Protein AF-0000000085087954 (afdb_homodimer)

Solvent-accessible surface area (backbone atoms only — not comparable to full-atom values): 20654 Å² total; per-residue (Å²): 125,77,80,76,79,76,58,48,45,51,73,60,78,56,55,49,69,71,60,49,67,68,45,58,90,61,43,45,67,46,46,37,39,72,67,34,70,80,23,37,44,65,63,15,44,47,59,62,44,53,35,68,94,74,50,69,68,58,48,47,52,54,48,49,46,40,44,73,61,14,75,85,31,54,50,48,35,31,31,30,36,59,90,76,57,31,37,40,27,36,34,30,32,39,42,42,81,42,75,48,58,60,54,30,28,38,22,37,51,41,76,68,19,48,18,72,95,52,53,94,67,59,50,68,58,54,50,51,51,48,45,50,50,36,36,46,71,75,54,27,45,30,36,33,34,72,42,50,77,87,50,43,63,61,43,40,75,69,60,31,39,83,72,37,30,24,32,35,29,71,35,79,94,37,37,65,65,50,52,50,52,49,50,52,41,56,52,55,52,59,71,75,101,126,75,80,76,80,77,56,48,46,51,72,60,77,59,56,50,69,70,59,48,67,68,45,60,91,62,43,46,67,45,45,37,39,72,68,35,69,80,24,35,45,65,64,15,44,48,59,62,43,51,36,67,92,74,48,68,68,58,50,46,53,53,49,50,46,40,43,72,59,15,75,85,30,56,50,49,35,29,31,31,34,58,89,77,58,31,37,40,27,36,33,30,32,39,42,42,82,42,75,46,58,60,54,30,28,38,22,38,50,41,78,69,19,48,19,72,95,53,52,95,67,58,52,66,57,54,49,51,51,49,44,50,50,36,36,47,72,75,55,27,44,31,36,34,36,73,41,50,76,87,50,44,64,63,42,39,76,70,61,29,40,84,72,38,30,24,31,35,30,69,35,81,94,36,37,66,64,50,52,50,52,49,50,53,41,54,54,55,52,59,70,74,103

Structure (mmCIF, N/CA/C/O backbone):
data_AF-0000000085087954-model_v1
#
loop_
_entity.id
_entity.type
_entity.pdbx_description
1 polymer 'Glucosamine 6-phosphate N-acetyltransferase'
#
loop_
_atom_site.group_PDB
_atom_site.id
_atom_site.type_symbol
_atom_site.label_atom_id
_atom_site.label_alt_id
_atom_site.label_comp_id
_atom_site.label_asym_id
_atom_site.label_entity_id
_atom_site.label_seq_id
_atom_site.pdbx_PDB_ins_code
_atom_site.Cartn_x
_atom_site.Cartn_y
_atom_site.Cartn_z
_atom_site.occupancy
_atom_site.B_iso_or_equiv
_atom_site.auth_seq_id
_atom_site.auth_comp_id
_atom_site.auth_asym_id
_atom_site.auth_atom_id
_atom_site.pdbx_PDB_model_num
ATOM 1 N N . MET A 1 1 ? 0.11 20.328 35.938 1 28.2 1 MET A N 1
ATOM 2 C CA . MET A 1 1 ? -0.445 19.094 35.375 1 28.2 1 MET A CA 1
ATOM 3 C C . MET A 1 1 ? 0.456 18.531 34.281 1 28.2 1 MET A C 1
ATOM 5 O O . MET A 1 1 ? 1.001 19.281 33.469 1 28.2 1 MET A O 1
ATOM 9 N N . ALA A 1 2 ? 1.001 17.406 34.5 1 42.28 2 ALA A N 1
ATOM 10 C CA . ALA A 1 2 ? 1.959 16.797 33.562 1 42.28 2 ALA A CA 1
ATOM 11 C C . ALA A 1 2 ? 1.446 16.844 32.125 1 42.28 2 ALA A C 1
ATOM 13 O O . ALA A 1 2 ? 0.274 16.547 31.875 1 42.28 2 ALA A O 1
ATOM 14 N N . ALA A 1 3 ? 1.967 17.781 31.312 1 44.94 3 ALA A N 1
ATOM 15 C CA . ALA A 1 3 ? 1.55 17.781 29.906 1 44.94 3 ALA A CA 1
ATOM 16 C C . ALA A 1 3 ? 0.988 16.422 29.5 1 44.94 3 ALA A C 1
ATOM 18 O O . ALA A 1 3 ? 1.627 15.398 29.719 1 44.94 3 ALA A O 1
ATOM 19 N N . ALA A 1 4 ? -0.316 16.172 29.484 1 56.75 4 ALA A N 1
ATOM 20 C CA . ALA A 1 4 ? -1.026 14.922 29.203 1 56.75 4 ALA A CA 1
ATOM 21 C C . ALA A 1 4 ? -0.438 14.211 28 1 56.75 4 ALA A C 1
ATOM 23 O O . ALA A 1 4 ? -0.175 14.836 26.969 1 56.75 4 ALA A O 1
ATOM 24 N N . GLU A 1 5 ? 0.309 13.078 28.188 1 83.31 5 GLU A N 1
ATOM 25 C CA . GLU A 1 5 ? 0.925 12.266 27.141 1 83.31 5 GLU A CA 1
ATOM 26 C C . GLU A 1 5 ? -0.084 11.906 26.062 1 83.31 5 GLU A C 1
ATOM 28 O O . GLU A 1 5 ? -1.167 11.391 26.359 1 83.31 5 GLU A O 1
ATOM 33 N N . LEU A 1 6 ? 0.031 12.523 24.859 1 94.38 6 LEU A N 1
ATOM 34 C CA . LEU A 1 6 ? -0.844 12.266 23.719 1 94.38 6 LEU A CA 1
ATOM 35 C C . LEU A 1 6 ? -0.918 10.773 23.422 1 94.38 6 LEU A C 1
ATOM 37 O O . LEU A 1 6 ? 0.056 10.039 23.625 1 94.38 6 LEU A O 1
ATOM 41 N N . ASP A 1 7 ? -2.145 10.289 23.125 1 98.06 7 ASP A N 1
ATOM 42 C CA . ASP A 1 7 ? -2.365 8.93 22.641 1 98.06 7 ASP A CA 1
ATOM 43 C C . ASP A 1 7 ? -2.057 8.828 21.156 1 98.06 7 ASP A C 1
ATOM 45 O O . ASP A 1 7 ? -2.898 9.156 20.312 1 98.06 7 ASP A O 1
ATOM 49 N N . PHE A 1 8 ? -0.855 8.359 20.859 1 98.44 8 PHE A N 1
ATOM 50 C CA . PHE A 1 8 ? -0.356 8.344 19.484 1 98.44 8 PHE A CA 1
ATOM 51 C C . PHE A 1 8 ? -0.785 7.066 18.766 1 98.44 8 PHE A C 1
ATOM 53 O O . PHE A 1 8 ? -1.021 6.039 19.406 1 98.44 8 PHE A O 1
ATOM 60 N N . ILE A 1 9 ? -0.888 7.164 17.5 1 98.62 9 ILE A N 1
ATOM 61 C CA . ILE A 1 9 ? -1.349 6.07 16.656 1 98.62 9 ILE A CA 1
ATOM 62 C C . ILE A 1 9 ? -0.28 4.98 16.594 1 98.62 9 ILE A C 1
ATOM 64 O O . ILE A 1 9 ? -0.587 3.816 16.328 1 98.62 9 ILE A O 1
ATOM 68 N N . PHE A 1 10 ? 0.957 5.277 16.812 1 98.5 10 PHE A N 1
ATOM 69 C CA . PHE A 1 10 ? 2.07 4.344 16.953 1 98.5 10 PHE A CA 1
ATOM 70 C C . PHE A 1 10 ? 3.123 4.891 17.906 1 98.5 10 PHE A C 1
ATOM 72 O O . PHE A 1 10 ? 2.994 6.008 18.406 1 98.5 10 PHE A O 1
ATOM 79 N N . ASP A 1 11 ? 4.141 4.113 18.25 1 97.75 11 ASP A N 1
ATOM 80 C CA . ASP A 1 11 ? 5.195 4.477 19.188 1 97.75 11 ASP A CA 1
ATOM 81 C C . ASP A 1 11 ? 6.043 5.625 18.641 1 97.75 11 ASP A C 1
ATOM 83 O O . ASP A 1 11 ? 6.684 5.492 17.594 1 97.75 11 ASP A O 1
ATOM 87 N N . ALA A 1 12 ? 6.125 6.703 19.344 1 97.31 12 ALA A N 1
ATOM 88 C CA . ALA A 1 12 ? 6.789 7.93 18.906 1 97.31 12 ALA A CA 1
ATOM 89 C C . ALA A 1 12 ? 8.297 7.715 18.766 1 97.31 12 ALA A C 1
ATOM 91 O O . ALA A 1 12 ? 8.984 8.5 18.109 1 97.31 12 ALA A O 1
ATOM 92 N N . SER A 1 13 ? 8.852 6.73 19.375 1 97.25 13 SER A N 1
ATOM 93 C CA . SER A 1 13 ? 10.281 6.469 19.344 1 97.25 13 SER A CA 1
ATOM 94 C C . SER A 1 13 ? 10.734 6.066 17.938 1 97.25 13 SER A C 1
ATOM 96 O O . SER A 1 13 ? 11.93 6.047 17.641 1 97.25 13 SER A O 1
ATOM 98 N N . LEU A 1 14 ? 9.797 5.766 17.078 1 97.81 14 LEU A N 1
ATOM 99 C CA . LEU A 1 14 ? 10.133 5.414 15.703 1 97.81 14 LEU A CA 1
ATOM 100 C C . LEU A 1 14 ? 10.547 6.648 14.914 1 97.81 14 LEU A C 1
ATOM 102 O O . LEU A 1 14 ? 11.117 6.531 13.828 1 97.81 14 LEU A O 1
ATOM 106 N N . ILE A 1 15 ? 10.227 7.797 15.367 1 98 15 ILE A N 1
ATOM 107 C CA . ILE A 1 15 ? 10.773 9.023 14.805 1 98 15 ILE A CA 1
ATOM 108 C C . ILE A 1 15 ? 12.055 9.414 15.547 1 98 15 ILE A C 1
ATOM 110 O O . ILE A 1 15 ? 12.016 9.711 16.734 1 98 15 ILE A O 1
ATOM 114 N N . SER A 1 16 ? 13.102 9.43 14.852 1 95.5 16 SER A N 1
ATOM 115 C CA . SER A 1 16 ? 14.391 9.641 15.516 1 95.5 16 SER A CA 1
ATOM 116 C C . SER A 1 16 ? 14.492 11.047 16.094 1 95.5 16 SER A C 1
ATOM 118 O O . SER A 1 16 ? 13.977 12 15.5 1 95.5 16 SER A O 1
ATOM 120 N N . PRO A 1 17 ? 15.234 11.211 17.156 1 96.25 17 PRO A N 1
ATOM 121 C CA . PRO A 1 17 ? 15.461 12.539 17.719 1 96.25 17 PRO A CA 1
ATOM 122 C C . PRO A 1 17 ? 16.141 13.5 16.75 1 96.25 17 PRO A C 1
ATOM 124 O O . PRO A 1 17 ? 15.852 14.695 16.766 1 96.25 17 PRO A O 1
ATOM 127 N N . GLU A 1 18 ? 17.031 12.992 15.891 1 96.25 18 GLU A N 1
ATOM 128 C CA . GLU A 1 18 ? 17.719 13.82 14.914 1 96.25 18 GLU A CA 1
ATOM 129 C C . GLU A 1 18 ? 16.734 14.453 13.93 1 96.25 18 GLU A C 1
ATOM 131 O O . GLU A 1 18 ? 16.906 15.609 13.539 1 96.25 18 GLU A O 1
ATOM 136 N N . ILE A 1 19 ? 15.742 13.672 13.531 1 96.06 19 ILE A N 1
ATOM 137 C CA . ILE A 1 19 ? 14.711 14.18 12.641 1 96.06 19 ILE A CA 1
ATOM 138 C C . ILE A 1 19 ? 13.906 15.266 13.352 1 96.06 19 ILE A C 1
ATOM 140 O O . ILE A 1 19 ? 13.625 16.328 12.781 1 96.06 19 ILE A O 1
ATOM 144 N N . LYS A 1 20 ? 13.516 15.07 14.586 1 96.31 20 LYS A N 1
ATOM 145 C CA . LYS A 1 20 ? 12.695 16 15.352 1 96.31 20 LYS A CA 1
ATOM 146 C C . LYS A 1 20 ? 13.398 17.344 15.516 1 96.31 20 LYS A C 1
ATOM 148 O O . LYS A 1 20 ? 12.789 18.406 15.32 1 96.31 20 LYS A O 1
ATOM 153 N N . VAL A 1 21 ? 14.695 17.312 15.758 1 95.94 21 VAL A N 1
ATOM 154 C CA . VAL A 1 21 ? 15.422 18.547 16.047 1 95.94 21 VAL A CA 1
ATOM 155 C C . VAL A 1 21 ? 15.695 19.297 14.75 1 95.94 21 VAL A C 1
ATOM 157 O O . VAL A 1 21 ? 15.984 20.5 14.773 1 95.94 21 VAL A O 1
ATOM 160 N N . ASP A 1 22 ? 15.633 18.578 13.609 1 96.19 22 ASP A N 1
ATOM 161 C CA . ASP A 1 22 ? 15.898 19.188 12.312 1 96.19 22 ASP A CA 1
ATOM 162 C C . ASP A 1 22 ? 14.742 20.094 11.883 1 96.19 22 ASP A C 1
ATOM 164 O O . ASP A 1 22 ? 14.891 20.891 10.961 1 96.19 22 ASP A O 1
ATOM 168 N N . TYR A 1 23 ? 13.523 19.922 12.523 1 97.81 23 TYR A N 1
ATOM 169 C CA . TYR A 1 23 ? 12.406 20.797 12.195 1 97.81 23 TYR A CA 1
ATOM 170 C C . TYR A 1 23 ? 12.641 22.203 12.742 1 97.81 23 TYR A C 1
ATOM 172 O O . TYR A 1 23 ? 13.281 22.375 13.781 1 97.81 23 TYR A O 1
ATOM 180 N N . PRO A 1 24 ? 12.156 23.25 12.023 1 97.25 24 PRO A N 1
ATOM 181 C CA . PRO A 1 24 ? 12.352 24.625 12.508 1 97.25 24 PRO A CA 1
ATOM 182 C C . PRO A 1 24 ? 11.703 24.859 13.867 1 97.25 24 PRO A C 1
ATOM 184 O O . PRO A 1 24 ? 10.719 24.203 14.211 1 97.25 24 PRO A O 1
ATOM 187 N N . ALA A 1 25 ? 12.25 25.859 14.57 1 96.94 25 ALA A N 1
ATOM 188 C CA . ALA A 1 25 ? 11.656 26.25 15.844 1 96.94 25 ALA A CA 1
ATOM 189 C C . ALA A 1 25 ? 10.18 26.609 15.68 1 96.94 25 ALA A C 1
ATOM 191 O O . ALA A 1 25 ? 9.797 27.25 14.695 1 96.94 25 ALA A O 1
ATOM 192 N N . GLY A 1 26 ? 9.336 26.125 16.609 1 97.88 26 GLY A N 1
ATOM 193 C CA . GLY A 1 26 ? 7.914 26.438 16.562 1 97.88 26 GLY A CA 1
ATOM 194 C C . GLY A 1 26 ? 7.082 25.359 15.898 1 97.88 26 GLY A C 1
ATOM 195 O O . GLY A 1 26 ? 5.855 25.453 15.852 1 97.88 26 GLY A O 1
ATOM 196 N N . TYR A 1 27 ? 7.781 24.344 15.406 1 98.5 27 TYR A N 1
ATOM 197 C CA . TYR A 1 27 ? 7.059 23.25 14.773 1 98.5 27 TYR A CA 1
ATOM 198 C C . TYR A 1 27 ? 7.512 21.906 15.328 1 98.5 27 TYR A C 1
ATOM 200 O O . TYR A 1 27 ? 8.703 21.703 15.578 1 98.5 27 TYR A O 1
ATOM 208 N N . THR A 1 28 ? 6.582 21 15.547 1 98.19 28 THR A N 1
ATOM 209 C CA . THR A 1 28 ? 6.855 19.688 16.094 1 98.19 28 THR A CA 1
ATOM 210 C C . THR A 1 28 ? 6.336 18.594 15.172 1 98.19 28 THR A C 1
ATOM 212 O O . THR A 1 28 ? 5.219 18.688 14.656 1 98.19 28 THR A O 1
ATOM 215 N N . ILE A 1 29 ? 7.188 17.578 14.875 1 98.81 29 ILE A N 1
ATOM 216 C CA . ILE A 1 29 ? 6.781 16.375 14.156 1 98.81 29 ILE A CA 1
ATOM 217 C C . ILE A 1 29 ? 6.504 15.242 15.148 1 98.81 29 ILE A C 1
ATOM 219 O O . ILE A 1 29 ? 7.293 15.008 16.062 1 98.81 29 ILE A O 1
ATOM 223 N N . ARG A 1 30 ? 5.441 14.539 15 1 98.69 30 ARG A N 1
ATOM 224 C CA . ARG A 1 30 ? 5.066 13.43 15.875 1 98.69 30 ARG A CA 1
ATOM 225 C C . ARG A 1 30 ? 4.055 12.516 15.195 1 98.69 30 ARG A C 1
ATOM 227 O O . ARG A 1 30 ? 3.529 12.844 14.125 1 98.69 30 ARG A O 1
ATOM 234 N N . PRO A 1 31 ? 3.795 11.312 15.781 1 98.88 31 PRO A N 1
ATOM 235 C CA . PRO A 1 31 ? 2.701 10.5 15.242 1 98.88 31 PRO A CA 1
ATOM 236 C C . PRO A 1 31 ? 1.339 11.172 15.383 1 98.88 31 PRO A C 1
ATOM 238 O O . PRO A 1 31 ? 1.161 12.039 16.25 1 98.88 31 PRO A O 1
ATOM 241 N N . LEU A 1 32 ? 0.458 10.836 14.5 1 98.94 32 LEU A N 1
ATOM 242 C CA . LEU A 1 32 ? -0.934 11.25 14.656 1 98.94 32 LEU A CA 1
ATOM 243 C C . LEU A 1 32 ? -1.467 10.859 16.031 1 98.94 32 LEU A C 1
ATOM 245 O O . LEU A 1 32 ? -1.215 9.75 16.5 1 98.94 32 LEU A O 1
ATOM 249 N N . ALA A 1 33 ? -2.191 11.789 16.641 1 98.88 33 ALA A N 1
ATOM 250 C CA . ALA A 1 33 ? -2.76 11.531 17.969 1 98.88 33 ALA A CA 1
ATOM 251 C C . ALA A 1 33 ? -4.281 11.422 17.906 1 98.88 33 ALA A C 1
ATOM 253 O O . ALA A 1 33 ? -4.91 11.969 16.984 1 98.88 33 ALA A O 1
ATOM 254 N N . ARG A 1 34 ? -4.797 10.766 18.891 1 98.38 34 ARG A N 1
ATOM 255 C CA . ARG A 1 34 ? -6.223 10.477 18.984 1 98.38 34 ARG A CA 1
ATOM 256 C C . ARG A 1 34 ? -7.039 11.766 18.984 1 98.38 34 ARG A C 1
ATOM 258 O O . ARG A 1 34 ? -8.141 11.812 18.438 1 98.38 34 ARG A O 1
ATOM 265 N N . ASP A 1 35 ? -6.562 12.82 19.469 1 97.75 35 ASP A N 1
ATOM 266 C CA . ASP A 1 35 ? -7.336 14.055 19.609 1 97.75 35 ASP A CA 1
ATOM 267 C C . ASP A 1 35 ? -7.008 15.039 18.5 1 97.75 35 ASP A C 1
ATOM 269 O O . ASP A 1 35 ? -7.461 16.188 18.516 1 97.75 35 ASP A O 1
ATOM 273 N N . ASP A 1 36 ? -6.289 14.633 17.516 1 98.69 36 ASP A N 1
ATOM 274 C CA . ASP A 1 36 ? -5.852 15.531 16.453 1 98.69 36 ASP A CA 1
ATOM 275 C C . ASP A 1 36 ? -7.023 15.914 15.547 1 98.69 36 ASP A C 1
ATOM 277 O O . ASP A 1 36 ? -6.91 16.844 14.742 1 98.69 36 ASP A O 1
ATOM 281 N N . TYR A 1 37 ? -8.164 15.203 15.742 1 98.62 37 TYR A N 1
ATOM 282 C CA . TYR A 1 37 ? -9.383 15.664 15.086 1 98.62 37 TYR A CA 1
ATOM 283 C C . TYR A 1 37 ? -9.633 17.141 15.359 1 98.62 37 TYR A C 1
ATOM 285 O O . TYR A 1 37 ? -10.016 17.891 14.461 1 98.62 37 TYR A O 1
ATOM 293 N N . LYS A 1 38 ? -9.359 17.594 16.5 1 98.19 38 LYS A N 1
ATOM 294 C CA . LYS A 1 38 ? -9.664 18.938 16.953 1 98.19 38 LYS A CA 1
ATOM 295 C C . LYS A 1 38 ? -8.547 19.906 16.594 1 98.19 38 LYS A C 1
ATOM 297 O O . LYS A 1 38 ? -8.656 21.125 16.812 1 98.19 38 LYS A O 1
ATOM 302 N N . ARG A 1 39 ? -7.484 19.406 16.047 1 98.5 39 ARG A N 1
ATOM 303 C CA . ARG A 1 39 ? -6.328 20.25 15.75 1 98.5 39 ARG A CA 1
ATOM 304 C C . ARG A 1 39 ? -6.223 20.516 14.258 1 98.5 39 ARG A C 1
ATOM 306 O O . ARG A 1 39 ? -5.152 20.875 13.758 1 98.5 39 ARG A O 1
ATOM 313 N N . GLY A 1 40 ? -7.316 20.25 13.484 1 98.25 40 GLY A N 1
ATOM 314 C CA . GLY A 1 40 ? -7.344 20.609 12.07 1 98.25 40 GLY A CA 1
ATOM 315 C C . GLY A 1 40 ? -6.746 19.547 11.172 1 98.25 40 GLY A C 1
ATOM 316 O O . GLY A 1 40 ? -6.25 19.844 10.086 1 98.25 40 GLY A O 1
ATOM 317 N N . PHE A 1 41 ? -6.766 18.297 11.711 1 98.88 41 PHE A N 1
ATOM 318 C CA . PHE A 1 41 ? -6.215 17.203 10.93 1 98.88 41 PHE A CA 1
ATOM 319 C C . PHE A 1 41 ? -6.863 17.125 9.555 1 98.88 41 PHE A C 1
ATOM 321 O O . PHE A 1 41 ? -6.172 17.109 8.539 1 98.88 41 PHE A O 1
ATOM 328 N N . PHE A 1 42 ? -8.172 17.156 9.453 1 98.81 42 PHE A N 1
ATOM 329 C CA . PHE A 1 42 ? -8.875 17.031 8.18 1 98.81 42 PHE A CA 1
ATOM 330 C C . PHE A 1 42 ? -8.75 18.312 7.367 1 98.81 42 PHE A C 1
ATOM 332 O O . PHE A 1 42 ? -8.703 18.266 6.133 1 98.81 42 PHE A O 1
ATOM 339 N N . GLN A 1 43 ? -8.648 19.469 8.016 1 98 43 GLN A N 1
ATOM 340 C CA . GLN A 1 43 ? -8.375 20.703 7.289 1 98 43 GLN A CA 1
ATOM 341 C C . GLN A 1 43 ? -7.039 20.625 6.559 1 98 43 GLN A C 1
ATOM 343 O O . GLN A 1 43 ? -6.93 21.062 5.414 1 98 43 GLN A O 1
ATOM 348 N N . CYS A 1 44 ? -6.062 20.109 7.211 1 98.75 44 CYS A N 1
ATOM 349 C CA . CYS A 1 44 ? -4.758 19.922 6.586 1 98.75 44 CYS A CA 1
ATOM 350 C C . CYS A 1 44 ? -4.855 18.969 5.391 1 98.75 44 CYS A C 1
ATOM 352 O O . CYS A 1 44 ? -4.324 19.266 4.316 1 98.75 44 CYS A O 1
ATOM 354 N N . LEU A 1 45 ? -5.605 17.859 5.516 1 98.81 45 LEU A N 1
ATOM 355 C CA . LEU A 1 45 ? -5.746 16.859 4.465 1 98.81 45 LEU A CA 1
ATOM 356 C C . LEU A 1 45 ? -6.484 17.438 3.26 1 98.81 45 LEU A C 1
ATOM 358 O O . LEU A 1 45 ? -6.246 17.016 2.123 1 98.81 45 LEU A O 1
ATOM 362 N N . GLN A 1 46 ? -7.293 18.438 3.506 1 98 46 GLN A N 1
ATOM 363 C CA . GLN A 1 46 ? -8.109 19.016 2.443 1 98 46 GLN A CA 1
ATOM 364 C C . GLN A 1 46 ? -7.262 19.844 1.487 1 98 46 GLN A C 1
ATOM 366 O O . GLN A 1 46 ? -7.719 20.203 0.402 1 98 46 GLN A O 1
ATOM 371 N N . ALA A 1 47 ? -6.035 20.172 1.866 1 97.88 47 ALA A N 1
ATOM 372 C CA . ALA A 1 47 ? -5.113 20.797 0.918 1 97.88 47 ALA A CA 1
ATOM 373 C C . ALA A 1 47 ? -4.699 19.812 -0.171 1 97.88 47 ALA A C 1
ATOM 375 O O . ALA A 1 47 ? -4.184 20.219 -1.217 1 97.88 47 ALA A O 1
ATOM 376 N N . LEU A 1 48 ? -4.898 18.516 0.06 1 97.56 48 LEU A N 1
ATOM 377 C CA . LEU A 1 48 ? -4.539 17.469 -0.88 1 97.56 48 LEU A CA 1
ATOM 378 C C . LEU A 1 48 ? -5.75 17.047 -1.708 1 97.56 48 LEU A C 1
ATOM 380 O O . LEU A 1 48 ? -5.656 16.922 -2.932 1 97.56 48 LEU A O 1
ATOM 384 N N . THR A 1 49 ? -6.852 16.719 -1.121 1 97.62 49 THR A N 1
ATOM 385 C CA . THR A 1 49 ? -8.047 16.172 -1.752 1 97.62 49 THR A CA 1
ATOM 386 C C . THR A 1 49 ? -9.25 16.266 -0.815 1 97.62 49 THR A C 1
ATOM 388 O O . THR A 1 49 ? -9.133 16.812 0.291 1 97.62 49 THR A O 1
ATOM 391 N N . PHE A 1 50 ? -10.422 15.766 -1.284 1 97.62 50 PHE A N 1
ATOM 392 C CA . PHE A 1 50 ? -11.609 15.852 -0.438 1 97.62 50 PHE A CA 1
ATOM 393 C C . PHE A 1 50 ? -11.539 14.828 0.69 1 97.62 50 PHE A C 1
ATOM 395 O O . PHE A 1 50 ? -11.023 13.727 0.507 1 97.62 50 PHE A O 1
ATOM 402 N N . THR A 1 51 ? -12.016 15.125 1.834 1 97.88 51 THR A N 1
ATOM 403 C CA . THR A 1 51 ? -12.086 14.211 2.967 1 97.88 51 THR A CA 1
ATOM 404 C C . THR A 1 51 ? -13.516 13.742 3.201 1 97.88 51 THR A C 1
ATOM 406 O O . THR A 1 51 ? -13.734 12.633 3.699 1 97.88 51 THR A O 1
ATOM 409 N N . GLY A 1 52 ? -14.5 14.531 2.803 1 95.81 52 GLY A N 1
ATOM 410 C CA . GLY A 1 52 ? -15.891 14.312 3.191 1 95.81 52 GLY A CA 1
ATOM 411 C C . GLY A 1 52 ? -16.234 14.922 4.535 1 95.81 52 GLY A C 1
ATOM 412 O O . GLY A 1 52 ? -15.445 15.695 5.094 1 95.81 52 GLY A O 1
ATOM 413 N N . ASP A 1 53 ? -17.453 14.766 4.973 1 95.56 53 ASP A N 1
ATOM 414 C CA . ASP A 1 53 ? -17.922 15.227 6.277 1 95.56 53 ASP A CA 1
ATOM 415 C C . ASP A 1 53 ? -17.734 14.148 7.34 1 95.56 53 ASP A C 1
ATOM 417 O O . ASP A 1 53 ? -18.672 13.406 7.648 1 95.56 53 ASP A O 1
ATOM 421 N N . ILE A 1 54 ? -16.578 14.156 7.879 1 98.31 54 ILE A N 1
ATOM 422 C CA . ILE A 1 54 ? -16.219 13.109 8.828 1 98.31 54 ILE A CA 1
ATOM 423 C C . ILE A 1 54 ? -16.469 13.594 10.25 1 98.31 54 ILE A C 1
ATOM 425 O O . ILE A 1 54 ? -15.969 14.641 10.664 1 98.31 54 ILE A O 1
ATOM 429 N N . SER A 1 55 ? -17.219 12.867 11.047 1 98.62 55 SER A N 1
ATOM 430 C CA . SER A 1 55 ? -17.438 13.195 12.453 1 98.62 55 SER A CA 1
ATOM 431 C C . SER A 1 55 ? -16.266 12.781 13.32 1 98.62 55 SER A C 1
ATOM 433 O O . SER A 1 55 ? -15.43 11.977 12.898 1 98.62 55 SER A O 1
ATOM 435 N N . GLU A 1 56 ? -16.219 13.359 14.461 1 98.69 56 GLU A N 1
ATOM 436 C CA . GLU A 1 56 ? -15.172 12.969 15.398 1 98.69 56 GLU A CA 1
ATOM 437 C C . GLU A 1 56 ? -15.266 11.484 15.742 1 98.69 56 GLU A C 1
ATOM 439 O O . GLU A 1 56 ? -14.242 10.805 15.852 1 98.69 56 GLU A O 1
ATOM 444 N N . ALA A 1 57 ? -16.469 10.984 15.891 1 98.75 57 ALA A N 1
ATOM 445 C CA . ALA A 1 57 ? -16.672 9.57 16.203 1 98.75 57 ALA A CA 1
ATOM 446 C C . ALA A 1 57 ? -16.109 8.68 15.094 1 98.75 57 ALA A C 1
ATOM 448 O O . ALA A 1 57 ? -15.477 7.656 15.359 1 98.75 57 ALA A O 1
ATOM 449 N N . GLN A 1 58 ? -16.375 9.031 13.836 1 98.81 58 GLN A N 1
ATOM 450 C CA . GLN A 1 58 ? -15.859 8.281 12.695 1 98.81 58 GLN A CA 1
ATOM 451 C C . GLN A 1 58 ? -14.336 8.32 12.656 1 98.81 58 GLN A C 1
ATOM 453 O O . GLN A 1 58 ? -13.688 7.309 12.375 1 98.81 58 GLN A O 1
ATOM 458 N N . TYR A 1 59 ? -13.805 9.523 12.922 1 98.88 59 TYR A N 1
ATOM 459 C CA . TYR A 1 59 ? -12.359 9.672 13.016 1 98.88 59 TYR A CA 1
ATOM 460 C C . TYR A 1 59 ? -11.781 8.742 14.078 1 98.88 59 TYR A C 1
ATOM 462 O O . TYR A 1 59 ? -10.797 8.039 13.836 1 98.88 59 TYR A O 1
ATOM 470 N N . LEU A 1 60 ? -12.344 8.695 15.227 1 98.88 60 LEU A N 1
ATOM 471 C CA . LEU A 1 60 ? -11.852 7.891 16.344 1 98.88 60 LEU A CA 1
ATOM 472 C C . LEU A 1 60 ? -11.906 6.406 16 1 98.88 60 LEU A C 1
ATOM 474 O O . LEU A 1 60 ? -10.992 5.652 16.344 1 98.88 60 LEU A O 1
ATOM 478 N N . ASP A 1 61 ? -12.953 6.004 15.32 1 98.81 61 ASP A N 1
ATOM 479 C CA . ASP A 1 61 ? -13.055 4.609 14.898 1 98.81 61 ASP A CA 1
ATOM 480 C C . ASP A 1 61 ? -11.891 4.234 13.977 1 98.81 61 ASP A C 1
ATOM 482 O O . ASP A 1 61 ? -11.273 3.184 14.148 1 98.81 61 ASP A O 1
ATOM 486 N N . ARG A 1 62 ? -11.68 5.059 13 1 98.88 62 ARG A N 1
ATOM 487 C CA . ARG A 1 62 ? -10.586 4.805 12.062 1 98.88 62 ARG A CA 1
ATOM 488 C C . ARG A 1 62 ? -9.234 4.855 12.766 1 98.88 62 ARG A C 1
ATOM 490 O O . ARG A 1 62 ? -8.375 4.008 12.531 1 98.88 62 ARG A O 1
ATOM 497 N N . PHE A 1 63 ? -9.016 5.859 13.633 1 98.94 63 PHE A N 1
ATOM 498 C CA . PHE A 1 63 ? -7.797 5.977 14.43 1 98.94 63 PHE A CA 1
ATOM 499 C C . PHE A 1 63 ? -7.559 4.707 15.242 1 98.94 63 PHE A C 1
ATOM 501 O O . PHE A 1 63 ? -6.465 4.137 15.195 1 98.94 63 PHE A O 1
ATOM 508 N N . ASP A 1 64 ? -8.578 4.281 15.922 1 98.81 64 ASP A N 1
ATOM 509 C CA . ASP A 1 64 ? -8.453 3.111 16.781 1 98.81 64 ASP A CA 1
ATOM 510 C C . ASP A 1 64 ? -8.164 1.854 15.969 1 98.81 64 ASP A C 1
ATOM 512 O O . ASP A 1 64 ? -7.406 0.986 16.406 1 98.81 64 ASP A O 1
ATOM 516 N N . TRP A 1 65 ? -8.805 1.757 14.844 1 98.62 65 TRP A N 1
ATOM 517 C CA . TRP A 1 65 ? -8.516 0.618 13.977 1 98.62 65 TRP A CA 1
ATOM 518 C C . TRP A 1 65 ? -7.031 0.552 13.633 1 98.62 65 TRP A C 1
ATOM 520 O O . TRP A 1 65 ? -6.395 -0.492 13.805 1 98.62 65 TRP A O 1
ATOM 530 N N . HIS A 1 66 ? -6.492 1.659 13.188 1 98.69 66 HIS A N 1
ATOM 531 C CA . HIS A 1 66 ? -5.078 1.687 12.82 1 98.69 66 HIS A CA 1
ATOM 532 C C . HIS A 1 66 ? -4.191 1.439 14.039 1 98.69 66 HIS A C 1
ATOM 534 O O . HIS A 1 66 ? -3.168 0.759 13.938 1 98.69 66 HIS A O 1
ATOM 540 N N . LYS A 1 67 ? -4.562 2.027 15.133 1 98.31 67 LYS A N 1
ATOM 541 C CA . LYS A 1 67 ? -3.758 1.839 16.328 1 98.31 67 LYS A CA 1
ATOM 542 C C . LYS A 1 67 ? -3.668 0.363 16.719 1 98.31 67 LYS A C 1
ATOM 544 O O . LYS A 1 67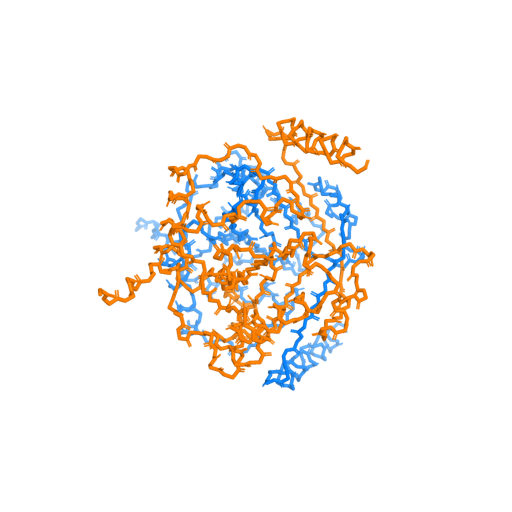 ? -2.609 -0.114 17.125 1 98.31 67 LYS A O 1
ATOM 549 N N . HIS A 1 68 ? -4.699 -0.358 16.516 1 97.38 68 HIS A N 1
ATOM 550 C CA . HIS A 1 68 ? -4.762 -1.736 17 1 97.38 68 HIS A CA 1
ATOM 551 C C . HIS A 1 68 ? -4.383 -2.717 15.891 1 97.38 68 HIS A C 1
ATOM 553 O O . HIS A 1 68 ? -3.857 -3.797 16.172 1 97.38 68 HIS A O 1
ATOM 559 N N . HIS A 1 69 ? -4.656 -2.363 14.672 1 97.31 69 HIS A N 1
ATOM 560 C CA . HIS A 1 69 ? -4.445 -3.314 13.586 1 97.31 69 HIS A CA 1
ATOM 561 C C . HIS A 1 69 ? -3.346 -2.84 12.641 1 97.31 69 HIS A C 1
ATOM 563 O O . HIS A 1 69 ? -2.955 -3.564 11.719 1 97.31 69 HIS A O 1
ATOM 569 N N . GLY A 1 70 ? -2.844 -1.641 12.891 1 97.62 70 GLY A N 1
ATOM 570 C CA . GLY A 1 70 ? -1.898 -1.045 11.961 1 97.62 70 GLY A CA 1
ATOM 571 C C . GLY A 1 70 ? -0.453 -1.216 12.383 1 97.62 70 GLY A C 1
ATOM 572 O O . GLY A 1 70 ? 0.459 -0.724 11.719 1 97.62 70 GLY A O 1
ATOM 573 N N . GLN A 1 71 ? -0.216 -1.892 13.539 1 95.69 71 GLN A N 1
ATOM 574 C CA . GLN A 1 71 ? 1.156 -2.111 13.984 1 95.69 71 GLN A CA 1
ATOM 575 C C . GLN A 1 71 ? 1.948 -2.91 12.953 1 95.69 71 GLN A C 1
ATOM 577 O O . GLN A 1 71 ? 1.57 -4.031 12.602 1 95.69 71 GLN A O 1
ATOM 582 N N . GLY A 1 72 ? 3.006 -2.264 12.5 1 97.31 72 GLY A N 1
ATOM 583 C CA . GLY A 1 72 ? 3.812 -2.885 11.461 1 97.31 72 GLY A CA 1
ATOM 584 C C . GLY A 1 72 ? 3.357 -2.529 10.062 1 97.31 72 GLY A C 1
ATOM 585 O O . GLY A 1 72 ? 4.008 -2.893 9.078 1 97.31 72 GLY A O 1
ATOM 586 N N . TRP A 1 73 ? 2.279 -1.834 9.938 1 98.62 73 TRP A N 1
ATOM 587 C CA . TRP A 1 73 ? 1.706 -1.555 8.625 1 98.62 73 TRP A CA 1
ATOM 588 C C . TRP A 1 73 ? 1.595 -0.052 8.391 1 98.62 73 TRP A C 1
ATOM 590 O O . TRP A 1 73 ? 1.914 0.437 7.301 1 98.62 73 TRP A O 1
ATOM 600 N N . TYR A 1 74 ? 1.244 0.671 9.391 1 98.88 74 TYR A N 1
ATOM 601 C CA . TYR A 1 74 ? 0.688 1.998 9.148 1 98.88 74 TYR A CA 1
ATOM 602 C C . TYR A 1 74 ? 1.327 3.033 10.07 1 98.88 74 TYR A C 1
ATOM 604 O O . TYR A 1 74 ? 1.17 2.969 11.289 1 98.88 74 TYR A O 1
ATOM 612 N N . TYR A 1 75 ? 1.968 4.07 9.523 1 98.88 75 TYR A N 1
ATOM 613 C CA . TYR A 1 75 ? 2.656 5.109 10.281 1 98.88 75 TYR A CA 1
ATOM 614 C C . TYR A 1 75 ? 2.301 6.492 9.758 1 98.88 75 TYR A C 1
ATOM 616 O O . TYR A 1 75 ? 2.92 6.98 8.805 1 98.88 75 TYR A O 1
ATOM 624 N N . CYS A 1 76 ? 1.363 7.07 10.375 1 98.94 76 CYS A N 1
ATOM 625 C CA . CYS A 1 76 ? 0.917 8.414 10.031 1 98.94 76 CYS A CA 1
ATOM 626 C C . CYS A 1 76 ? 1.507 9.445 10.984 1 98.94 76 CYS A C 1
ATOM 628 O O . CYS A 1 76 ? 1.409 9.297 12.203 1 98.94 76 CYS A O 1
ATOM 630 N N . VAL A 1 77 ? 2.104 10.477 10.438 1 98.94 77 VAL A N 1
ATOM 631 C CA . VAL A 1 77 ? 2.709 11.539 11.234 1 98.94 77 VAL A CA 1
ATOM 632 C C . VAL A 1 77 ? 2.025 12.867 10.93 1 98.94 77 VAL A C 1
ATOM 634 O O . VAL A 1 77 ? 1.353 13.008 9.906 1 98.94 77 VAL A O 1
ATOM 637 N N . VAL A 1 78 ? 2.201 13.789 11.875 1 98.94 78 VAL A N 1
ATOM 638 C CA . VAL A 1 78 ? 1.689 15.141 11.688 1 98.94 78 VAL A CA 1
ATOM 639 C C . VAL A 1 78 ? 2.75 16.156 12.102 1 98.94 78 VAL A C 1
ATOM 641 O O . VAL A 1 78 ? 3.586 15.875 12.961 1 98.94 78 VAL A O 1
ATOM 644 N N . ILE A 1 79 ? 2.771 17.281 11.398 1 98.94 79 ILE A N 1
ATOM 645 C CA . ILE A 1 79 ? 3.508 18.469 11.789 1 98.94 79 ILE A CA 1
ATOM 646 C C . ILE A 1 79 ? 2.572 19.438 12.516 1 98.94 79 ILE A C 1
ATOM 648 O O . ILE A 1 79 ? 1.529 19.812 11.977 1 98.94 79 ILE A O 1
ATOM 652 N N . VAL A 1 80 ? 2.971 19.844 13.727 1 98.81 80 VAL A N 1
ATOM 653 C CA . VAL A 1 80 ? 2.148 20.734 14.539 1 98.81 80 VAL A CA 1
ATOM 654 C C . VAL A 1 80 ? 2.834 22.094 14.672 1 98.81 80 VAL A C 1
ATOM 656 O O . VAL A 1 80 ? 4.031 22.172 14.961 1 98.81 80 VAL A O 1
ATOM 659 N N . GLU A 1 81 ? 2.117 23.125 14.336 1 98.75 81 GLU A N 1
ATOM 660 C CA . GLU A 1 81 ? 2.562 24.469 14.711 1 98.75 81 GLU A CA 1
ATOM 661 C C . GLU A 1 81 ? 2.322 24.734 16.188 1 98.75 81 GLU A C 1
ATOM 663 O O . GLU A 1 81 ? 1.174 24.828 16.625 1 98.75 81 GLU A O 1
ATOM 668 N N . ASP A 1 82 ? 3.375 24.984 16.938 1 97.81 82 ASP A N 1
ATOM 669 C CA . ASP A 1 82 ? 3.309 25.031 18.391 1 97.81 82 ASP A CA 1
ATOM 670 C C . ASP A 1 82 ? 2.461 26.203 18.875 1 97.81 82 ASP A C 1
ATOM 672 O O . ASP A 1 82 ? 1.638 26.062 19.781 1 97.81 82 ASP A O 1
ATOM 676 N N . ALA A 1 83 ? 2.641 27.297 18.234 1 97.81 83 ALA A N 1
ATOM 677 C CA . ALA A 1 83 ? 1.995 28.531 18.688 1 97.81 83 ALA A CA 1
ATOM 678 C C . ALA A 1 83 ? 0.476 28.422 18.578 1 97.81 83 ALA A C 1
ATOM 680 O O . ALA A 1 83 ? -0.249 28.969 19.422 1 97.81 83 ALA A O 1
ATOM 681 N N . THR A 1 84 ? -0.051 27.719 17.625 1 97.81 84 THR A N 1
ATOM 682 C CA . THR A 1 84 ? -1.488 27.672 17.375 1 97.81 84 THR A CA 1
ATOM 683 C C . THR A 1 84 ? -2.051 26.297 17.703 1 97.81 84 THR A C 1
ATOM 685 O O . THR A 1 84 ? -3.268 26.109 17.734 1 97.81 84 THR A O 1
ATOM 688 N N . ASP A 1 85 ? -1.172 25.297 17.969 1 98.19 85 ASP A N 1
ATOM 689 C CA . ASP A 1 85 ? -1.556 23.906 18.219 1 98.19 85 ASP A CA 1
ATOM 690 C C . ASP A 1 85 ? -2.369 23.359 17.047 1 98.19 85 ASP A C 1
ATOM 692 O O . ASP A 1 85 ? -3.344 22.625 17.25 1 98.19 85 ASP A O 1
ATOM 696 N N . ARG A 1 86 ? -1.999 23.75 15.859 1 98.5 86 ARG A N 1
ATOM 697 C CA . ARG A 1 86 ? -2.67 23.328 14.633 1 98.5 86 ARG A CA 1
ATOM 698 C C . ARG A 1 86 ? -1.793 22.375 13.82 1 98.5 86 ARG A C 1
ATOM 700 O O . ARG A 1 86 ? -0.578 22.562 13.734 1 98.5 86 ARG A O 1
ATOM 707 N N . ILE A 1 87 ? -2.445 21.391 13.219 1 98.88 87 ILE A N 1
ATOM 708 C CA . ILE A 1 87 ? -1.748 20.516 12.289 1 98.88 87 ILE A CA 1
ATOM 709 C C . ILE A 1 87 ? -1.546 21.219 10.953 1 98.88 87 ILE A C 1
ATOM 711 O O . ILE A 1 87 ? -2.508 21.703 10.344 1 98.88 87 ILE A O 1
ATOM 715 N N . VAL A 1 88 ? -0.31 21.266 10.492 1 98.88 88 VAL A N 1
ATOM 716 C CA . VAL A 1 88 ? -0.028 22.031 9.281 1 98.88 88 VAL A CA 1
ATOM 717 C C . VAL A 1 88 ? 0.584 21.125 8.219 1 98.88 88 VAL A C 1
ATOM 719 O O . VAL A 1 88 ? 0.834 21.547 7.09 1 98.88 88 VAL A O 1
ATOM 722 N N . GLY A 1 89 ? 0.83 19.875 8.5 1 98.94 89 GLY A N 1
ATOM 723 C CA . GLY A 1 89 ? 1.319 18.859 7.582 1 98.94 89 GLY A CA 1
ATOM 724 C C . GLY A 1 89 ? 1.028 17.453 8.039 1 98.94 89 GLY A C 1
ATOM 725 O O . GLY A 1 89 ? 0.917 17.188 9.242 1 98.94 89 GLY A O 1
ATOM 726 N N . THR A 1 90 ? 0.87 16.594 7.156 1 98.94 90 THR A N 1
ATOM 727 C CA . THR A 1 90 ? 0.672 15.188 7.484 1 98.94 90 THR A CA 1
ATOM 728 C C . THR A 1 90 ? 1.114 14.289 6.328 1 98.94 90 THR A C 1
ATOM 730 O O . THR A 1 90 ? 1.169 14.734 5.18 1 98.94 90 THR A O 1
ATOM 733 N N . GLY A 1 91 ? 1.439 13.07 6.617 1 98.94 91 GLY A N 1
ATOM 734 C CA . GLY A 1 91 ? 1.811 12.016 5.684 1 98.94 91 GLY A CA 1
ATOM 735 C C . GLY A 1 91 ? 1.861 10.641 6.324 1 98.94 91 GLY A C 1
ATOM 736 O O . GLY A 1 91 ? 1.842 10.523 7.551 1 98.94 91 GLY A O 1
ATOM 737 N N . THR A 1 92 ? 1.879 9.703 5.492 1 98.94 92 THR A N 1
ATOM 738 C CA . THR A 1 92 ? 1.808 8.328 5.977 1 98.94 92 THR A CA 1
ATOM 739 C C . THR A 1 92 ? 2.764 7.426 5.195 1 98.94 92 THR A C 1
ATOM 741 O O . THR A 1 92 ? 2.955 7.613 3.992 1 98.94 92 THR A O 1
ATOM 744 N N . VAL A 1 93 ? 3.402 6.523 5.855 1 98.88 93 VAL A N 1
ATOM 745 C CA . VAL A 1 93 ? 4.043 5.406 5.168 1 98.88 93 VAL A CA 1
ATOM 746 C C . VAL A 1 93 ? 3.32 4.105 5.516 1 98.88 93 VAL A C 1
ATOM 748 O O . VAL A 1 93 ? 3.137 3.787 6.691 1 98.88 93 VAL A O 1
ATOM 751 N N . VAL A 1 94 ? 2.746 3.438 4.543 1 98.94 94 VAL A N 1
ATOM 752 C CA . VAL A 1 94 ? 2.172 2.102 4.652 1 98.94 94 VAL A CA 1
ATOM 753 C C . VAL A 1 94 ? 3.23 1.056 4.305 1 98.94 94 VAL A C 1
ATOM 755 O O . VAL A 1 94 ? 3.781 1.064 3.201 1 98.94 94 VAL A O 1
ATOM 758 N N . VAL A 1 95 ? 3.465 0.139 5.195 1 98.81 95 VAL A N 1
ATOM 759 C CA . VAL A 1 95 ? 4.566 -0.811 5.082 1 98.81 95 VAL A CA 1
ATOM 760 C C . VAL A 1 95 ? 4.035 -2.176 4.656 1 98.81 95 VAL A C 1
ATOM 762 O O . VAL A 1 95 ? 3.088 -2.693 5.254 1 98.81 95 VAL A O 1
ATOM 765 N N . GLU A 1 96 ? 4.574 -2.662 3.605 1 98.81 96 GLU A N 1
ATOM 766 C CA . GLU A 1 96 ? 4.191 -3.969 3.082 1 98.81 96 GLU A CA 1
ATOM 767 C C . GLU A 1 96 ? 5.348 -4.961 3.174 1 98.81 96 GLU A C 1
ATOM 769 O O . GLU A 1 96 ? 6.445 -4.688 2.689 1 98.81 96 GLU A O 1
ATOM 774 N N . ARG A 1 97 ? 5.098 -6.105 3.816 1 98.81 97 ARG A N 1
ATOM 775 C CA . ARG A 1 97 ? 6.055 -7.211 3.822 1 98.81 9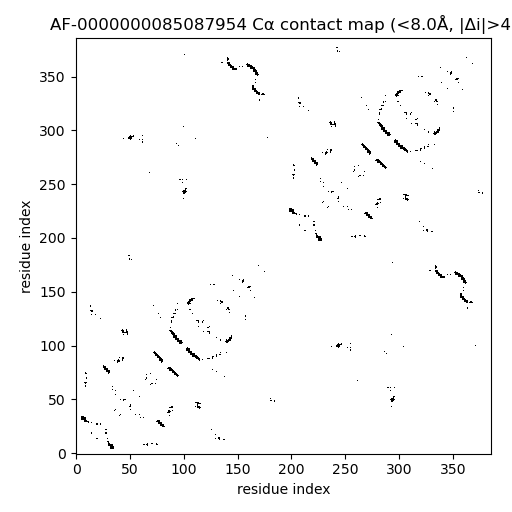7 ARG A CA 1
ATOM 776 C C . ARG A 1 97 ? 5.809 -8.148 2.646 1 98.81 97 ARG A C 1
ATOM 778 O O . ARG A 1 97 ? 4.73 -8.734 2.525 1 98.81 97 ARG A O 1
ATOM 785 N N . LYS A 1 98 ? 6.797 -8.25 1.781 1 98.81 98 LYS A N 1
ATOM 786 C CA . LYS A 1 98 ? 6.652 -8.969 0.52 1 98.81 98 LYS A CA 1
ATOM 787 C C . LYS A 1 98 ? 7.23 -10.383 0.62 1 98.81 98 LYS A C 1
ATOM 789 O O . LYS A 1 98 ? 7.969 -10.688 1.557 1 98.81 98 LYS A O 1
ATOM 794 N N . PHE A 1 99 ? 6.812 -11.227 -0.36 1 98.88 99 PHE A N 1
ATOM 795 C CA . PHE A 1 99 ? 7.465 -12.516 -0.552 1 98.88 99 PHE A CA 1
ATOM 796 C C . PHE A 1 99 ? 8.586 -12.414 -1.576 1 98.88 99 PHE A C 1
ATOM 798 O O . PHE A 1 99 ? 9.508 -13.234 -1.586 1 98.88 99 PHE A O 1
ATOM 805 N N . ILE A 1 100 ? 8.562 -11.453 -2.482 1 98.75 100 ILE A N 1
ATOM 806 C CA . ILE A 1 100 ? 9.609 -11.227 -3.477 1 98.75 100 ILE A CA 1
ATOM 807 C C . ILE A 1 100 ? 10.719 -10.359 -2.875 1 98.75 100 ILE A C 1
ATOM 809 O O . ILE A 1 100 ? 10.57 -9.836 -1.77 1 98.75 100 ILE A O 1
ATOM 813 N N . HIS A 1 101 ? 11.875 -10.273 -3.602 1 98.44 101 HIS A N 1
ATOM 814 C CA . HIS A 1 101 ? 13 -9.422 -3.232 1 98.44 101 HIS A CA 1
ATOM 815 C C . HIS A 1 101 ? 13.57 -9.82 -1.872 1 98.44 101 HIS A C 1
ATOM 817 O O . HIS A 1 101 ? 13.766 -8.969 -1.005 1 98.44 101 HIS A O 1
ATOM 823 N N . ASN A 1 102 ? 13.797 -11.109 -1.677 1 97.94 102 ASN A N 1
ATOM 824 C CA . ASN A 1 102 ? 14.367 -11.664 -0.455 1 97.94 102 ASN A CA 1
ATOM 825 C C . ASN A 1 102 ? 13.516 -11.336 0.765 1 97.94 102 ASN A C 1
ATOM 827 O O . ASN A 1 102 ? 14.031 -10.867 1.78 1 97.94 102 ASN A O 1
ATOM 831 N N . LEU A 1 103 ? 12.188 -11.555 0.638 1 98.62 103 LEU A N 1
ATOM 832 C CA . LEU A 1 103 ? 11.227 -11.227 1.687 1 98.62 103 LEU A CA 1
ATOM 833 C C . LEU A 1 103 ? 11.344 -9.758 2.084 1 98.62 103 LEU A C 1
ATOM 835 O O . LEU A 1 103 ? 11.328 -9.43 3.271 1 98.62 103 LEU A O 1
ATOM 839 N N . GLY A 1 104 ? 11.492 -8.906 1.114 1 98.44 104 GLY A N 1
ATOM 840 C CA . GLY A 1 104 ? 11.703 -7.488 1.337 1 98.44 104 GLY A CA 1
ATOM 841 C C . GLY A 1 104 ? 10.508 -6.801 1.971 1 98.44 104 GLY A C 1
ATOM 842 O O . GLY A 1 104 ? 9.391 -7.312 1.917 1 98.44 104 GLY A O 1
ATOM 843 N N . ILE A 1 105 ? 10.781 -5.656 2.633 1 98.75 105 ILE A N 1
ATOM 844 C CA . ILE A 1 105 ? 9.758 -4.781 3.191 1 98.75 105 ILE A CA 1
ATOM 845 C C . ILE A 1 105 ? 9.75 -3.449 2.443 1 98.75 105 ILE A C 1
ATOM 847 O O . ILE A 1 105 ? 10.797 -2.801 2.309 1 98.75 105 ILE A O 1
ATOM 851 N N . SER A 1 106 ? 8.633 -3.125 1.86 1 98.69 106 SER A N 1
ATOM 852 C CA . SER A 1 106 ? 8.523 -1.916 1.053 1 98.69 106 SER A CA 1
ATOM 853 C C . SER A 1 106 ? 7.559 -0.917 1.687 1 98.69 106 SER A C 1
ATOM 855 O O . SER A 1 106 ? 6.52 -1.304 2.225 1 98.69 106 SER A O 1
ATOM 857 N N . GLY A 1 107 ? 7.918 0.379 1.645 1 98.88 107 GLY A N 1
ATOM 858 C CA . GLY A 1 107 ? 7.039 1.435 2.117 1 98.88 107 GLY A CA 1
ATOM 859 C C . GLY A 1 107 ? 6.281 2.127 0.999 1 98.88 107 GLY A C 1
ATOM 860 O O . GLY A 1 107 ? 6.863 2.467 -0.034 1 98.88 107 GLY A O 1
ATOM 861 N N . HIS A 1 108 ? 4.996 2.293 1.155 1 98.94 108 HIS A N 1
ATOM 862 C CA . HIS A 1 108 ? 4.172 3.158 0.321 1 98.94 108 HIS A CA 1
ATOM 863 C C . HIS A 1 108 ? 3.951 4.516 0.981 1 98.94 108 HIS A C 1
ATOM 865 O O . HIS A 1 108 ? 3.283 4.605 2.014 1 98.94 108 HIS A O 1
ATOM 871 N N . ILE A 1 109 ? 4.551 5.539 0.396 1 98.94 109 ILE A N 1
ATOM 872 C CA . ILE A 1 109 ? 4.312 6.887 0.892 1 98.94 109 ILE A CA 1
ATOM 873 C C . ILE A 1 109 ? 2.965 7.395 0.38 1 98.94 109 ILE A C 1
ATOM 875 O O . ILE A 1 109 ? 2.719 7.406 -0.828 1 98.94 109 ILE A O 1
ATOM 879 N N . GLU A 1 110 ? 2.127 7.789 1.309 1 98.81 110 GLU A N 1
ATOM 880 C CA . GLU A 1 110 ? 0.737 8.109 0.997 1 98.81 110 GLU A CA 1
ATOM 881 C C . GLU A 1 110 ? 0.297 9.391 1.688 1 98.81 110 GLU A C 1
ATOM 883 O O . GLU A 1 110 ? 0.798 9.727 2.764 1 98.81 110 GLU A O 1
ATOM 888 N N . ASP A 1 111 ? -0.637 10.141 1.046 1 98.75 111 ASP A N 1
ATOM 889 C CA . ASP A 1 111 ? -1.455 11.188 1.645 1 98.75 111 ASP A CA 1
ATOM 890 C C . ASP A 1 111 ? -0.584 12.312 2.197 1 98.75 111 ASP A C 1
ATOM 892 O O . ASP A 1 111 ? -0.768 12.75 3.338 1 98.75 111 ASP A O 1
ATOM 896 N N . ILE A 1 112 ? 0.38 12.75 1.387 1 98.94 112 ILE A N 1
ATOM 897 C CA . ILE A 1 112 ? 1.248 13.867 1.735 1 98.94 112 ILE A CA 1
ATOM 898 C C . ILE A 1 112 ? 0.484 15.18 1.583 1 98.94 112 ILE A C 1
ATOM 900 O O . ILE A 1 112 ? 0.047 15.531 0.483 1 98.94 112 ILE A O 1
ATOM 904 N N . SER A 1 113 ? 0.325 15.898 2.648 1 98.88 113 SER A N 1
ATOM 905 C CA . SER A 1 113 ? -0.426 17.156 2.635 1 98.88 113 SER A CA 1
ATOM 906 C C . SER A 1 113 ? 0.236 18.203 3.518 1 98.88 113 SER A C 1
ATOM 908 O O . SER A 1 113 ? 0.64 17.906 4.645 1 98.88 113 SER A O 1
ATOM 910 N N . ILE A 1 114 ? 0.483 19.344 3.012 1 98.88 114 ILE A N 1
ATOM 911 C CA . ILE A 1 114 ? 0.89 20.531 3.742 1 98.88 114 ILE A CA 1
ATOM 912 C C . ILE A 1 114 ? -0.197 21.594 3.633 1 98.88 114 ILE A C 1
ATOM 914 O O . ILE A 1 114 ? -0.694 21.875 2.539 1 98.88 114 ILE A O 1
ATOM 918 N N . ALA A 1 115 ? -0.601 22.141 4.816 1 98.56 115 ALA A N 1
ATOM 919 C CA . ALA A 1 115 ? -1.59 23.203 4.801 1 98.56 115 ALA A CA 1
ATOM 920 C C . ALA A 1 115 ? -1.19 24.312 3.826 1 98.56 115 ALA A C 1
ATOM 922 O O . ALA A 1 115 ? -0.015 24.672 3.736 1 98.56 115 ALA A O 1
ATOM 923 N N . LYS A 1 116 ? -2.176 24.922 3.184 1 96.75 116 LYS A N 1
ATOM 924 C CA . LYS A 1 116 ? -1.933 25.875 2.109 1 96.75 116 LYS A CA 1
ATOM 925 C C . LYS A 1 116 ? -1.064 27.031 2.594 1 96.75 116 LYS A C 1
ATOM 927 O O . LYS A 1 116 ? -0.126 27.438 1.905 1 96.75 116 LYS A O 1
ATOM 932 N N . ASP A 1 117 ? -1.342 27.531 3.723 1 97 117 ASP A N 1
ATOM 933 C CA . ASP A 1 117 ? -0.641 28.703 4.25 1 97 117 ASP A CA 1
ATOM 934 C C . ASP A 1 117 ? 0.745 28.312 4.77 1 97 117 ASP A C 1
ATOM 936 O O . ASP A 1 117 ? 1.502 29.172 5.219 1 97 117 ASP A O 1
ATOM 940 N N . HIS A 1 118 ? 1.146 27.078 4.68 1 97.94 118 HIS A N 1
ATOM 941 C CA . HIS A 1 118 ? 2.459 26.625 5.121 1 97.94 118 HIS A CA 1
ATOM 942 C C . HIS A 1 118 ? 3.229 25.969 3.979 1 97.94 118 HIS A C 1
ATOM 944 O O . HIS A 1 118 ? 4.262 25.344 4.203 1 97.94 118 HIS A O 1
ATOM 950 N N . GLN A 1 119 ? 2.693 26 2.775 1 96.88 119 GLN A N 1
ATOM 951 C CA . GLN A 1 119 ? 3.348 25.422 1.606 1 96.88 119 GLN A CA 1
ATOM 952 C C . GLN A 1 119 ? 4.5 26.297 1.131 1 96.88 119 GLN A C 1
ATOM 954 O O . GLN A 1 119 ? 4.605 27.469 1.524 1 96.88 119 GLN A O 1
ATOM 959 N N . ARG A 1 120 ? 5.41 25.672 0.451 1 94.69 120 ARG A N 1
ATOM 960 C CA . ARG A 1 120 ? 6.582 26.312 -0.133 1 94.69 120 ARG A CA 1
ATOM 961 C C . ARG A 1 120 ? 7.535 26.797 0.952 1 94.69 120 ARG A C 1
ATOM 963 O O . ARG A 1 120 ? 8.203 27.828 0.782 1 94.69 120 ARG A O 1
ATOM 970 N N . LYS A 1 121 ? 7.516 26.219 2.084 1 95.06 121 LYS A N 1
ATOM 971 C CA . LYS A 1 121 ? 8.406 26.531 3.197 1 95.06 121 LYS A CA 1
ATOM 972 C C . LYS A 1 121 ? 9.25 25.312 3.572 1 95.06 121 LYS A C 1
ATOM 974 O O . LYS A 1 121 ? 9.68 25.172 4.723 1 95.06 121 LYS A O 1
ATOM 979 N N . HIS A 1 122 ? 9.32 24.297 2.654 1 96.38 122 HIS A N 1
ATOM 980 C CA . HIS A 1 122 ? 10.195 23.141 2.729 1 96.38 122 HIS A CA 1
ATOM 981 C C . HIS A 1 122 ? 9.664 22.094 3.707 1 96.38 122 HIS A C 1
ATOM 983 O O . HIS A 1 122 ? 10.352 21.125 4.031 1 96.38 122 HIS A O 1
ATOM 989 N N . PHE A 1 123 ? 8.461 22.281 4.207 1 98.38 123 PHE A N 1
ATOM 990 C CA . PHE A 1 123 ? 7.855 21.297 5.094 1 98.38 123 PHE A CA 1
ATOM 991 C C . PHE A 1 123 ? 7.645 19.969 4.375 1 98.38 123 PHE A C 1
ATOM 993 O O . PHE A 1 123 ? 7.75 18.906 4.98 1 98.38 123 PHE A O 1
ATOM 1000 N N . GLY A 1 124 ? 7.289 20.078 3.078 1 98.56 124 GLY A N 1
ATOM 1001 C CA . GLY A 1 124 ? 7.125 18.844 2.305 1 98.56 124 GLY A CA 1
ATOM 1002 C C . GLY A 1 124 ? 8.367 17.984 2.297 1 98.56 124 GLY A C 1
ATOM 1003 O O . GLY A 1 124 ? 8.281 16.766 2.535 1 98.56 124 GLY A O 1
ATOM 1004 N N . GLN A 1 125 ? 9.477 18.625 2.031 1 98.31 125 GLN A N 1
ATOM 1005 C CA . GLN A 1 125 ? 10.742 17.891 1.996 1 98.31 125 GLN A CA 1
ATOM 1006 C C . GLN A 1 125 ? 11.055 17.281 3.355 1 98.31 125 GLN A C 1
ATOM 1008 O O . GLN A 1 125 ? 11.484 16.125 3.438 1 98.31 125 GLN A O 1
ATOM 1013 N N . LYS A 1 126 ? 10.867 18 4.422 1 98.5 126 LYS A N 1
ATOM 1014 C CA . LYS A 1 126 ? 11.125 17.516 5.77 1 98.5 126 LYS A CA 1
ATOM 1015 C C . LYS A 1 126 ? 10.195 16.344 6.113 1 98.5 126 LYS A C 1
ATOM 1017 O O . LYS A 1 126 ? 10.594 15.414 6.816 1 98.5 126 LYS A O 1
ATOM 1022 N N . LEU A 1 127 ? 8.984 16.484 5.699 1 98.88 127 LEU A N 1
ATOM 1023 C CA . LEU A 1 127 ? 8 15.43 5.934 1 98.88 127 LEU A CA 1
ATOM 1024 C C . LEU A 1 127 ? 8.414 14.141 5.227 1 98.88 127 LEU A C 1
ATOM 1026 O O . LEU A 1 127 ? 8.383 13.062 5.824 1 98.88 127 LEU A O 1
ATOM 1030 N N . ILE A 1 128 ? 8.812 14.211 3.965 1 98.88 128 ILE A N 1
ATOM 1031 C CA . ILE A 1 128 ? 9.25 13.047 3.201 1 98.88 128 ILE A CA 1
ATOM 1032 C C . ILE A 1 128 ? 10.469 12.422 3.869 1 98.88 128 ILE A C 1
ATOM 1034 O O . ILE A 1 128 ? 10.547 11.203 4.008 1 98.88 128 ILE A O 1
ATOM 1038 N N . GLU A 1 129 ? 11.391 13.242 4.262 1 98.44 129 GLU A N 1
ATOM 1039 C CA . GLU A 1 129 ? 12.555 12.742 4.98 1 98.44 129 GLU A CA 1
ATOM 1040 C C . GLU A 1 129 ? 12.156 11.977 6.234 1 98.44 129 GLU A C 1
ATOM 1042 O O . GLU A 1 129 ? 12.742 10.945 6.555 1 98.44 129 GLU A O 1
ATOM 1047 N N . THR A 1 130 ? 11.227 12.508 6.969 1 98.88 130 THR A N 1
ATOM 1048 C CA . THR A 1 130 ? 10.727 11.859 8.18 1 98.88 130 THR A CA 1
ATOM 1049 C C . THR A 1 130 ? 10.156 10.477 7.855 1 98.88 130 THR A C 1
ATOM 1051 O O . THR A 1 130 ? 10.508 9.492 8.5 1 98.88 130 THR A O 1
ATOM 1054 N N . LEU A 1 131 ? 9.281 10.406 6.863 1 98.88 131 LEU A N 1
ATOM 1055 C CA . LEU A 1 131 ? 8.641 9.156 6.484 1 98.88 131 LEU A CA 1
ATOM 1056 C C . LEU A 1 131 ? 9.672 8.141 5.996 1 98.88 131 LEU A C 1
ATOM 1058 O O . LEU A 1 131 ? 9.594 6.961 6.34 1 98.88 131 LEU A O 1
ATOM 1062 N N . ASP A 1 132 ? 10.641 8.625 5.219 1 98.5 132 ASP A N 1
ATOM 1063 C CA . ASP A 1 132 ? 11.719 7.746 4.777 1 98.5 132 ASP A CA 1
ATOM 1064 C C . ASP A 1 132 ? 12.492 7.191 5.973 1 98.5 132 ASP A C 1
ATOM 1066 O O . ASP A 1 132 ? 12.852 6.012 5.992 1 98.5 132 ASP A O 1
ATOM 1070 N N . SER A 1 133 ? 12.766 8.055 6.871 1 98.38 133 SER A N 1
ATOM 1071 C CA . SER A 1 133 ? 13.508 7.625 8.047 1 98.38 133 SER A CA 1
ATOM 1072 C C . SER A 1 133 ? 12.734 6.566 8.836 1 98.38 133 SER A C 1
ATOM 1074 O O . SER A 1 133 ? 13.32 5.594 9.32 1 98.38 133 SER A O 1
ATOM 1076 N N . ILE A 1 134 ? 11.461 6.734 9.023 1 98.69 134 ILE A N 1
ATOM 1077 C CA . ILE A 1 134 ? 10.625 5.742 9.688 1 98.69 134 ILE A CA 1
ATOM 1078 C C . ILE A 1 134 ? 10.656 4.434 8.906 1 98.69 134 ILE A C 1
ATOM 1080 O O . ILE A 1 134 ? 10.812 3.357 9.484 1 98.69 134 ILE A O 1
ATOM 1084 N N . ALA A 1 135 ? 10.492 4.52 7.555 1 98.69 135 ALA A N 1
ATOM 1085 C CA . ALA A 1 135 ? 10.523 3.338 6.695 1 98.69 135 ALA A CA 1
ATOM 1086 C C . ALA A 1 135 ? 11.812 2.549 6.887 1 98.69 135 ALA A C 1
ATOM 1088 O O . ALA A 1 135 ? 11.781 1.335 7.098 1 98.69 135 ALA A O 1
ATOM 1089 N N . VAL A 1 136 ? 12.93 3.242 6.863 1 98.19 136 VAL A N 1
ATOM 1090 C CA . VAL A 1 136 ? 14.227 2.596 7.051 1 98.19 136 VAL A CA 1
ATOM 1091 C C . VAL A 1 136 ? 14.281 1.935 8.422 1 98.19 136 VAL A C 1
ATOM 1093 O O . VAL A 1 136 ? 14.711 0.788 8.555 1 98.19 136 VAL A O 1
ATOM 1096 N N . LYS A 1 137 ? 13.828 2.645 9.391 1 97.75 137 LYS A N 1
ATOM 1097 C CA . LYS A 1 137 ? 13.891 2.162 10.766 1 97.75 137 LYS A CA 1
ATOM 1098 C C . LYS A 1 137 ? 13.086 0.88 10.938 1 97.75 137 LYS A C 1
ATOM 1100 O O . LYS A 1 137 ? 13.477 -0.011 11.695 1 97.75 137 LYS A O 1
ATOM 1105 N N . VAL A 1 138 ? 12.016 0.814 10.227 1 97.94 138 VAL A N 1
ATOM 1106 C CA . VAL A 1 138 ? 11.164 -0.358 10.422 1 97.94 138 VAL A CA 1
ATOM 1107 C C . VAL A 1 138 ? 11.555 -1.448 9.422 1 97.94 138 VAL A C 1
ATOM 1109 O O . VAL A 1 138 ? 10.883 -2.477 9.32 1 97.94 138 VAL A O 1
ATOM 1112 N N . GLY A 1 139 ? 12.555 -1.216 8.578 1 97.56 139 GLY A N 1
ATOM 1113 C CA . GLY A 1 139 ? 13.172 -2.309 7.84 1 97.56 139 GLY A CA 1
ATOM 1114 C C . GLY A 1 139 ? 12.914 -2.236 6.348 1 97.56 139 GLY A C 1
ATOM 1115 O O . GLY A 1 139 ? 13.234 -3.174 5.613 1 97.56 139 GLY A O 1
ATOM 1116 N N . CYS A 1 140 ? 12.367 -1.188 5.875 1 98.62 140 CYS A N 1
ATOM 1117 C CA . CYS A 1 140 ? 12.109 -1.076 4.441 1 98.62 140 CYS A CA 1
ATOM 1118 C C . CYS A 1 140 ? 13.414 -0.937 3.662 1 98.62 140 CYS A C 1
ATOM 1120 O O . CYS A 1 140 ? 14.32 -0.218 4.086 1 98.62 140 CYS A O 1
ATOM 1122 N N . TYR A 1 141 ? 13.477 -1.659 2.535 1 98.44 141 TYR A N 1
ATOM 1123 C CA . TYR A 1 141 ? 14.625 -1.501 1.648 1 98.44 141 TYR A CA 1
ATOM 1124 C C . TYR A 1 141 ? 14.391 -0.374 0.65 1 98.44 141 TYR A C 1
ATOM 1126 O O . TYR A 1 141 ? 15.336 0.134 0.046 1 98.44 141 TYR A O 1
ATOM 1134 N N . GLN A 1 142 ? 13.102 0.001 0.427 1 98.62 142 GLN A N 1
ATOM 1135 C CA . GLN A 1 142 ? 12.711 1.073 -0.482 1 98.62 142 GLN A CA 1
ATOM 1136 C C . GLN A 1 142 ? 11.359 1.662 -0.09 1 98.62 142 GLN A C 1
ATOM 1138 O O . GLN A 1 142 ? 10.617 1.059 0.686 1 98.62 142 GLN A O 1
ATOM 1143 N N . SER A 1 143 ? 11.117 2.869 -0.596 1 98.69 143 SER A N 1
ATOM 1144 C CA . SER A 1 143 ? 9.773 3.438 -0.614 1 98.69 143 SER A CA 1
ATOM 1145 C C . SER A 1 143 ? 9.328 3.754 -2.037 1 98.69 143 SER A C 1
ATOM 1147 O O . SER A 1 143 ? 10.148 4.055 -2.9 1 98.69 143 SER A O 1
ATOM 1149 N N . ILE A 1 144 ? 8.07 3.613 -2.199 1 98.88 144 ILE A N 1
ATOM 1150 C CA . ILE A 1 144 ? 7.461 4.004 -3.465 1 98.88 144 ILE A CA 1
ATOM 1151 C C . ILE A 1 144 ? 6.312 4.98 -3.207 1 98.88 144 ILE A C 1
ATOM 1153 O O . ILE A 1 144 ? 5.773 5.031 -2.1 1 98.88 144 ILE A O 1
ATOM 1157 N N . LEU A 1 145 ? 5.996 5.777 -4.191 1 98.88 145 LEU A N 1
ATOM 1158 C CA . LEU A 1 145 ? 4.824 6.648 -4.156 1 98.88 145 LEU A CA 1
ATOM 1159 C C . LEU A 1 145 ? 4.32 6.941 -5.562 1 98.88 145 LEU A C 1
ATOM 1161 O O . LEU A 1 145 ? 4.996 6.637 -6.547 1 98.88 145 LEU A O 1
ATOM 1165 N N . ASN A 1 146 ? 3.084 7.434 -5.609 1 98.88 146 ASN A N 1
ATOM 1166 C CA . ASN A 1 146 ? 2.479 7.902 -6.852 1 98.88 146 ASN A CA 1
ATOM 1167 C C . ASN A 1 146 ? 2.197 9.398 -6.805 1 98.88 146 ASN A C 1
ATOM 1169 O O . ASN A 1 146 ? 1.751 9.922 -5.781 1 98.88 146 ASN A O 1
ATOM 1173 N N . CYS A 1 147 ? 2.531 10.047 -7.84 1 98.56 147 CYS A N 1
ATOM 1174 C CA . CYS A 1 147 ? 2.291 11.484 -7.91 1 98.56 147 CYS A CA 1
ATOM 1175 C C . CYS A 1 147 ? 1.993 11.922 -9.336 1 98.56 147 CYS A C 1
ATOM 1177 O O . CYS A 1 147 ? 2.213 11.156 -10.281 1 98.56 147 CYS A O 1
ATOM 1179 N N . SER A 1 148 ? 1.418 13.102 -9.453 1 97.62 148 SER A N 1
ATOM 1180 C CA . SER A 1 148 ? 1.282 13.711 -10.773 1 97.62 148 SER A CA 1
ATOM 1181 C C . SER A 1 148 ? 2.645 14.023 -11.383 1 97.62 148 SER A C 1
ATOM 1183 O O . SER A 1 148 ? 3.633 14.172 -10.664 1 97.62 148 SER A O 1
ATOM 1185 N N . LEU A 1 149 ? 2.592 14.133 -12.719 1 96.94 149 LEU A N 1
ATOM 1186 C CA . LEU A 1 149 ? 3.824 14.516 -13.398 1 96.94 149 LEU A CA 1
ATOM 1187 C C . LEU A 1 149 ? 4.324 15.867 -12.898 1 96.94 149 LEU A C 1
ATOM 1189 O O . LEU A 1 149 ? 5.531 16.078 -12.781 1 96.94 149 LEU A O 1
ATOM 1193 N N . ALA A 1 150 ? 3.439 16.781 -12.602 1 97 150 ALA A N 1
ATOM 1194 C CA . ALA A 1 150 ? 3.773 18.125 -12.148 1 97 150 ALA A CA 1
ATOM 1195 C C . ALA A 1 150 ? 4.527 18.078 -10.82 1 97 150 ALA A C 1
ATOM 1197 O O . ALA A 1 150 ? 5.332 18.969 -10.531 1 97 150 ALA A O 1
ATOM 1198 N N . ASN A 1 151 ? 4.32 17.047 -9.992 1 97.5 151 ASN A N 1
ATOM 1199 C CA . ASN A 1 151 ? 4.93 16.969 -8.664 1 97.5 151 ASN A CA 1
ATOM 1200 C C . ASN A 1 151 ? 6.203 16.125 -8.68 1 97.5 151 ASN A C 1
ATOM 1202 O O . ASN A 1 151 ? 6.887 16.016 -7.664 1 97.5 151 ASN A O 1
ATOM 1206 N N . ALA A 1 152 ? 6.512 15.547 -9.828 1 98.5 152 ALA A N 1
ATOM 1207 C CA . ALA A 1 152 ? 7.645 14.633 -9.93 1 98.5 152 ALA A CA 1
ATOM 1208 C C . ALA A 1 152 ? 8.945 15.328 -9.539 1 98.5 152 ALA A C 1
ATOM 1210 O O . ALA A 1 152 ? 9.82 14.719 -8.922 1 98.5 152 ALA A O 1
ATOM 1211 N N . GLY A 1 153 ? 9.086 16.562 -9.93 1 98.44 153 GLY A N 1
ATOM 1212 C CA . GLY A 1 153 ? 10.289 17.312 -9.609 1 98.44 153 GLY A CA 1
ATOM 1213 C C . GLY A 1 153 ? 10.523 17.453 -8.117 1 98.44 153 GLY A C 1
ATOM 1214 O O . GLY A 1 153 ? 11.664 17.359 -7.652 1 98.44 153 GLY A O 1
ATOM 1215 N N . PHE A 1 154 ? 9.5 17.703 -7.406 1 98.56 154 PHE A N 1
ATOM 1216 C CA . PHE A 1 154 ? 9.586 17.797 -5.957 1 98.56 154 PHE A CA 1
ATOM 1217 C C . PHE A 1 154 ? 10.141 16.5 -5.363 1 98.56 154 PHE A C 1
ATOM 1219 O O . PHE A 1 154 ? 11.062 16.531 -4.547 1 98.56 154 PHE A O 1
ATOM 1226 N N . TYR A 1 155 ? 9.602 15.367 -5.77 1 98.75 155 TYR A N 1
ATOM 1227 C CA . TYR A 1 155 ? 10.008 14.094 -5.184 1 98.75 155 TYR A CA 1
ATOM 1228 C C . TYR A 1 155 ? 11.398 13.688 -5.656 1 98.75 155 TYR A C 1
ATOM 1230 O O . TYR A 1 155 ? 12.156 13.047 -4.922 1 98.75 155 TYR A O 1
ATOM 1238 N N . ALA A 1 156 ? 11.719 14.094 -6.879 1 98.75 156 ALA A N 1
ATOM 1239 C CA . ALA A 1 156 ? 13.086 13.875 -7.344 1 98.75 156 ALA A CA 1
ATOM 1240 C C . ALA A 1 156 ? 14.094 14.547 -6.418 1 98.75 156 ALA A C 1
ATOM 1242 O O . ALA A 1 156 ? 15.141 13.969 -6.102 1 98.75 156 ALA A O 1
ATOM 1243 N N . LYS A 1 157 ? 13.789 15.742 -5.98 1 98.19 157 LYS A N 1
ATOM 1244 C CA . LYS A 1 157 ? 14.648 16.469 -5.055 1 98.19 157 LYS A CA 1
ATOM 1245 C C . LYS A 1 157 ? 14.742 15.75 -3.709 1 98.19 157 LYS A C 1
ATOM 1247 O O . LYS A 1 157 ? 15.688 15.961 -2.949 1 98.19 157 LYS A O 1
ATOM 1252 N N . CYS A 1 158 ? 13.734 14.961 -3.404 1 98.19 158 CYS A N 1
ATOM 1253 C CA . CYS A 1 158 ? 13.711 14.195 -2.16 1 98.19 158 CYS A CA 1
ATOM 1254 C C . CYS A 1 158 ? 14.445 12.867 -2.322 1 98.19 158 CYS A C 1
ATOM 1256 O O . CYS A 1 158 ? 14.461 12.047 -1.402 1 98.19 158 CYS A O 1
ATOM 1258 N N . GLY A 1 159 ? 14.953 12.531 -3.488 1 98.06 159 GLY A N 1
ATOM 1259 C CA . GLY A 1 159 ? 15.727 11.312 -3.689 1 98.06 159 GLY A CA 1
ATOM 1260 C C . GLY A 1 159 ? 14.961 10.234 -4.43 1 98.06 159 GLY A C 1
ATOM 1261 O O . GLY A 1 159 ? 15.453 9.117 -4.598 1 98.06 159 GLY A O 1
ATOM 1262 N N . TYR A 1 160 ? 13.773 10.586 -4.891 1 98.75 160 TYR A N 1
ATOM 1263 C CA . TYR A 1 160 ? 12.977 9.617 -5.637 1 98.75 160 TYR A CA 1
ATOM 1264 C C . TYR A 1 160 ? 13.273 9.703 -7.129 1 98.75 160 TYR A C 1
ATOM 1266 O O . TYR A 1 160 ? 13.672 10.758 -7.633 1 98.75 160 TYR A O 1
ATOM 1274 N N . GLU A 1 161 ? 13.016 8.555 -7.738 1 98.38 161 GLU A N 1
ATOM 1275 C CA . GLU A 1 161 ? 13.172 8.484 -9.188 1 98.38 161 GLU A CA 1
ATOM 1276 C C . GLU A 1 161 ? 11.93 7.895 -9.852 1 98.38 161 GLU A C 1
ATOM 1278 O O . GLU A 1 161 ? 11.305 6.98 -9.305 1 98.38 161 GLU A O 1
ATOM 1283 N N . LYS A 1 162 ? 11.68 8.438 -11.031 1 97.94 162 LYS A N 1
ATOM 1284 C CA . LYS A 1 162 ? 10.562 7.871 -11.789 1 97.94 162 LYS A CA 1
ATOM 1285 C C . LYS A 1 162 ? 10.805 6.398 -12.102 1 97.94 162 LYS A C 1
ATOM 1287 O O . LYS A 1 162 ? 11.914 6.016 -12.492 1 97.94 162 LYS A O 1
ATOM 1292 N N . GLN A 1 163 ? 9.781 5.613 -11.945 1 97.38 163 GLN A N 1
ATOM 1293 C CA . GLN A 1 163 ? 9.961 4.176 -12.125 1 97.38 163 GLN A CA 1
ATOM 1294 C C . GLN A 1 163 ? 8.922 3.605 -13.086 1 97.38 163 GLN A C 1
ATOM 1296 O O . GLN A 1 163 ? 9.258 2.811 -13.969 1 97.38 163 GLN A O 1
ATOM 1301 N N . SER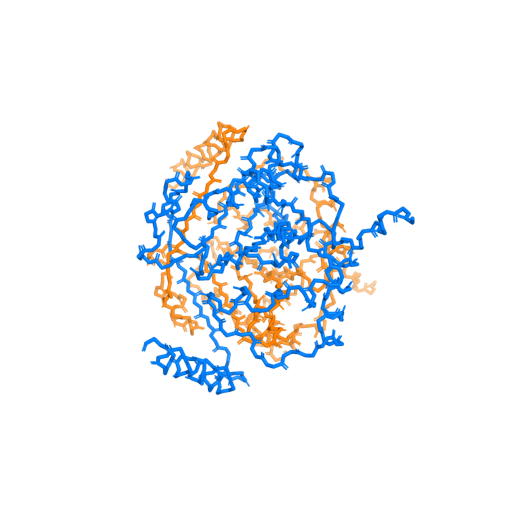 A 1 164 ? 7.723 3.898 -12.961 1 98.38 164 SER A N 1
ATOM 1302 C CA . SER A 1 164 ? 6.621 3.316 -13.727 1 98.38 164 SER A CA 1
ATOM 1303 C C . SER A 1 164 ? 5.395 4.219 -13.703 1 98.38 164 SER A C 1
ATOM 1305 O O . SER A 1 164 ? 5.5 5.414 -13.414 1 98.38 164 SER A O 1
ATOM 1307 N N . ILE A 1 165 ? 4.242 3.641 -14.18 1 98.62 165 ILE A N 1
ATOM 1308 C CA . ILE A 1 165 ? 3.008 4.418 -14.156 1 98.62 165 ILE A CA 1
ATOM 1309 C C . ILE A 1 165 ? 2.02 3.785 -13.18 1 98.62 165 ILE A C 1
ATOM 1311 O O . ILE A 1 165 ? 2.104 2.59 -12.883 1 98.62 165 ILE A O 1
ATOM 1315 N N . GLU A 1 166 ? 1.215 4.629 -12.664 1 98.81 166 GLU A N 1
ATOM 1316 C CA . GLU A 1 166 ? 0.116 4.176 -11.812 1 98.81 166 GLU A CA 1
ATOM 1317 C C . GLU A 1 166 ? -1.172 4.016 -12.617 1 98.81 166 GLU A C 1
ATOM 1319 O O . GLU A 1 166 ? -1.507 4.871 -13.438 1 98.81 166 GLU A O 1
ATOM 1324 N N . MET A 1 167 ? -1.863 2.9 -12.422 1 98.81 167 MET A N 1
ATOM 1325 C CA . MET A 1 167 ? -3.207 2.678 -12.953 1 98.81 167 MET A CA 1
ATOM 1326 C C . MET A 1 167 ? -4.215 2.514 -11.82 1 98.81 167 MET A C 1
ATOM 1328 O O . MET A 1 167 ? -3.867 2.049 -10.734 1 98.81 167 MET A O 1
ATOM 1332 N N . SER A 1 168 ? -5.418 2.945 -12.062 1 98.62 168 SER A N 1
ATOM 1333 C CA . SER A 1 168 ? -6.465 2.844 -11.055 1 98.62 168 SER A CA 1
ATOM 1334 C C . SER A 1 168 ? -7.754 2.281 -11.648 1 98.62 168 SER A C 1
ATOM 1336 O O . SER A 1 168 ? -7.996 2.408 -12.852 1 98.62 168 SER A O 1
ATOM 1338 N N . HIS A 1 169 ? -8.461 1.589 -10.898 1 98.69 169 HIS A N 1
ATOM 1339 C CA . HIS A 1 169 ? -9.773 1.033 -11.203 1 98.69 169 HIS A CA 1
ATOM 1340 C C . HIS A 1 169 ? -10.805 1.436 -10.148 1 98.69 169 HIS A C 1
ATOM 1342 O O . HIS A 1 169 ? -10.844 0.853 -9.062 1 98.69 169 HIS A O 1
ATOM 1348 N N . LEU A 1 170 ? -11.516 2.514 -10.445 1 98.19 170 LEU A N 1
ATOM 1349 C CA . LEU A 1 170 ? -12.648 2.883 -9.609 1 98.19 170 LEU A CA 1
ATOM 1350 C C . LEU A 1 170 ? -13.82 1.931 -9.82 1 98.19 170 LEU A C 1
ATOM 1352 O O . LEU A 1 170 ? -14.305 1.781 -10.945 1 98.19 170 LEU A O 1
ATOM 1356 N N . TYR A 1 171 ? -14.289 1.34 -8.742 1 98.06 171 TYR A N 1
ATOM 1357 C CA . TYR A 1 171 ? -15.281 0.284 -8.898 1 98.06 171 TYR A CA 1
ATOM 1358 C C . TYR A 1 171 ? -16.656 0.871 -9.18 1 98.06 171 TYR A C 1
ATOM 1360 O O . TYR A 1 171 ? -17.016 1.925 -8.648 1 98.06 171 TYR A O 1
ATOM 1368 N N . LYS A 1 172 ? -17.422 0.14 -10.016 1 95.06 172 LYS A N 1
ATOM 1369 C CA . LYS A 1 172 ? -18.734 0.606 -10.445 1 95.06 172 LYS A CA 1
ATOM 1370 C C . LYS A 1 172 ? -19.656 0.838 -9.242 1 95.06 172 LYS A C 1
ATOM 1372 O O . LYS A 1 172 ? -20.484 1.76 -9.258 1 95.06 172 LYS A O 1
ATOM 1377 N N . GLU A 1 173 ? -19.516 0.052 -8.211 1 91.12 173 GLU A N 1
ATOM 1378 C CA . GLU A 1 173 ? -20.359 0.099 -7.031 1 91.12 173 GLU A CA 1
ATOM 1379 C C . GLU A 1 173 ? -20.203 1.422 -6.285 1 91.12 173 GLU A C 1
ATOM 1381 O O . GLU A 1 173 ? -21.125 1.87 -5.602 1 91.12 173 GLU A O 1
ATOM 1386 N N . THR A 1 174 ? -19.047 2.074 -6.461 1 91.94 174 THR A N 1
ATOM 1387 C CA . THR A 1 174 ? -18.75 3.246 -5.645 1 91.94 174 THR A CA 1
ATOM 1388 C C . THR A 1 174 ? -18.5 4.469 -6.527 1 91.94 174 THR A C 1
ATOM 1390 O O . THR A 1 174 ? -18.359 5.586 -6.023 1 91.94 174 THR A O 1
ATOM 1393 N N . ARG A 1 175 ? -18.469 4.289 -7.746 1 94.06 175 ARG A N 1
ATOM 1394 C CA . ARG A 1 175 ? -18.016 5.285 -8.711 1 94.06 175 ARG A CA 1
ATOM 1395 C C . ARG A 1 175 ? -18.844 6.562 -8.609 1 94.06 175 ARG A C 1
ATOM 1397 O O . ARG A 1 175 ? -18.297 7.66 -8.5 1 94.06 175 ARG A O 1
ATOM 1404 N N . ASP A 1 176 ? -20.156 6.484 -8.648 1 94 176 ASP A N 1
ATOM 1405 C CA . ASP A 1 176 ? -21.031 7.66 -8.672 1 94 176 ASP A CA 1
ATOM 1406 C C . ASP A 1 176 ? -20.844 8.508 -7.414 1 94 176 ASP A C 1
ATOM 1408 O O . ASP A 1 176 ? -20.656 9.727 -7.504 1 94 176 ASP A O 1
ATOM 1412 N N . ALA A 1 177 ? -20.891 7.828 -6.312 1 93.38 177 ALA A N 1
ATOM 1413 C CA . ALA A 1 177 ? -20.734 8.547 -5.051 1 93.38 177 ALA A CA 1
ATOM 1414 C C . ALA A 1 177 ? -19.375 9.219 -4.973 1 93.38 177 ALA A C 1
ATOM 1416 O O . ALA A 1 177 ? -19.25 10.367 -4.523 1 93.38 177 ALA A O 1
ATOM 1417 N N . PHE A 1 178 ? -18.391 8.539 -5.379 1 95.75 178 PHE A N 1
ATOM 1418 C CA . PHE A 1 178 ? -17.031 9.07 -5.34 1 95.75 178 PHE A CA 1
ATOM 1419 C C . PHE A 1 178 ? -16.906 10.281 -6.258 1 95.75 178 PHE A C 1
ATOM 1421 O O . PHE A 1 178 ? -16.375 11.32 -5.855 1 95.75 178 PHE A O 1
ATOM 1428 N N . GLU A 1 179 ? -17.391 10.148 -7.449 1 95.25 179 GLU A N 1
ATOM 1429 C CA . GLU A 1 179 ? -17.281 11.227 -8.43 1 95.25 179 GLU A CA 1
ATOM 1430 C C . GLU A 1 179 ? -18.078 12.445 -7.992 1 95.25 179 GLU A C 1
ATOM 1432 O O . GLU A 1 179 ? -17.656 13.586 -8.219 1 95.25 179 GLU A O 1
ATOM 1437 N N . GLU A 1 180 ? -19.188 12.242 -7.402 1 95.31 180 GLU A N 1
ATOM 1438 C CA . GLU A 1 180 ? -19.984 13.344 -6.883 1 95.31 180 GLU A CA 1
ATOM 1439 C C . GLU A 1 180 ? -19.25 14.094 -5.781 1 95.31 180 GLU A C 1
ATOM 1441 O O . GLU A 1 180 ? -19.203 15.328 -5.777 1 95.31 180 GLU A O 1
ATOM 1446 N N . ALA A 1 181 ? -18.703 13.336 -4.871 1 94.75 181 ALA A N 1
ATOM 1447 C CA . ALA A 1 181 ? -17.969 13.938 -3.766 1 94.75 181 ALA A CA 1
ATOM 1448 C C . ALA A 1 181 ? -16.75 14.695 -4.27 1 94.75 181 ALA A C 1
ATOM 1450 O O . ALA A 1 181 ? -16.469 15.812 -3.82 1 94.75 181 ALA A O 1
ATOM 1451 N N . LYS A 1 182 ? -16.078 14.102 -5.129 1 94.19 182 LYS A N 1
ATOM 1452 C CA . LYS A 1 182 ? -14.891 14.727 -5.719 1 94.19 182 LYS A CA 1
ATOM 1453 C C . LYS A 1 182 ? -15.258 16.016 -6.438 1 94.19 182 LYS A C 1
ATOM 1455 O O . LYS A 1 182 ? -14.578 17.031 -6.281 1 94.19 182 LYS A O 1
ATOM 1460 N N . SER A 1 183 ? -16.344 15.984 -7.207 1 95.12 183 SER A N 1
ATOM 1461 C CA . SER A 1 183 ? -16.797 17.156 -7.949 1 95.12 183 SER A CA 1
ATOM 1462 C C . SER A 1 183 ? -17.188 18.297 -7.008 1 95.12 183 SER A C 1
ATOM 1464 O O . SER A 1 183 ? -16.859 19.453 -7.25 1 95.12 183 SER A O 1
ATOM 1466 N N . ALA A 1 184 ? -17.875 17.922 -5.984 1 93.94 184 ALA A N 1
ATOM 1467 C CA . ALA A 1 184 ? -18.281 18.922 -4.996 1 93.94 184 ALA A CA 1
ATOM 1468 C C . ALA A 1 184 ? -17.062 19.578 -4.359 1 93.94 184 ALA A C 1
ATOM 1470 O O . ALA A 1 184 ? -17.031 20.797 -4.164 1 93.94 184 ALA A O 1
ATOM 1471 N N . TYR A 1 185 ? -16.141 18.844 -4.074 1 94.5 185 TYR A N 1
ATOM 1472 C CA . TYR A 1 185 ? -14.898 19.344 -3.49 1 94.5 185 TYR A CA 1
ATOM 1473 C C . TYR A 1 185 ? -14.188 20.281 -4.449 1 94.5 185 TYR A C 1
ATOM 1475 O O . TYR A 1 185 ? -13.781 21.391 -4.059 1 94.5 185 TYR A O 1
ATOM 1483 N N . GLU A 1 186 ? -14.047 19.859 -5.684 1 93.38 186 GLU A N 1
ATOM 1484 C CA . GLU A 1 186 ? -13.352 20.672 -6.68 1 93.38 186 GLU A CA 1
ATOM 1485 C C . GLU A 1 186 ? -14.078 22 -6.91 1 93.38 186 GLU A C 1
ATOM 1487 O O . GLU A 1 186 ? -13.438 23.031 -7.109 1 93.38 186 GLU A O 1
ATOM 1492 N N . SER A 1 187 ? -15.352 21.953 -6.836 1 92.31 187 SER A N 1
ATOM 1493 C CA . SER A 1 187 ? -16.156 23.156 -6.992 1 92.31 187 SER A CA 1
ATOM 1494 C C . SER A 1 187 ? -15.953 24.109 -5.812 1 92.31 187 SER A C 1
ATOM 1496 O O . SER A 1 187 ? -15.906 25.328 -5.988 1 92.31 187 SER A O 1
ATOM 1498 N N . SER A 1 188 ? -15.844 23.531 -4.676 1 89.81 188 SER A N 1
ATOM 1499 C CA . SER A 1 188 ? -15.68 24.359 -3.477 1 89.81 188 SER A CA 1
ATOM 1500 C C . SER A 1 188 ? -14.297 25.016 -3.443 1 89.81 188 SER A C 1
ATOM 1502 O O . SER A 1 188 ? -14.133 26.078 -2.855 1 89.81 188 SER A O 1
ATOM 1504 N N . LYS A 1 189 ? -13.32 24.531 -4 1 87.56 189 LYS A N 1
ATOM 1505 C CA . LYS A 1 189 ? -11.969 25.062 -4.055 1 87.56 189 LYS A CA 1
ATOM 1506 C C . LYS A 1 189 ? -11.883 26.234 -5.027 1 87.56 189 LYS A C 1
ATOM 1508 O O . LYS A 1 189 ? -11.164 27.203 -4.781 1 87.56 189 LYS A O 1
ATOM 1513 N N . ASN A 1 190 ? -12.594 26.078 -6.055 1 83.06 190 ASN A N 1
ATOM 1514 C CA . ASN A 1 190 ? -12.594 27.125 -7.07 1 83.06 190 ASN A CA 1
ATOM 1515 C C . ASN A 1 190 ? -13.359 28.359 -6.602 1 83.06 190 ASN A C 1
ATOM 1517 O O . ASN A 1 190 ? -13.078 29.484 -7.047 1 83.06 190 ASN A O 1
ATOM 1521 N N . ALA A 1 191 ? -14.25 28.188 -5.664 1 75.31 191 ALA A N 1
ATOM 1522 C CA . ALA A 1 191 ? -15.047 29.312 -5.168 1 75.31 191 ALA A CA 1
ATOM 1523 C C . ALA A 1 191 ? -14.258 30.125 -4.145 1 75.31 191 ALA A C 1
ATOM 1525 O O . ALA A 1 191 ? -14.508 31.312 -3.975 1 75.31 191 ALA A O 1
ATOM 1526 N N . THR A 1 192 ? -13.32 29.578 -3.521 1 68.81 192 THR A N 1
ATOM 1527 C CA . THR A 1 192 ? -12.562 30.25 -2.475 1 68.81 192 THR A CA 1
ATOM 1528 C C . THR A 1 192 ? -11.289 30.859 -3.043 1 68.81 192 THR A C 1
ATOM 1530 O O . THR A 1 192 ? -10.734 31.812 -2.467 1 68.81 192 THR A O 1
ATOM 1533 N N . ASP A 1 193 ? -10.711 30.391 -4.23 1 58.25 193 ASP A N 1
ATOM 1534 C CA . ASP A 1 193 ? -9.531 31 -4.836 1 58.25 193 ASP A CA 1
ATOM 1535 C C . ASP A 1 193 ? -9.922 32.219 -5.668 1 58.25 193 ASP A C 1
ATOM 1537 O O . ASP A 1 193 ? -10.938 32.219 -6.355 1 58.25 193 ASP A O 1
ATOM 1541 N N . MET B 1 1 ? -9.266 -40.438 3.783 1 29.08 1 MET B N 1
ATOM 1542 C CA . MET B 1 1 ? -8.742 -39.375 4.625 1 29.08 1 MET B CA 1
ATOM 1543 C C . MET B 1 1 ? -9.25 -38 4.152 1 29.08 1 MET B C 1
ATOM 1545 O O . MET B 1 1 ? -9.32 -37.75 2.949 1 29.08 1 MET B O 1
ATOM 1549 N N . ALA B 1 2 ? -10.047 -37.344 4.93 1 44.72 2 ALA B N 1
ATOM 1550 C CA . ALA B 1 2 ? -10.695 -36.094 4.559 1 44.72 2 ALA B CA 1
ATOM 1551 C C . ALA B 1 2 ? -9.703 -35.125 3.947 1 44.72 2 ALA B C 1
ATOM 1553 O O . ALA B 1 2 ? -8.594 -34.969 4.461 1 44.72 2 ALA B O 1
ATOM 1554 N N . ALA B 1 3 ? -9.758 -35 2.619 1 45.62 3 ALA B N 1
ATOM 1555 C CA . ALA B 1 3 ? -8.875 -34 1.997 1 45.62 3 ALA B CA 1
ATOM 1556 C C . ALA B 1 3 ? -8.406 -32.969 3.012 1 45.62 3 ALA B C 1
ATOM 1558 O O . ALA B 1 3 ? -9.227 -32.312 3.666 1 45.62 3 ALA B O 1
ATOM 1559 N N . ALA B 1 4 ? -7.219 -33.062 3.658 1 57.34 4 ALA B N 1
ATOM 1560 C CA . ALA B 1 4 ? -6.676 -32.188 4.711 1 57.34 4 ALA B CA 1
ATOM 1561 C C . ALA B 1 4 ? -6.898 -30.719 4.391 1 57.34 4 ALA B C 1
ATOM 1563 O O . ALA B 1 4 ? -6.652 -30.281 3.264 1 57.34 4 ALA B O 1
ATOM 1564 N N . GLU B 1 5 ? -7.848 -30.016 5.105 1 83.38 5 GLU B N 1
ATOM 1565 C CA . GLU B 1 5 ? -8.18 -28.609 4.938 1 83.38 5 GLU B CA 1
ATOM 1566 C C . GLU B 1 5 ? -6.922 -27.734 4.98 1 83.38 5 GLU B C 1
ATOM 1568 O O . GLU B 1 5 ? -6.129 -27.828 5.918 1 83.38 5 GLU B O 1
ATOM 1573 N N . LEU B 1 6 ? -6.488 -27.188 3.809 1 94.38 6 LEU B N 1
ATOM 1574 C CA . LEU B 1 6 ? -5.324 -26.312 3.703 1 94.38 6 LEU B CA 1
ATOM 1575 C C . LEU B 1 6 ? -5.414 -25.156 4.695 1 94.38 6 LEU B C 1
ATOM 1577 O O . LEU B 1 6 ? -6.508 -24.688 5.004 1 94.38 6 LEU B O 1
ATOM 1581 N N . ASP B 1 7 ? -4.289 -24.859 5.359 1 98.06 7 ASP B N 1
ATOM 1582 C CA . ASP B 1 7 ? -4.152 -23.672 6.207 1 98.06 7 ASP B CA 1
ATOM 1583 C C . ASP B 1 7 ? -3.912 -22.422 5.367 1 98.06 7 ASP B C 1
ATOM 1585 O O . ASP B 1 7 ? -2.777 -22.141 4.973 1 98.06 7 ASP B O 1
ATOM 1589 N N . PHE B 1 8 ? -4.984 -21.688 5.129 1 98.44 8 PHE B N 1
ATOM 1590 C CA . PHE B 1 8 ? -4.945 -20.547 4.215 1 98.44 8 PHE B CA 1
ATOM 1591 C C . PHE B 1 8 ? -4.52 -19.281 4.949 1 98.44 8 PHE B C 1
ATOM 1593 O O . PHE B 1 8 ? -4.715 -19.156 6.16 1 98.44 8 PHE B O 1
ATOM 1600 N N . ILE B 1 9 ? -3.951 -18.406 4.234 1 98.62 9 ILE B N 1
ATOM 1601 C CA . ILE B 1 9 ? -3.416 -17.156 4.77 1 98.62 9 ILE B CA 1
ATOM 1602 C C . ILE B 1 9 ? -4.566 -16.234 5.172 1 98.62 9 ILE B C 1
ATOM 1604 O O . ILE B 1 9 ? -4.398 -15.359 6.027 1 98.62 9 ILE B O 1
ATOM 1608 N N . PHE B 1 10 ? -5.723 -16.359 4.617 1 98.44 10 PHE B N 1
ATOM 1609 C CA . PHE B 1 10 ? -6.957 -15.68 4.992 1 98.44 10 PHE B CA 1
ATOM 1610 C C . PHE B 1 10 ? -8.172 -16.562 4.715 1 98.44 10 PHE B C 1
ATOM 1612 O O . PHE B 1 10 ? -8.031 -17.656 4.188 1 98.44 10 PHE B O 1
ATOM 1619 N N . ASP B 1 11 ? -9.352 -16.141 5.113 1 97.75 11 ASP B N 1
ATOM 1620 C CA . ASP B 1 11 ? -10.594 -16.906 4.973 1 97.75 11 ASP B CA 1
ATOM 1621 C C . ASP B 1 11 ? -10.969 -17.062 3.502 1 97.75 11 ASP B C 1
ATOM 1623 O O . ASP B 1 11 ? -11.203 -16.078 2.803 1 97.75 11 ASP B O 1
ATOM 1627 N N . ALA B 1 12 ? -11.102 -18.25 3.027 1 97.31 12 ALA B N 1
ATOM 1628 C CA . ALA B 1 12 ? -11.344 -18.578 1.621 1 97.31 12 ALA B CA 1
ATOM 1629 C C . ALA B 1 12 ? -12.711 -18.078 1.166 1 97.31 12 ALA B C 1
ATOM 1631 O O . ALA B 1 12 ? -12.961 -17.953 -0.034 1 97.31 12 ALA B O 1
ATOM 1632 N N . SER B 1 13 ? -13.609 -17.828 2.051 1 97.25 13 SER B N 1
ATOM 1633 C CA . SER B 1 13 ? -14.953 -17.375 1.71 1 97.25 13 SER B CA 1
ATOM 1634 C C . SER B 1 13 ? -14.93 -15.977 1.096 1 97.25 13 SER B C 1
ATOM 1636 O O . SER B 1 13 ? -15.93 -15.531 0.522 1 97.25 13 SER B O 1
ATOM 1638 N N . LEU B 1 14 ? -13.82 -15.297 1.194 1 97.81 14 LEU B N 1
ATOM 1639 C CA . LEU B 1 14 ? -13.703 -13.977 0.594 1 97.81 14 LEU B CA 1
ATOM 1640 C C . LEU B 1 14 ? -13.578 -14.078 -0.923 1 97.81 14 LEU B C 1
ATOM 1642 O O . LEU B 1 14 ? -13.727 -13.078 -1.63 1 97.81 14 LEU B O 1
ATOM 1646 N N . ILE B 1 15 ? -13.234 -15.195 -1.434 1 98 15 ILE B N 1
ATOM 1647 C CA . ILE B 1 15 ? -13.312 -15.438 -2.869 1 98 15 ILE B CA 1
ATOM 1648 C C . ILE B 1 15 ? -14.68 -16.016 -3.217 1 98 15 ILE B C 1
ATOM 1650 O O . ILE B 1 15 ? -15.031 -17.125 -2.777 1 98 15 ILE B O 1
ATOM 1654 N N . SER B 1 16 ? -15.398 -15.32 -3.994 1 95.5 16 SER B N 1
ATOM 1655 C CA . SER B 1 16 ? -16.766 -15.734 -4.258 1 95.5 16 SER B CA 1
ATOM 1656 C C . SER B 1 16 ? -16.812 -17.031 -5.047 1 95.5 16 SER B C 1
ATOM 1658 O O . SER B 1 16 ? -15.961 -17.281 -5.902 1 95.5 16 SER B O 1
ATOM 1660 N N . PRO B 1 17 ? -17.844 -17.812 -4.859 1 96.25 17 PRO B N 1
ATOM 1661 C CA . PRO B 1 17 ? -18.016 -19.047 -5.633 1 96.25 17 PRO B CA 1
ATOM 1662 C C . PRO B 1 17 ? -18.109 -18.781 -7.137 1 96.25 17 PRO B C 1
ATOM 1664 O O . PRO B 1 17 ? -17.641 -19.594 -7.938 1 96.25 17 PRO B O 1
ATOM 1667 N N . GLU B 1 18 ? -18.719 -17.656 -7.535 1 96.19 18 GLU B N 1
ATOM 1668 C CA . GLU B 1 18 ? -18.859 -17.312 -8.945 1 96.19 18 GLU B CA 1
ATOM 1669 C C . GLU B 1 18 ? -17.484 -17.141 -9.602 1 96.19 18 GLU B C 1
ATOM 1671 O O . GLU B 1 18 ? -17.297 -17.547 -10.75 1 96.19 18 GLU B O 1
ATOM 1676 N N . ILE B 1 19 ? -16.578 -16.516 -8.867 1 95.94 19 ILE B N 1
ATOM 1677 C CA . ILE B 1 19 ? -15.211 -16.344 -9.375 1 95.94 19 ILE B CA 1
ATOM 1678 C C . ILE B 1 19 ? -14.539 -17.703 -9.508 1 95.94 19 ILE B C 1
ATOM 1680 O O . ILE B 1 19 ? -13.891 -17.984 -10.523 1 95.94 19 ILE B O 1
ATOM 1684 N N . LYS B 1 20 ? -14.664 -18.578 -8.555 1 96.19 20 LYS B N 1
ATOM 1685 C CA . LYS B 1 20 ? -14.023 -19.891 -8.547 1 96.19 20 LYS B CA 1
ATOM 1686 C C . LYS B 1 20 ? -14.484 -20.734 -9.734 1 96.19 20 LYS B C 1
ATOM 1688 O O . LYS B 1 20 ? -13.672 -21.359 -10.414 1 96.19 20 LYS B O 1
ATOM 1693 N N . VAL B 1 21 ? -15.773 -20.672 -10.031 1 95.81 21 VAL B N 1
ATOM 1694 C CA . VAL B 1 21 ? -16.328 -21.531 -11.07 1 95.81 21 VAL B CA 1
ATOM 1695 C C . VAL B 1 21 ? -15.969 -20.984 -12.445 1 95.81 21 VAL B C 1
ATOM 1697 O O . VAL B 1 21 ? -16.031 -21.688 -13.453 1 95.81 21 VAL B O 1
ATOM 1700 N N . ASP B 1 22 ? -15.641 -19.672 -12.508 1 96.12 22 ASP B N 1
ATOM 1701 C CA . ASP B 1 22 ? -15.312 -19.031 -13.773 1 96.12 22 ASP B CA 1
ATOM 1702 C C . ASP B 1 22 ? -13.938 -19.469 -14.273 1 96.12 22 ASP B C 1
ATOM 1704 O O . ASP B 1 22 ? -13.594 -19.25 -15.438 1 96.12 22 ASP B O 1
ATOM 1708 N N . TYR B 1 23 ? -13.07 -20.047 -13.352 1 97.81 23 TYR B N 1
ATOM 1709 C CA . TYR B 1 23 ? -11.773 -20.562 -13.789 1 97.81 23 TYR B CA 1
ATOM 1710 C C . TYR B 1 23 ? -11.938 -21.812 -14.641 1 97.81 23 TYR B C 1
ATOM 1712 O O . TYR B 1 23 ? -12.875 -22.594 -14.438 1 97.81 23 TYR B O 1
ATOM 1720 N N . PRO B 1 24 ? -11.055 -22 -15.664 1 97.19 24 PRO B N 1
ATOM 1721 C CA . PRO B 1 24 ? -11.164 -23.203 -16.5 1 97.19 24 PRO B CA 1
ATOM 1722 C C . PRO B 1 24 ? -11.023 -24.5 -15.711 1 97.19 24 PRO B C 1
ATOM 1724 O O . PRO B 1 24 ? -10.359 -24.516 -14.672 1 97.19 24 PRO B O 1
ATOM 1727 N N . ALA B 1 25 ? -11.602 -25.562 -16.281 1 96.88 25 ALA B N 1
ATOM 1728 C CA . ALA B 1 25 ? -11.453 -26.875 -15.672 1 96.88 25 ALA B CA 1
ATOM 1729 C C . ALA B 1 25 ? -9.977 -27.234 -15.5 1 96.88 25 ALA B C 1
ATOM 1731 O O . ALA B 1 25 ? -9.164 -26.969 -16.391 1 96.88 25 ALA B O 1
ATOM 1732 N N . GLY B 1 26 ? -9.625 -27.797 -14.328 1 97.88 26 GLY B N 1
ATOM 1733 C CA . GLY B 1 26 ? -8.25 -28.203 -14.078 1 97.88 26 GLY B CA 1
ATOM 1734 C C . GLY B 1 26 ? -7.441 -27.172 -13.32 1 97.88 26 GLY B C 1
ATOM 1735 O O . GLY B 1 26 ? -6.285 -27.422 -12.969 1 97.88 26 GLY B O 1
ATOM 1736 N N . TYR B 1 27 ? -8.078 -26.047 -13.07 1 98.5 27 TYR B N 1
ATOM 1737 C CA . TYR B 1 27 ? -7.383 -25 -12.32 1 98.5 27 TYR B CA 1
ATOM 1738 C C . TYR B 1 27 ? -8.234 -24.5 -11.164 1 98.5 27 TYR B C 1
ATOM 1740 O O . TYR B 1 27 ? -9.453 -24.359 -11.297 1 98.5 27 TYR B O 1
ATOM 1748 N N . THR B 1 28 ? -7.625 -24.266 -10.023 1 98.25 28 THR B N 1
ATOM 1749 C CA . THR B 1 28 ? -8.305 -23.812 -8.82 1 98.25 28 THR B CA 1
ATOM 1750 C C . THR B 1 28 ? -7.688 -22.516 -8.312 1 98.25 28 THR B C 1
ATOM 1752 O O . THR B 1 28 ? -6.465 -22.375 -8.258 1 98.25 28 THR B O 1
ATOM 1755 N N . ILE B 1 29 ? -8.539 -21.5 -8.008 1 98.81 29 ILE B N 1
ATOM 1756 C CA . ILE B 1 29 ? -8.125 -20.266 -7.344 1 98.81 29 ILE B CA 1
ATOM 1757 C C . ILE B 1 29 ? -8.43 -20.359 -5.852 1 98.81 29 ILE B C 1
ATOM 1759 O O . ILE B 1 29 ? -9.531 -20.766 -5.461 1 98.81 29 ILE B O 1
ATOM 1763 N N . ARG B 1 30 ? -7.523 -20 -5.012 1 98.69 30 ARG B N 1
ATOM 1764 C CA . ARG B 1 30 ? -7.699 -20.031 -3.562 1 98.69 30 ARG B CA 1
ATOM 1765 C C . ARG B 1 30 ? -6.688 -19.109 -2.873 1 98.69 30 ARG B C 1
ATOM 1767 O O . ARG B 1 30 ? -5.758 -18.609 -3.51 1 98.69 30 ARG B O 1
ATOM 1774 N N . PRO B 1 31 ? -6.875 -18.859 -1.54 1 98.88 31 PRO B N 1
ATOM 1775 C CA . PRO B 1 31 ? -5.82 -18.141 -0.82 1 98.88 31 PRO B CA 1
ATOM 1776 C C . PRO B 1 31 ? -4.508 -18.906 -0.763 1 98.88 31 PRO B C 1
ATOM 1778 O O . PRO B 1 31 ? -4.504 -20.141 -0.886 1 98.88 31 PRO B O 1
ATOM 1781 N N . LEU B 1 32 ? -3.434 -18.188 -0.669 1 98.94 32 LEU B N 1
ATOM 1782 C CA . LEU B 1 32 ? -2.145 -18.812 -0.391 1 98.94 32 LEU B CA 1
ATOM 1783 C C . LEU B 1 32 ? -2.225 -19.703 0.845 1 98.94 32 LEU B C 1
ATOM 1785 O O . LEU B 1 32 ? -2.826 -19.312 1.852 1 98.94 32 LEU B O 1
ATOM 1789 N N . ALA B 1 33 ? -1.625 -20.875 0.744 1 98.88 33 ALA B N 1
ATOM 1790 C CA . ALA B 1 33 ? -1.633 -21.812 1.866 1 98.88 33 ALA B CA 1
ATOM 1791 C C . ALA B 1 33 ? -0.237 -21.969 2.465 1 98.88 33 ALA B C 1
ATOM 1793 O O . ALA B 1 33 ? 0.766 -21.734 1.785 1 98.88 33 ALA B O 1
ATOM 1794 N N . ARG B 1 34 ? -0.248 -22.406 3.678 1 98.38 34 ARG B N 1
ATOM 1795 C CA . ARG B 1 34 ? 0.972 -22.547 4.465 1 98.38 34 ARG B CA 1
ATOM 1796 C C . ARG B 1 34 ? 1.949 -23.5 3.783 1 98.38 34 ARG B C 1
ATOM 1798 O O . ARG B 1 34 ? 3.164 -23.312 3.842 1 98.38 34 ARG B O 1
ATOM 1805 N N . ASP B 1 35 ? 1.53 -24.438 3.076 1 97.75 35 ASP B N 1
ATOM 1806 C CA . ASP B 1 35 ? 2.41 -25.453 2.502 1 97.75 35 ASP B CA 1
ATOM 1807 C C . ASP B 1 35 ? 2.688 -25.172 1.028 1 97.75 35 ASP B C 1
ATOM 1809 O O . ASP B 1 35 ? 3.293 -26 0.337 1 97.75 35 ASP B O 1
ATOM 1813 N N . ASP B 1 36 ? 2.311 -24.062 0.541 1 98.69 36 ASP B N 1
ATOM 1814 C CA . ASP B 1 36 ? 2.459 -23.734 -0.875 1 98.69 36 ASP B CA 1
ATOM 1815 C C . ASP B 1 36 ? 3.924 -23.5 -1.236 1 98.69 36 ASP B C 1
ATOM 1817 O O . ASP B 1 36 ? 4.277 -23.453 -2.416 1 98.69 36 ASP B O 1
ATOM 1821 N N . TYR B 1 37 ? 4.766 -23.406 -0.179 1 98.69 37 TYR B N 1
ATOM 1822 C CA . TYR B 1 37 ? 6.199 -23.406 -0.445 1 98.69 37 TYR B CA 1
ATOM 1823 C C . TYR B 1 37 ? 6.59 -24.594 -1.322 1 98.69 37 TYR B C 1
ATOM 1825 O O . TYR B 1 37 ? 7.402 -24.453 -2.238 1 98.69 37 TYR B O 1
ATOM 1833 N N . LYS B 1 38 ? 6.004 -25.688 -1.153 1 98.19 38 LYS B N 1
ATOM 1834 C CA . LYS B 1 38 ? 6.363 -26.938 -1.825 1 98.19 38 LYS B CA 1
ATOM 1835 C C . LYS B 1 38 ? 5.637 -27.062 -3.158 1 98.19 38 LYS B C 1
ATOM 1837 O O . LYS B 1 38 ? 5.867 -28.016 -3.904 1 98.19 38 LYS B O 1
ATOM 1842 N N . ARG B 1 39 ? 4.773 -26.156 -3.449 1 98.5 39 ARG B N 1
ATOM 1843 C CA . ARG B 1 39 ? 3.971 -26.25 -4.664 1 98.5 39 ARG B CA 1
ATOM 1844 C C . ARG B 1 39 ? 4.465 -25.281 -5.723 1 98.5 39 ARG B C 1
ATOM 1846 O O . ARG B 1 39 ? 3.73 -24.938 -6.652 1 98.5 39 ARG B O 1
ATOM 1853 N N . GLY B 1 40 ? 5.695 -24.719 -5.551 1 98.25 40 GLY B N 1
ATOM 1854 C CA . GLY B 1 40 ? 6.293 -23.875 -6.578 1 98.25 40 GLY B CA 1
ATOM 1855 C C . GLY B 1 40 ? 5.891 -22.422 -6.465 1 98.25 40 GLY B C 1
ATOM 1856 O O . GLY B 1 40 ? 5.883 -21.703 -7.465 1 98.25 40 GLY B O 1
ATOM 1857 N N . PHE B 1 41 ? 5.496 -22.047 -5.223 1 98.88 41 PHE B N 1
ATOM 1858 C CA . PHE B 1 41 ? 5.078 -20.656 -5.012 1 98.88 41 PHE B CA 1
ATOM 1859 C C . PHE B 1 41 ? 6.16 -19.688 -5.469 1 98.88 41 PHE B C 1
ATOM 1861 O O . PHE B 1 41 ? 5.895 -18.781 -6.262 1 98.88 41 PHE B O 1
ATOM 1868 N N . PHE B 1 42 ? 7.402 -19.859 -5.066 1 98.81 42 PHE B N 1
ATOM 1869 C CA . PHE B 1 42 ? 8.484 -18.953 -5.406 1 98.81 42 PHE B CA 1
ATOM 1870 C C . PHE B 1 42 ? 8.891 -19.109 -6.867 1 98.81 42 PHE B C 1
ATOM 1872 O O . PHE B 1 42 ? 9.289 -18.141 -7.52 1 98.81 42 PHE B O 1
ATOM 1879 N N . GLN B 1 43 ? 8.773 -20.312 -7.426 1 98 43 GLN B N 1
ATOM 1880 C CA . GLN B 1 43 ? 9.008 -20.5 -8.852 1 98 43 GLN B CA 1
ATOM 1881 C C . GLN B 1 43 ? 8.039 -19.656 -9.68 1 98 43 GLN B C 1
ATOM 1883 O O . GLN B 1 43 ? 8.43 -19.047 -10.68 1 98 43 GLN B O 1
ATOM 1888 N N . CYS B 1 44 ? 6.816 -19.641 -9.281 1 98.75 44 CYS B N 1
ATOM 1889 C CA . CYS B 1 44 ? 5.82 -18.812 -9.953 1 98.75 44 CYS B CA 1
ATOM 1890 C C . CYS B 1 44 ? 6.172 -17.344 -9.852 1 98.75 44 CYS B C 1
ATOM 1892 O O . CYS B 1 44 ? 6.133 -16.609 -10.844 1 98.75 44 CYS B O 1
ATOM 1894 N N . LEU B 1 45 ? 6.605 -16.859 -8.656 1 98.81 45 LEU B N 1
ATOM 1895 C CA . LEU B 1 45 ? 6.941 -15.461 -8.422 1 98.81 45 LEU B CA 1
ATOM 1896 C C . LEU B 1 45 ? 8.156 -15.047 -9.242 1 98.81 45 LEU B C 1
ATOM 1898 O O . LEU B 1 45 ? 8.281 -13.883 -9.625 1 98.81 45 LEU B O 1
ATOM 1902 N N . GLN B 1 46 ? 8.984 -16 -9.586 1 98 46 GLN B N 1
ATOM 1903 C CA . GLN B 1 46 ? 10.219 -15.711 -10.305 1 98 46 GLN B CA 1
ATOM 1904 C C . GLN B 1 46 ? 9.938 -15.359 -11.758 1 98 46 GLN B C 1
ATOM 1906 O O . GLN B 1 46 ? 10.82 -14.844 -12.461 1 98 46 GLN B O 1
ATOM 1911 N N . ALA B 1 47 ? 8.742 -15.633 -12.25 1 97.94 47 ALA B N 1
ATOM 1912 C CA . ALA B 1 47 ? 8.359 -15.141 -13.57 1 97.94 47 ALA B CA 1
ATOM 1913 C C . ALA B 1 47 ? 8.195 -13.617 -13.562 1 97.94 47 ALA B C 1
ATOM 1915 O O . ALA B 1 47 ? 8.164 -12.984 -14.617 1 97.94 47 ALA B O 1
ATOM 1916 N N . LEU B 1 48 ? 8.07 -13.023 -12.391 1 97.56 48 LEU B N 1
ATOM 1917 C CA . LEU B 1 48 ? 7.891 -11.586 -12.227 1 97.56 48 LEU B CA 1
ATOM 1918 C C . LEU B 1 48 ? 9.219 -10.906 -11.914 1 97.56 48 LEU B C 1
ATOM 1920 O O . LEU B 1 48 ? 9.555 -9.883 -12.523 1 97.56 48 LEU B O 1
ATOM 1924 N N . THR B 1 49 ? 9.961 -11.344 -10.953 1 97.62 49 THR B N 1
ATOM 1925 C CA . THR B 1 49 ? 11.188 -10.734 -10.445 1 97.62 49 THR B CA 1
ATOM 1926 C C . THR B 1 49 ? 11.961 -11.719 -9.578 1 97.62 49 THR B C 1
ATOM 1928 O O . THR B 1 49 ? 11.555 -12.867 -9.422 1 97.62 49 THR B O 1
ATOM 1931 N N . PHE B 1 50 ? 13.117 -11.25 -9.023 1 97.69 50 PHE B N 1
ATOM 1932 C CA . PHE B 1 50 ? 13.906 -12.156 -8.195 1 97.69 50 PHE B CA 1
ATOM 1933 C C . PHE B 1 50 ? 13.258 -12.359 -6.836 1 97.69 50 PHE B C 1
ATOM 1935 O O . PHE B 1 50 ? 12.648 -11.438 -6.289 1 97.69 50 PHE B O 1
ATOM 1942 N N . THR B 1 51 ? 13.328 -13.508 -6.277 1 97.88 51 THR B N 1
ATOM 1943 C CA . THR B 1 51 ? 12.812 -13.805 -4.945 1 97.88 51 THR B CA 1
ATOM 1944 C C . THR B 1 51 ? 13.953 -13.945 -3.943 1 97.88 51 THR B C 1
ATOM 1946 O O . THR B 1 51 ? 13.781 -13.68 -2.752 1 97.88 51 THR B O 1
ATOM 1949 N N . GLY B 1 52 ? 15.141 -14.281 -4.406 1 95.81 52 GLY B N 1
ATOM 1950 C CA . GLY B 1 52 ? 16.234 -14.695 -3.531 1 95.81 52 GLY B CA 1
ATOM 1951 C C . GLY B 1 52 ? 16.156 -16.156 -3.143 1 95.81 52 GLY B C 1
ATOM 1952 O O . GLY B 1 52 ? 15.375 -16.922 -3.715 1 95.81 52 GLY B O 1
ATOM 1953 N N . ASP B 1 53 ? 17.078 -16.609 -2.336 1 95.62 53 ASP B N 1
ATOM 1954 C CA . ASP B 1 53 ? 17.109 -17.969 -1.815 1 95.62 53 ASP B CA 1
ATOM 1955 C C . ASP B 1 53 ? 16.375 -18.062 -0.482 1 95.62 53 ASP B C 1
ATOM 1957 O O . ASP B 1 53 ? 17 -18 0.582 1 95.62 53 ASP B O 1
ATOM 1961 N N . ILE B 1 54 ? 15.125 -18.281 -0.611 1 98.31 54 ILE B N 1
ATOM 1962 C CA . ILE B 1 54 ? 14.258 -18.281 0.564 1 98.31 54 ILE B CA 1
ATOM 1963 C C . ILE B 1 54 ? 14.07 -19.703 1.069 1 98.31 54 ILE B C 1
ATOM 1965 O O . ILE B 1 54 ? 13.641 -20.578 0.316 1 98.31 54 ILE B O 1
ATOM 1969 N N . SER B 1 55 ? 14.336 -19.984 2.326 1 98.62 55 SER B N 1
ATOM 1970 C CA . SER B 1 55 ? 14.094 -21.297 2.916 1 98.62 55 SER B CA 1
ATOM 1971 C C . SER B 1 55 ? 12.625 -21.484 3.275 1 98.62 55 SER B C 1
ATOM 1973 O O . SER B 1 55 ? 11.875 -20.516 3.355 1 98.62 55 SER B O 1
ATOM 1975 N N . GLU B 1 56 ? 12.289 -22.703 3.439 1 98.69 56 GLU B N 1
ATOM 1976 C CA . GLU B 1 56 ? 10.914 -22.984 3.863 1 98.69 56 GLU B CA 1
ATOM 1977 C C . GLU B 1 56 ? 10.609 -22.328 5.207 1 98.69 56 GLU B C 1
ATOM 1979 O O . GLU B 1 56 ? 9.516 -21.812 5.414 1 98.69 56 GLU B O 1
ATOM 1984 N N . ALA B 1 57 ? 11.57 -22.344 6.105 1 98.75 57 ALA B N 1
ATOM 1985 C CA . ALA B 1 57 ? 11.383 -21.734 7.414 1 98.75 57 ALA B CA 1
ATOM 1986 C C . ALA B 1 57 ? 11.117 -20.234 7.281 1 98.75 57 ALA B C 1
ATOM 1988 O O . ALA B 1 57 ? 10.258 -19.688 7.977 1 98.75 57 ALA B O 1
ATOM 1989 N N . GLN B 1 58 ? 11.883 -19.547 6.438 1 98.81 58 GLN B N 1
ATOM 1990 C CA . GLN B 1 58 ? 11.695 -18.109 6.195 1 98.81 58 GLN B CA 1
ATOM 1991 C C . GLN B 1 58 ? 10.32 -17.844 5.594 1 98.81 58 GLN B C 1
ATOM 1993 O O . GLN B 1 58 ? 9.648 -16.875 5.98 1 98.81 58 GLN B O 1
ATOM 1998 N N . TYR B 1 59 ? 9.945 -18.703 4.633 1 98.88 59 TYR B N 1
ATOM 1999 C CA . TYR B 1 59 ? 8.609 -18.609 4.047 1 98.88 59 TYR B CA 1
ATOM 2000 C C . TYR B 1 59 ? 7.535 -18.734 5.121 1 98.88 59 TYR B C 1
ATOM 2002 O O . TYR B 1 59 ? 6.602 -17.922 5.164 1 98.88 59 TYR B O 1
ATOM 2010 N N . LEU B 1 60 ? 7.625 -19.672 5.988 1 98.88 60 LEU B N 1
ATOM 2011 C CA . LEU B 1 60 ? 6.625 -19.922 7.023 1 98.88 60 LEU B CA 1
ATOM 2012 C C . LEU B 1 60 ? 6.531 -18.734 7.984 1 98.88 60 LEU B C 1
ATOM 2014 O O . LEU B 1 60 ? 5.438 -18.375 8.414 1 98.88 60 LEU B O 1
ATOM 2018 N N . ASP B 1 61 ? 7.676 -18.172 8.297 1 98.81 61 ASP B N 1
ATOM 2019 C CA . ASP B 1 61 ? 7.668 -16.984 9.164 1 98.81 61 ASP B CA 1
ATOM 2020 C C . ASP B 1 61 ? 6.875 -15.844 8.523 1 98.81 61 ASP B C 1
ATOM 2022 O O . ASP B 1 61 ? 6.062 -15.203 9.195 1 98.81 61 ASP B O 1
ATOM 2026 N N . ARG B 1 62 ? 7.18 -15.586 7.297 1 98.88 62 ARG B N 1
ATOM 2027 C CA . ARG B 1 62 ? 6.477 -14.523 6.586 1 98.88 62 ARG B CA 1
ATOM 2028 C C . ARG B 1 62 ? 4.992 -14.852 6.441 1 98.88 62 ARG B C 1
ATOM 2030 O O . ARG B 1 62 ? 4.141 -13.984 6.641 1 98.88 62 ARG B O 1
ATOM 2037 N N . PHE B 1 63 ? 4.656 -16.094 6.074 1 98.94 63 PHE B N 1
ATOM 2038 C CA . PHE B 1 63 ? 3.277 -16.547 5.973 1 98.94 63 PHE B CA 1
ATOM 2039 C C . PHE B 1 63 ? 2.537 -16.328 7.289 1 98.94 63 PHE B C 1
ATOM 2041 O O . PHE B 1 63 ? 1.453 -15.742 7.305 1 98.94 63 PHE B O 1
ATOM 2048 N N . ASP B 1 64 ? 3.137 -16.75 8.359 1 98.75 64 ASP B N 1
ATOM 2049 C CA . ASP B 1 64 ? 2.51 -16.656 9.672 1 98.75 64 ASP B CA 1
ATOM 2050 C C . ASP B 1 64 ? 2.318 -15.195 10.078 1 98.75 64 ASP B C 1
ATOM 2052 O O . ASP B 1 64 ? 1.312 -14.844 10.695 1 98.75 64 ASP B O 1
ATOM 2056 N N . TRP B 1 65 ? 3.297 -14.391 9.75 1 98.62 65 TRP B N 1
ATOM 2057 C CA . TRP B 1 65 ? 3.146 -12.969 10.039 1 98.62 65 TRP B CA 1
ATOM 2058 C C . TRP B 1 65 ? 1.898 -12.406 9.367 1 98.62 65 TRP B C 1
ATOM 2060 O O . TRP B 1 65 ? 1.073 -11.758 10.016 1 98.62 65 TRP B O 1
ATOM 2070 N N . HIS B 1 66 ? 1.76 -12.672 8.094 1 98.62 66 HIS B N 1
ATOM 2071 C CA . HIS B 1 66 ? 0.603 -12.164 7.363 1 98.62 66 HIS B CA 1
ATOM 2072 C C . HIS B 1 66 ? -0.692 -12.766 7.895 1 98.62 66 HIS B C 1
ATOM 2074 O O . HIS B 1 66 ? -1.714 -12.086 7.98 1 98.62 66 HIS B O 1
ATOM 2080 N N . LYS B 1 67 ? -0.646 -14.031 8.172 1 98.25 67 LYS B N 1
ATOM 2081 C CA . LYS B 1 67 ? -1.853 -14.68 8.68 1 98.25 67 LYS B CA 1
ATOM 2082 C C . LYS B 1 67 ? -2.332 -14.023 9.969 1 98.25 67 LYS B C 1
ATOM 2084 O O . LYS B 1 67 ? -3.535 -13.852 10.172 1 98.25 67 LYS B O 1
ATOM 2089 N N . HIS B 1 68 ? -1.443 -13.609 10.789 1 97.38 68 HIS B N 1
ATOM 2090 C CA . HIS B 1 68 ? -1.801 -13.117 12.109 1 97.38 68 HIS B CA 1
ATOM 2091 C C . HIS B 1 68 ? -1.924 -11.594 12.117 1 97.38 68 HIS B C 1
ATOM 2093 O O . HIS B 1 68 ? -2.699 -11.039 12.898 1 97.38 68 HIS B O 1
ATOM 2099 N N . HIS B 1 69 ? -1.174 -10.945 11.281 1 97.25 69 HIS B N 1
ATOM 2100 C CA . HIS B 1 69 ? -1.144 -9.484 11.336 1 97.25 69 HIS B CA 1
ATOM 2101 C C . HIS B 1 69 ? -1.722 -8.875 10.062 1 97.25 69 HIS B C 1
ATOM 2103 O O . HIS B 1 69 ? -1.874 -7.656 9.969 1 97.25 69 HIS B O 1
ATOM 2109 N N . GLY B 1 70 ? -2.059 -9.734 9.117 1 97.56 70 GLY B N 1
ATOM 2110 C CA . GLY B 1 70 ? -2.475 -9.234 7.816 1 97.56 70 GLY B CA 1
ATOM 2111 C C . GLY B 1 70 ? -3.982 -9.188 7.648 1 97.56 70 GLY B C 1
ATOM 2112 O O . GLY B 1 70 ? -4.484 -8.828 6.582 1 97.56 70 GLY B O 1
ATOM 2113 N N . GLN B 1 71 ? -4.742 -9.602 8.695 1 95.62 71 GLN B N 1
ATOM 2114 C CA . GLN B 1 71 ? -6.199 -9.555 8.602 1 95.62 71 GLN B CA 1
ATOM 2115 C C . GLN B 1 71 ? -6.688 -8.125 8.367 1 95.62 71 GLN B C 1
ATOM 2117 O O . GLN B 1 71 ? -6.406 -7.227 9.164 1 95.62 71 GLN B O 1
ATOM 2122 N N . GLY B 1 72 ? -7.387 -7.996 7.242 1 97.25 72 GLY B N 1
ATOM 2123 C CA . GLY B 1 72 ? -7.855 -6.672 6.859 1 97.25 72 GLY B CA 1
ATOM 2124 C C . GLY B 1 72 ? -6.863 -5.914 5.996 1 97.25 72 GLY B C 1
ATOM 2125 O O . GLY B 1 72 ? -7.168 -4.832 5.496 1 97.25 72 GLY B O 1
ATOM 2126 N N . TRP B 1 73 ? -5.707 -6.441 5.801 1 98.62 73 TRP B N 1
ATOM 2127 C CA . TRP B 1 73 ? -4.652 -5.723 5.086 1 98.62 73 TRP B CA 1
ATOM 2128 C C . TRP B 1 73 ? -4.199 -6.508 3.857 1 98.62 73 TRP B C 1
ATOM 2130 O O . TRP B 1 73 ? -4.008 -5.934 2.783 1 98.62 73 TRP B O 1
ATOM 2140 N N . TYR B 1 74 ? -4.109 -7.789 3.979 1 98.88 74 TYR B N 1
ATOM 2141 C CA . TYR B 1 74 ? -3.279 -8.539 3.043 1 98.88 74 TYR B CA 1
ATOM 2142 C C . TYR B 1 74 ? -4.016 -9.773 2.527 1 98.88 74 TYR B C 1
ATOM 2144 O O . TYR B 1 74 ? -4.324 -10.68 3.297 1 98.88 74 TYR B O 1
ATOM 2152 N N . TYR B 1 75 ? -4.223 -9.898 1.219 1 98.88 75 TYR B N 1
ATOM 2153 C CA . TYR B 1 75 ? -4.941 -11 0.594 1 98.88 75 TYR B CA 1
ATOM 2154 C C . TYR B 1 75 ? -4.176 -11.531 -0.613 1 98.88 75 TYR B C 1
ATOM 2156 O O . TYR B 1 75 ? -4.316 -11.016 -1.723 1 98.88 75 TYR B O 1
ATOM 2164 N N . CYS B 1 76 ? -3.439 -12.531 -0.383 1 98.94 76 CYS B N 1
ATOM 2165 C CA . CYS B 1 76 ? -2.668 -13.195 -1.429 1 98.94 76 CYS B CA 1
ATOM 2166 C C . CYS B 1 76 ? -3.371 -14.453 -1.906 1 98.94 76 CYS B C 1
ATOM 2168 O O . CYS B 1 76 ? -3.754 -15.305 -1.097 1 98.94 76 CYS B O 1
ATOM 2170 N N . VAL B 1 77 ? -3.531 -14.586 -3.207 1 98.94 77 VAL B N 1
ATOM 2171 C CA . VAL B 1 77 ? -4.188 -15.75 -3.793 1 98.94 77 VAL B CA 1
ATOM 2172 C C . VAL B 1 77 ? -3.215 -16.484 -4.719 1 98.94 77 VAL B C 1
ATOM 2174 O O . VAL B 1 77 ? -2.203 -15.906 -5.137 1 98.94 77 VAL B O 1
ATOM 2177 N N . VAL B 1 78 ? -3.561 -17.734 -4.973 1 98.94 78 VAL B N 1
ATOM 2178 C CA . VAL B 1 78 ? -2.783 -18.531 -5.914 1 98.94 78 VAL B CA 1
ATOM 2179 C C . VAL B 1 78 ? -3.725 -19.297 -6.844 1 98.94 78 VAL B C 1
ATOM 2181 O O . VAL B 1 78 ? -4.855 -19.625 -6.469 1 98.94 78 VAL B O 1
ATOM 2184 N N . ILE B 1 79 ? -3.291 -19.453 -8.078 1 98.94 79 ILE B N 1
ATOM 2185 C CA . ILE B 1 79 ? -3.896 -20.375 -9.039 1 98.94 79 ILE B CA 1
ATOM 2186 C C . ILE B 1 79 ? -3.133 -21.703 -9.031 1 98.94 79 ILE B C 1
ATOM 2188 O O . ILE B 1 79 ? -1.916 -21.719 -9.234 1 98.94 79 ILE B O 1
ATOM 2192 N N . VAL B 1 80 ? -3.861 -22.797 -8.828 1 98.81 80 VAL B N 1
ATOM 2193 C CA . VAL B 1 80 ? -3.246 -24.125 -8.766 1 98.81 80 VAL B CA 1
ATOM 2194 C C . VAL B 1 80 ? -3.68 -24.953 -9.969 1 98.81 80 VAL B C 1
ATOM 2196 O O . VAL B 1 80 ? -4.867 -25 -10.305 1 98.81 80 VAL B O 1
ATOM 2199 N N . GLU B 1 81 ? -2.721 -25.484 -10.68 1 98.75 81 GLU B N 1
ATOM 2200 C CA . GLU B 1 81 ? -3.023 -26.516 -11.656 1 98.75 81 GLU B CA 1
ATOM 2201 C C . GLU B 1 81 ? -3.291 -27.859 -10.969 1 98.75 81 GLU B C 1
ATOM 2203 O O . GLU B 1 81 ? -2.387 -28.453 -10.375 1 98.75 81 GLU B O 1
ATOM 2208 N N . ASP B 1 82 ? -4.48 -28.391 -11.117 1 97.81 82 ASP B N 1
ATOM 2209 C CA . ASP B 1 82 ? -4.941 -29.531 -10.336 1 97.81 82 ASP B CA 1
ATOM 2210 C C . ASP B 1 82 ? -4.133 -30.781 -10.656 1 97.81 82 ASP B C 1
ATOM 2212 O O . ASP B 1 82 ? -3.734 -31.516 -9.758 1 97.81 82 ASP B O 1
ATOM 2216 N N . ALA B 1 83 ? -3.875 -30.953 -11.898 1 97.88 83 ALA B N 1
ATOM 2217 C CA . ALA B 1 83 ? -3.232 -32.188 -12.359 1 97.88 83 ALA B CA 1
ATOM 2218 C C . ALA B 1 83 ? -1.825 -32.312 -11.781 1 97.88 83 ALA B C 1
ATOM 2220 O O . ALA B 1 83 ? -1.375 -33.406 -11.469 1 97.88 83 ALA B O 1
ATOM 2221 N N . THR B 1 84 ? -1.107 -31.234 -11.586 1 97.81 84 THR B N 1
ATOM 2222 C CA . THR B 1 84 ? 0.287 -31.281 -11.156 1 97.81 84 THR B CA 1
ATOM 2223 C C . THR B 1 84 ? 0.434 -30.766 -9.734 1 97.81 84 THR B C 1
ATOM 2225 O O . THR B 1 84 ? 1.507 -30.875 -9.133 1 97.81 84 THR B O 1
ATOM 2228 N N . ASP B 1 85 ? -0.65 -30.188 -9.156 1 98.19 85 ASP B N 1
ATOM 2229 C CA . ASP B 1 85 ? -0.63 -29.562 -7.836 1 98.19 85 ASP B CA 1
ATOM 2230 C C . ASP B 1 85 ? 0.439 -28.469 -7.766 1 98.19 85 ASP B C 1
ATOM 2232 O O . ASP B 1 85 ? 1.128 -28.344 -6.75 1 98.19 85 ASP B O 1
ATOM 2236 N N . ARG B 1 86 ? 0.602 -27.781 -8.844 1 98.5 86 ARG B N 1
ATOM 2237 C CA . ARG B 1 86 ? 1.588 -26.703 -8.969 1 98.5 86 ARG B CA 1
ATOM 2238 C C . ARG B 1 86 ? 0.914 -25.344 -9 1 98.5 86 ARG B C 1
ATOM 2240 O O . ARG B 1 86 ? -0.135 -25.172 -9.625 1 98.5 86 ARG B O 1
ATOM 2247 N N . ILE B 1 87 ? 1.545 -24.375 -8.328 1 98.88 87 ILE B N 1
ATOM 2248 C CA . ILE B 1 87 ? 1.087 -22.984 -8.414 1 98.88 87 ILE B CA 1
ATOM 2249 C C . ILE B 1 87 ? 1.516 -22.391 -9.75 1 98.88 87 ILE B C 1
ATOM 2251 O O . ILE B 1 87 ? 2.703 -22.391 -10.086 1 98.88 87 ILE B O 1
ATOM 2255 N N . VAL B 1 88 ? 0.563 -21.828 -10.477 1 98.88 88 VAL B N 1
ATOM 2256 C CA . VAL B 1 88 ? 0.883 -21.344 -11.82 1 98.88 88 VAL B CA 1
ATOM 2257 C C . VAL B 1 88 ? 0.545 -19.859 -11.922 1 98.88 88 VAL B C 1
ATOM 2259 O O . VAL B 1 88 ? 0.805 -19.234 -12.945 1 98.88 88 VAL B O 1
ATOM 2262 N N . GLY B 1 89 ? -0.005 -19.25 -10.906 1 98.94 89 GLY B N 1
ATOM 2263 C CA . GLY B 1 89 ? -0.299 -17.828 -10.82 1 98.94 89 GLY B CA 1
ATOM 2264 C C . GLY B 1 89 ? -0.452 -17.344 -9.391 1 98.94 89 GLY B C 1
ATOM 2265 O O . GLY B 1 89 ? -0.83 -18.109 -8.5 1 98.94 89 GLY B O 1
ATOM 2266 N N . THR B 1 90 ? -0.14 -16.172 -9.164 1 98.94 90 THR B N 1
ATOM 2267 C CA . THR B 1 90 ? -0.325 -15.562 -7.848 1 98.94 90 THR B CA 1
ATOM 2268 C C . THR B 1 90 ? -0.47 -14.055 -7.957 1 98.94 90 THR B C 1
ATOM 2270 O O . THR B 1 90 ? -0.024 -13.445 -8.938 1 98.94 90 THR B O 1
ATOM 2273 N N . GLY B 1 91 ? -1.091 -13.445 -6.992 1 98.94 91 GLY B N 1
ATOM 2274 C CA . GLY B 1 91 ? -1.279 -12.008 -6.836 1 98.94 91 GLY B CA 1
ATOM 2275 C C . GLY B 1 91 ? -1.804 -11.625 -5.465 1 98.94 91 GLY B C 1
ATOM 2276 O O . GLY B 1 91 ? -2.248 -12.477 -4.699 1 98.94 91 GLY B O 1
ATOM 2277 N N . THR B 1 92 ? -1.685 -10.391 -5.211 1 98.94 92 THR B N 1
ATOM 2278 C CA . THR B 1 92 ? -2.037 -9.914 -3.879 1 98.94 92 THR B CA 1
ATOM 2279 C C . THR B 1 92 ? -2.791 -8.586 -3.965 1 98.94 92 THR B C 1
ATOM 2281 O O . THR B 1 92 ? -2.496 -7.754 -4.824 1 98.94 92 THR B O 1
ATOM 2284 N N . VAL B 1 93 ? -3.777 -8.398 -3.16 1 98.88 93 VAL B N 1
ATOM 2285 C CA . VAL B 1 93 ? -4.316 -7.066 -2.918 1 98.88 93 VAL B CA 1
ATOM 2286 C C . VAL B 1 93 ? -4.012 -6.641 -1.482 1 98.88 93 VAL B C 1
ATOM 2288 O O . VAL B 1 93 ? -4.32 -7.363 -0.534 1 98.88 93 VAL B O 1
ATOM 2291 N N . VAL B 1 94 ? -3.256 -5.582 -1.296 1 98.94 94 VAL B N 1
ATOM 2292 C CA . VAL B 1 94 ? -3.004 -4.926 -0.017 1 98.94 94 VAL B CA 1
ATOM 2293 C C . VAL B 1 94 ? -4.031 -3.816 0.205 1 98.94 94 VAL B C 1
ATOM 2295 O O . VAL B 1 94 ? -4.133 -2.887 -0.599 1 98.94 94 VAL B O 1
ATOM 2298 N N . VAL B 1 95 ? -4.727 -3.877 1.293 1 98.81 95 VAL B N 1
ATOM 2299 C CA . VAL B 1 95 ? -5.863 -2.998 1.554 1 98.81 95 VAL B CA 1
ATOM 2300 C C . VAL B 1 95 ? -5.461 -1.911 2.547 1 98.81 95 VAL B C 1
ATOM 2302 O O . VAL B 1 95 ? -4.898 -2.207 3.605 1 98.81 95 VAL B O 1
ATOM 2305 N N . GLU B 1 96 ? -5.668 -0.714 2.152 1 98.81 96 GLU B N 1
ATOM 2306 C CA . GLU B 1 96 ? -5.359 0.434 2.998 1 98.81 96 GLU B CA 1
ATOM 2307 C C . GLU B 1 96 ? -6.625 1.195 3.381 1 98.81 96 GLU B C 1
ATOM 2309 O O . GLU B 1 96 ? -7.402 1.594 2.512 1 98.81 96 GLU B O 1
ATOM 2314 N N . ARG B 1 97 ? -6.832 1.38 4.688 1 98.81 97 ARG B N 1
ATOM 2315 C CA . ARG B 1 97 ? -7.906 2.236 5.184 1 98.81 97 ARG B CA 1
ATOM 2316 C C . ARG B 1 97 ? -7.426 3.676 5.344 1 98.81 97 ARG B C 1
ATOM 2318 O O . ARG B 1 97 ? -6.504 3.945 6.117 1 98.81 97 ARG B O 1
ATOM 2325 N N . LYS B 1 98 ? -8.031 4.57 4.586 1 98.81 98 LYS B N 1
ATOM 2326 C CA . LYS B 1 98 ? -7.57 5.953 4.5 1 98.81 98 LYS B CA 1
ATOM 2327 C C . LYS B 1 98 ? -8.383 6.863 5.414 1 98.81 98 LYS B C 1
ATOM 2329 O O . LYS B 1 98 ? -9.453 6.48 5.887 1 98.81 98 LYS B O 1
ATOM 2334 N N . PHE B 1 99 ? -7.793 8.07 5.68 1 98.88 99 PHE B N 1
ATOM 2335 C CA . PHE B 1 99 ? -8.547 9.148 6.32 1 98.88 99 PHE B CA 1
ATOM 2336 C C . PHE B 1 99 ? -9.188 10.055 5.273 1 98.88 99 PHE B C 1
ATOM 2338 O O . PHE B 1 99 ? -10.172 10.742 5.562 1 98.88 99 PHE B O 1
ATOM 2345 N N . ILE B 1 100 ? -8.664 10.125 4.062 1 98.75 100 ILE B N 1
ATOM 2346 C CA . ILE B 1 100 ? -9.227 10.922 2.977 1 98.75 100 ILE B CA 1
ATOM 2347 C C . ILE B 1 100 ? -10.297 10.125 2.246 1 98.75 100 ILE B C 1
ATOM 2349 O O . ILE B 1 100 ? -10.477 8.93 2.506 1 98.75 100 ILE B O 1
ATOM 2353 N N . HIS B 1 101 ? -11.078 10.812 1.362 1 98.44 101 HIS B N 1
ATOM 2354 C CA . HIS B 1 101 ? -12.094 10.203 0.517 1 98.44 101 HIS B CA 1
ATOM 2355 C C . HIS B 1 101 ? -13.18 9.531 1.356 1 98.44 101 HIS B C 1
ATOM 2357 O O . HIS B 1 101 ? -13.523 8.367 1.112 1 98.44 101 HIS B O 1
ATOM 2363 N N . ASN B 1 102 ? -13.68 10.227 2.346 1 97.94 102 ASN B N 1
ATOM 2364 C CA . ASN B 1 102 ? -14.742 9.758 3.229 1 97.94 102 ASN B CA 1
ATOM 2365 C C . ASN B 1 102 ? -14.352 8.469 3.943 1 97.94 102 ASN B C 1
ATOM 2367 O O . ASN B 1 102 ? -15.109 7.5 3.949 1 97.94 102 ASN B O 1
ATOM 2371 N N . LEU B 1 103 ? -13.141 8.469 4.52 1 98.62 103 LEU B N 1
ATOM 2372 C CA . LEU B 1 103 ? -12.578 7.297 5.188 1 98.62 103 LEU B CA 1
ATOM 2373 C C . LEU B 1 103 ? -12.57 6.094 4.25 1 98.62 103 LEU B C 1
ATOM 2375 O O . LEU B 1 103 ? -12.93 4.984 4.652 1 98.62 103 LEU B O 1
ATOM 2379 N N . GLY B 1 104 ? -12.211 6.324 3.023 1 98.44 104 GLY B N 1
ATOM 2380 C CA . GLY B 1 104 ? -12.234 5.301 1.994 1 98.44 104 GLY B CA 1
ATOM 2381 C C . GLY B 1 104 ? -11.242 4.176 2.25 1 98.44 104 GLY B C 1
ATOM 2382 O O . GLY B 1 104 ? -10.289 4.344 3.018 1 98.44 104 GLY B O 1
ATOM 2383 N N . ILE B 1 105 ? -11.531 3.01 1.648 1 98.75 105 ILE B N 1
ATOM 2384 C CA . ILE B 1 105 ? -10.641 1.854 1.659 1 98.75 105 ILE B CA 1
ATOM 2385 C C . ILE B 1 105 ? -10.133 1.583 0.245 1 98.75 105 ILE B C 1
ATOM 2387 O O . ILE B 1 105 ? -10.922 1.46 -0.693 1 98.75 105 ILE B O 1
ATOM 2391 N N . SER B 1 106 ? -8.836 1.619 0.083 1 98.69 106 SER B N 1
ATOM 2392 C CA . SER B 1 106 ? -8.227 1.447 -1.232 1 98.69 106 SER B CA 1
ATOM 2393 C C . SER B 1 106 ? -7.398 0.169 -1.295 1 98.69 106 SER B C 1
ATOM 2395 O O . SER B 1 106 ? -6.711 -0.18 -0.332 1 98.69 106 SER B O 1
ATOM 2397 N N . GLY B 1 107 ? -7.477 -0.542 -2.424 1 98.88 107 GLY B N 1
ATOM 2398 C CA . GLY B 1 107 ? -6.652 -1.719 -2.648 1 98.88 107 GLY B CA 1
ATOM 2399 C C . GLY B 1 107 ? -5.434 -1.438 -3.506 1 98.88 107 GLY B C 1
ATOM 2400 O O . GLY B 1 107 ? -5.531 -0.762 -4.531 1 98.88 107 GLY B O 1
ATOM 2401 N N . HIS B 1 108 ? -4.285 -1.891 -3.082 1 98.94 108 HIS B N 1
ATOM 2402 C CA . HIS B 1 108 ? -3.072 -1.944 -3.891 1 98.94 108 HIS B CA 1
ATOM 2403 C C . HIS B 1 108 ? -2.865 -3.336 -4.48 1 98.94 108 HIS B C 1
ATOM 2405 O O . HIS B 1 108 ? -2.607 -4.293 -3.748 1 98.94 108 HIS B O 1
ATOM 2411 N N . ILE B 1 109 ? -3.02 -3.434 -5.789 1 98.94 109 ILE B N 1
ATOM 2412 C CA . ILE B 1 109 ? -2.738 -4.699 -6.457 1 98.94 109 ILE B CA 1
ATOM 2413 C C . ILE B 1 109 ? -1.23 -4.871 -6.629 1 98.94 109 ILE B C 1
ATOM 2415 O O . ILE B 1 109 ? -0.563 -4.008 -7.207 1 98.94 109 ILE B O 1
ATOM 2419 N N . GLU B 1 110 ? -0.735 -5.969 -6.121 1 98.81 110 GLU B N 1
ATOM 2420 C CA . GLU B 1 110 ? 0.707 -6.18 -6.027 1 98.81 110 GLU B CA 1
ATOM 2421 C C . GLU B 1 110 ? 1.089 -7.59 -6.465 1 98.81 110 GLU B C 1
ATOM 2423 O O . GLU B 1 110 ? 0.301 -8.523 -6.316 1 98.81 110 GLU B O 1
ATOM 2428 N N . ASP B 1 111 ? 2.307 -7.742 -7.043 1 98.75 111 ASP B N 1
ATOM 2429 C CA . ASP B 1 111 ? 3.025 -9 -7.219 1 98.75 111 ASP B CA 1
ATOM 2430 C C . ASP B 1 111 ? 2.229 -9.977 -8.086 1 98.75 111 ASP B C 1
ATOM 2432 O O . ASP B 1 111 ? 2.061 -11.141 -7.727 1 98.75 111 ASP B O 1
ATOM 2436 N N . ILE B 1 112 ? 1.723 -9.469 -9.195 1 98.94 112 ILE B N 1
ATOM 2437 C CA . ILE B 1 112 ? 1.002 -10.281 -10.172 1 98.94 112 ILE B CA 1
ATOM 2438 C C . ILE B 1 112 ? 1.991 -11.125 -10.969 1 98.94 112 ILE B C 1
ATOM 2440 O O . ILE B 1 112 ? 2.854 -10.586 -11.672 1 98.94 112 ILE B O 1
ATOM 2444 N N . SER B 1 113 ? 1.877 -12.406 -10.891 1 98.88 113 SER B N 1
ATOM 2445 C CA . SER B 1 113 ? 2.789 -13.312 -11.578 1 98.88 113 SER B CA 1
ATOM 2446 C C . SER B 1 113 ? 2.049 -14.523 -12.133 1 98.88 113 SER B C 1
ATOM 2448 O O . SER B 1 113 ? 1.215 -15.117 -11.445 1 98.88 113 SER B O 1
ATOM 2450 N N . ILE B 1 114 ? 2.205 -14.805 -13.352 1 98.88 114 ILE B N 1
ATOM 2451 C CA . ILE B 1 114 ? 1.782 -16.031 -14.016 1 98.88 114 ILE B CA 1
ATOM 2452 C C . ILE B 1 114 ? 3.008 -16.812 -14.484 1 98.88 114 ILE B C 1
ATOM 2454 O O . ILE B 1 114 ? 3.908 -16.25 -15.109 1 98.88 114 ILE B O 1
ATOM 2458 N N . ALA B 1 115 ? 3.041 -18.125 -14.109 1 98.62 115 ALA B N 1
ATOM 2459 C CA . ALA B 1 115 ? 4.145 -18.969 -14.578 1 98.62 115 ALA B CA 1
ATOM 2460 C C . ALA B 1 115 ? 4.324 -18.844 -16.078 1 98.62 115 ALA B C 1
ATOM 2462 O O . ALA B 1 115 ? 3.346 -18.781 -16.828 1 98.62 115 ALA B O 1
ATOM 2463 N N . LYS B 1 116 ? 5.57 -18.906 -16.547 1 96.88 116 LYS B N 1
ATOM 2464 C CA . LYS B 1 116 ? 5.902 -18.656 -17.938 1 96.88 116 LYS B CA 1
ATOM 2465 C C . LYS B 1 116 ? 5.137 -19.609 -18.859 1 96.88 116 LYS B C 1
ATOM 2467 O O . LYS B 1 116 ? 4.598 -19.172 -19.891 1 96.88 116 LYS B O 1
ATOM 2472 N N . ASP B 1 117 ? 5.078 -20.812 -18.516 1 97.12 117 ASP B N 1
ATOM 2473 C CA . ASP B 1 117 ? 4.453 -21.828 -19.359 1 97.12 117 ASP B CA 1
ATOM 2474 C C . ASP B 1 117 ? 2.93 -21.734 -19.281 1 97.12 117 ASP B C 1
ATOM 2476 O O . ASP B 1 117 ? 2.225 -22.484 -19.953 1 97.12 117 ASP B O 1
ATOM 2480 N N . HIS B 1 118 ? 2.371 -20.828 -18.562 1 97.94 118 HIS B N 1
ATOM 2481 C CA . HIS B 1 118 ? 0.929 -20.625 -18.453 1 97.94 118 HIS B CA 1
ATOM 2482 C C . HIS B 1 118 ? 0.527 -19.219 -18.859 1 97.94 118 HIS B C 1
ATOM 2484 O O . HIS B 1 118 ? -0.611 -18.797 -18.625 1 97.94 118 HIS B O 1
ATOM 2490 N N . GLN B 1 119 ? 1.444 -18.406 -19.328 1 96.88 119 GLN B N 1
ATOM 2491 C CA . GLN B 1 119 ? 1.169 -17.047 -19.766 1 96.88 119 GLN B CA 1
ATOM 2492 C C . GLN B 1 119 ? 0.445 -17.031 -21.109 1 96.88 119 GLN B C 1
ATOM 2494 O O . GLN B 1 119 ? 0.409 -18.047 -21.812 1 96.88 119 GLN B O 1
ATOM 2499 N N . ARG B 1 120 ? -0.252 -15.953 -21.328 1 94.75 120 ARG B N 1
ATOM 2500 C CA . ARG B 1 120 ? -0.997 -15.711 -22.562 1 94.75 120 ARG B CA 1
ATOM 2501 C C . ARG B 1 120 ? -2.176 -16.672 -22.688 1 94.75 120 ARG B C 1
ATOM 2503 O O . ARG B 1 120 ? -2.547 -17.062 -23.797 1 94.75 120 ARG B O 1
ATOM 2510 N N . LYS B 1 121 ? -2.664 -17.172 -21.641 1 95 121 LY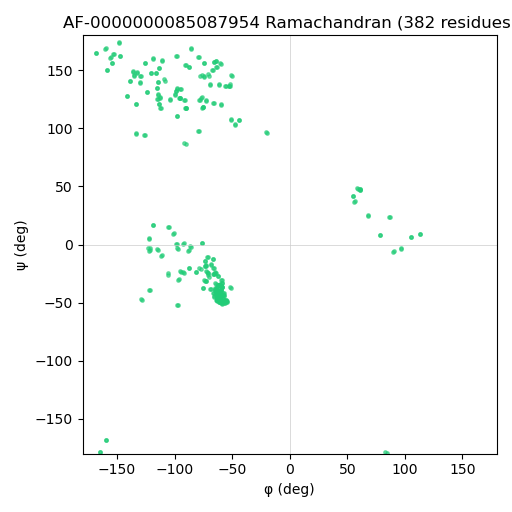S B N 1
ATOM 2511 C CA . LYS B 1 121 ? -3.83 -18.047 -21.594 1 95 121 LYS B CA 1
ATOM 2512 C C . LYS B 1 121 ? -4.953 -17.406 -20.766 1 95 121 LYS B C 1
ATOM 2514 O O . LYS B 1 121 ? -5.789 -18.125 -20.203 1 95 121 LYS B O 1
ATOM 2519 N N . HIS B 1 122 ? -4.859 -16.062 -20.516 1 96.38 122 HIS B N 1
ATOM 2520 C CA . HIS B 1 122 ? -5.902 -15.234 -19.922 1 96.38 122 HIS B CA 1
ATOM 2521 C C . HIS B 1 122 ? -5.953 -15.43 -18.406 1 96.38 122 HIS B C 1
ATOM 2523 O O . HIS B 1 122 ? -6.879 -14.953 -17.75 1 96.38 122 HIS B O 1
ATOM 2529 N N . PHE B 1 123 ? -5.004 -16.141 -17.844 1 98.38 123 PHE B N 1
ATOM 2530 C CA . PHE B 1 123 ? -4.949 -16.312 -16.391 1 98.38 123 PHE B CA 1
ATOM 2531 C C . PHE B 1 123 ? -4.734 -14.969 -15.695 1 98.38 123 PHE B C 1
ATOM 2533 O O . PHE B 1 123 ? -5.246 -14.742 -14.602 1 98.38 123 PHE B O 1
ATOM 2540 N N . GLY B 1 124 ? -3.92 -14.109 -16.344 1 98.5 124 GLY B N 1
ATOM 2541 C CA . GLY B 1 124 ? -3.703 -12.789 -15.781 1 98.5 124 GLY B CA 1
ATOM 2542 C C . GLY B 1 124 ? -4.988 -12.016 -15.578 1 98.5 124 GLY B C 1
ATOM 2543 O O . GLY B 1 124 ? -5.215 -11.445 -14.5 1 98.5 124 GLY B O 1
ATOM 2544 N N . GLN B 1 125 ? -5.797 -12.008 -16.609 1 98.25 125 GLN B N 1
ATOM 2545 C CA . GLN B 1 125 ? -7.066 -11.297 -16.531 1 98.25 125 GLN B CA 1
ATOM 2546 C C . GLN B 1 125 ? -7.961 -11.883 -15.438 1 98.25 125 GLN B C 1
ATOM 2548 O O . GLN B 1 125 ? -8.578 -11.148 -14.672 1 98.25 125 GLN B O 1
ATOM 2553 N N . LYS B 1 126 ? -8.047 -13.18 -15.344 1 98.5 126 LYS B N 1
ATOM 2554 C CA . LYS B 1 126 ? -8.859 -13.844 -14.328 1 98.5 126 LYS B CA 1
ATOM 2555 C C . LYS B 1 126 ? -8.336 -13.547 -12.922 1 98.5 126 LYS B C 1
ATOM 2557 O O . LYS B 1 126 ? -9.117 -13.406 -11.984 1 98.5 126 LYS B O 1
ATOM 2562 N N . LEU B 1 127 ? -7.047 -13.531 -12.812 1 98.81 127 LEU B N 1
ATOM 2563 C CA . LEU B 1 127 ? -6.426 -13.227 -11.531 1 98.81 127 LEU B CA 1
ATOM 2564 C C . LEU B 1 127 ? -6.773 -11.812 -11.086 1 9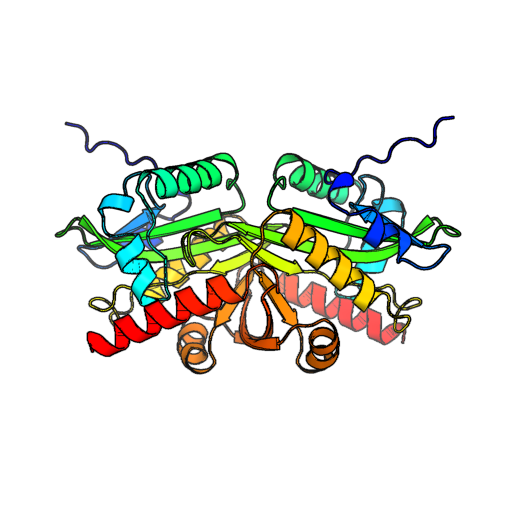8.81 127 LEU B C 1
ATOM 2566 O O . LEU B 1 127 ? -7.152 -11.594 -9.938 1 98.81 127 LEU B O 1
ATOM 2570 N N . ILE B 1 128 ? -6.668 -10.828 -11.969 1 98.88 128 ILE B N 1
ATOM 2571 C CA . ILE B 1 128 ? -7 -9.445 -11.656 1 98.88 128 ILE B CA 1
ATOM 2572 C C . ILE B 1 128 ? -8.469 -9.336 -11.258 1 98.88 128 ILE B C 1
ATOM 2574 O O . ILE B 1 128 ? -8.812 -8.664 -10.289 1 98.88 128 ILE B O 1
ATOM 2578 N N . GLU B 1 129 ? -9.305 -9.984 -12 1 98.44 129 GLU B N 1
ATOM 2579 C CA . GLU B 1 129 ? -10.727 -10.008 -11.664 1 98.44 129 GLU B CA 1
ATOM 2580 C C . GLU B 1 129 ? -10.945 -10.555 -10.25 1 98.44 129 GLU B C 1
ATOM 2582 O O . GLU B 1 129 ? -11.781 -10.039 -9.508 1 98.44 129 GLU B O 1
ATOM 2587 N N . THR B 1 130 ? -10.266 -11.602 -9.914 1 98.88 130 THR B N 1
ATOM 2588 C CA . THR B 1 130 ? -10.367 -12.203 -8.586 1 98.88 130 THR B CA 1
ATOM 2589 C C . THR B 1 130 ? -9.969 -11.195 -7.512 1 98.88 130 THR B C 1
ATOM 2591 O O . THR B 1 130 ? -10.695 -11 -6.539 1 98.88 130 THR B O 1
ATOM 2594 N N . LEU B 1 131 ? -8.828 -10.555 -7.688 1 98.88 131 LEU B N 1
ATOM 2595 C CA . LEU B 1 131 ? -8.328 -9.594 -6.711 1 98.88 131 LEU B CA 1
ATOM 2596 C C . LEU B 1 131 ? -9.273 -8.406 -6.578 1 98.88 131 LEU B C 1
ATOM 2598 O O . LEU B 1 131 ? -9.539 -7.941 -5.469 1 98.88 131 LEU B O 1
ATOM 2602 N N . ASP B 1 132 ? -9.789 -7.945 -7.711 1 98.5 132 ASP B N 1
ATOM 2603 C CA . ASP B 1 132 ? -10.773 -6.871 -7.672 1 98.5 132 ASP B CA 1
ATOM 2604 C C . ASP B 1 132 ? -12.016 -7.285 -6.887 1 98.5 132 ASP B C 1
ATOM 2606 O O . ASP B 1 132 ? -12.562 -6.5 -6.113 1 98.5 132 ASP B O 1
ATOM 2610 N N . SER B 1 133 ? -12.438 -8.461 -7.156 1 98.38 133 SER B N 1
ATOM 2611 C CA . SER B 1 133 ? -13.617 -8.953 -6.461 1 98.38 133 SER B CA 1
ATOM 2612 C C . SER B 1 133 ? -13.383 -9.023 -4.953 1 98.38 133 SER B C 1
ATOM 2614 O O . SER B 1 133 ? -14.266 -8.68 -4.168 1 98.38 133 SER B O 1
ATOM 2616 N N . ILE B 1 134 ? -12.258 -9.5 -4.516 1 98.69 134 ILE B N 1
ATOM 2617 C CA . ILE B 1 134 ? -11.906 -9.531 -3.1 1 98.69 134 ILE B CA 1
ATOM 2618 C C . ILE B 1 134 ? -11.883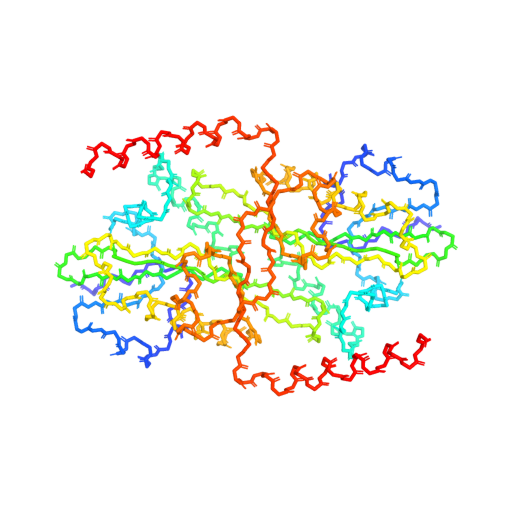 -8.109 -2.541 1 98.69 134 ILE B C 1
ATOM 2620 O O . ILE B 1 134 ? -12.43 -7.848 -1.466 1 98.69 134 ILE B O 1
ATOM 2624 N N . ALA B 1 135 ? -11.234 -7.172 -3.281 1 98.69 135 ALA B N 1
ATOM 2625 C CA . ALA B 1 135 ? -11.156 -5.773 -2.861 1 98.69 135 ALA B CA 1
ATOM 2626 C C . ALA B 1 135 ? -12.547 -5.195 -2.627 1 98.69 135 ALA B C 1
ATOM 2628 O O . ALA B 1 135 ? -12.812 -4.598 -1.581 1 98.69 135 ALA B O 1
ATOM 2629 N N . VAL B 1 136 ? -13.438 -5.41 -3.568 1 98.19 136 VAL B N 1
ATOM 2630 C CA . VAL B 1 136 ? -14.805 -4.914 -3.445 1 98.19 136 VAL B CA 1
ATOM 2631 C C . VAL B 1 136 ? -15.469 -5.535 -2.219 1 98.19 136 VAL B C 1
ATOM 2633 O O . VAL B 1 136 ? -16.125 -4.836 -1.438 1 98.19 136 VAL B O 1
ATOM 2636 N N . LYS B 1 137 ? -15.289 -6.785 -2.074 1 97.75 137 LYS B N 1
ATOM 2637 C CA . LYS B 1 137 ? -15.93 -7.516 -0.986 1 97.75 137 LYS B CA 1
ATOM 2638 C C . LYS B 1 137 ? -15.477 -6.984 0.372 1 97.75 137 LYS B C 1
ATOM 2640 O O . LYS B 1 137 ? -16.266 -6.934 1.317 1 97.75 137 LYS B O 1
ATOM 2645 N N . VAL B 1 138 ? -14.25 -6.598 0.42 1 97.94 138 VAL B N 1
ATOM 2646 C CA . VAL B 1 138 ? -13.758 -6.156 1.722 1 97.94 138 VAL B CA 1
ATOM 2647 C C . VAL B 1 138 ? -13.945 -4.648 1.866 1 97.94 138 VAL B C 1
ATOM 2649 O O . VAL B 1 138 ? -13.469 -4.047 2.832 1 97.94 138 VAL B O 1
ATOM 2652 N N . GLY B 1 139 ? -14.516 -3.975 0.873 1 97.56 139 GLY B N 1
ATOM 2653 C CA . GLY B 1 139 ? -15.016 -2.621 1.079 1 97.56 139 GLY B CA 1
ATOM 2654 C C . GLY B 1 139 ? -14.227 -1.576 0.307 1 97.56 139 GLY B C 1
ATOM 2655 O O . GLY B 1 139 ? -14.422 -0.375 0.508 1 97.56 139 GLY B O 1
ATOM 2656 N N . CYS B 1 140 ? -13.359 -1.977 -0.548 1 98.62 140 CYS B N 1
ATOM 2657 C CA . CYS B 1 140 ? -12.586 -1.006 -1.313 1 98.62 140 CYS B CA 1
ATOM 2658 C C . CYS B 1 140 ? -13.469 -0.271 -2.314 1 98.62 140 CYS B C 1
ATOM 2660 O O . CYS B 1 140 ? -14.328 -0.88 -2.957 1 98.62 140 CYS B O 1
ATOM 2662 N N . TYR B 1 141 ? -13.242 1.055 -2.398 1 98.38 141 TYR B N 1
ATOM 2663 C CA . TYR B 1 141 ? -13.938 1.831 -3.418 1 98.38 141 TYR B CA 1
ATOM 2664 C C . TYR B 1 141 ? -13.164 1.834 -4.727 1 98.38 141 TYR B C 1
ATOM 2666 O O . TYR B 1 141 ? -13.719 2.145 -5.785 1 98.38 141 TYR B O 1
ATOM 2674 N N . GLN B 1 142 ? -11.844 1.53 -4.672 1 98.62 142 GLN B N 1
ATOM 2675 C CA . GLN B 1 142 ? -10.969 1.476 -5.836 1 98.62 142 GLN B CA 1
ATOM 2676 C C . GLN B 1 142 ? -9.766 0.571 -5.578 1 98.62 142 GLN B C 1
ATOM 2678 O O . GLN B 1 142 ? -9.469 0.239 -4.426 1 98.62 142 GLN B O 1
ATOM 2683 N N . SER B 1 143 ? -9.148 0.149 -6.684 1 98.69 143 SER B N 1
ATOM 2684 C CA . SER B 1 143 ? -7.809 -0.43 -6.633 1 98.69 143 SER B CA 1
ATOM 2685 C C . SER B 1 143 ? -6.828 0.371 -7.484 1 98.69 143 SER B C 1
ATOM 2687 O O . SER B 1 143 ? -7.219 0.979 -8.484 1 98.69 143 SER B O 1
ATOM 2689 N N . ILE B 1 144 ? -5.645 0.368 -7.004 1 98.88 144 ILE B N 1
ATOM 2690 C CA . ILE B 1 144 ? -4.559 0.974 -7.766 1 98.88 144 ILE B CA 1
ATOM 2691 C C . ILE B 1 144 ? -3.428 -0.036 -7.949 1 98.88 144 ILE B C 1
ATOM 2693 O O . ILE B 1 144 ? -3.326 -1.006 -7.195 1 98.88 144 ILE B O 1
ATOM 2697 N N . LEU B 1 145 ? -2.635 0.159 -8.977 1 98.88 145 LEU B N 1
ATOM 2698 C CA . LEU B 1 145 ? -1.423 -0.624 -9.188 1 98.88 145 LEU B CA 1
ATOM 2699 C C . LEU B 1 145 ? -0.395 0.175 -9.984 1 98.88 145 LEU B C 1
ATOM 2701 O O . LEU B 1 145 ? -0.71 1.236 -10.523 1 98.88 145 LEU B O 1
ATOM 2705 N N . ASN B 1 146 ? 0.84 -0.317 -9.938 1 98.88 146 ASN B N 1
ATOM 2706 C CA . ASN B 1 146 ? 1.931 0.223 -10.742 1 98.88 146 ASN B CA 1
ATOM 2707 C C . ASN B 1 146 ? 2.443 -0.801 -11.758 1 98.88 146 ASN B C 1
ATOM 2709 O O . ASN B 1 146 ? 2.576 -1.982 -11.438 1 98.88 146 ASN B O 1
ATOM 2713 N N . CYS B 1 147 ? 2.627 -0.358 -12.93 1 98.5 147 CYS B N 1
ATOM 2714 C CA . CYS B 1 147 ? 3.125 -1.25 -13.969 1 98.5 147 CYS B CA 1
ATOM 2715 C C . CYS B 1 147 ? 3.992 -0.493 -14.969 1 98.5 147 CYS B C 1
ATOM 2717 O O . CYS B 1 147 ? 3.998 0.74 -14.984 1 98.5 147 CYS B O 1
ATOM 2719 N N . SER B 1 148 ? 4.777 -1.251 -15.711 1 97.62 148 SER B N 1
ATOM 2720 C CA . SER B 1 148 ? 5.492 -0.658 -16.844 1 97.62 148 SER B CA 1
ATOM 2721 C C . SER B 1 148 ? 4.523 -0.152 -17.906 1 97.62 148 SER B C 1
ATOM 2723 O O . SER B 1 148 ? 3.385 -0.622 -17.984 1 97.62 148 SER B O 1
ATOM 2725 N N . LEU B 1 149 ? 5.066 0.776 -18.688 1 96.94 149 LEU B N 1
ATOM 2726 C CA . LEU B 1 149 ? 4.254 1.267 -19.797 1 96.94 149 LEU B CA 1
ATOM 2727 C C . LEU B 1 149 ? 3.865 0.126 -20.734 1 96.94 149 LEU B C 1
ATOM 2729 O O . LEU B 1 149 ? 2.756 0.112 -21.266 1 96.94 149 LEU B O 1
ATOM 2733 N N . ALA B 1 150 ? 4.73 -0.82 -20.938 1 97 150 ALA B N 1
ATOM 2734 C CA . ALA B 1 150 ? 4.508 -1.951 -21.828 1 97 150 ALA B CA 1
ATOM 2735 C C . ALA B 1 150 ? 3.332 -2.801 -21.359 1 97 150 ALA B C 1
ATOM 2737 O O . ALA B 1 150 ? 2.652 -3.438 -22.172 1 97 150 ALA B O 1
ATOM 2738 N N . ASN B 1 151 ? 3.027 -2.812 -20.047 1 97.5 151 ASN B N 1
ATOM 2739 C CA . ASN B 1 151 ? 1.979 -3.664 -19.5 1 97.5 151 ASN B CA 1
ATOM 2740 C C . ASN B 1 151 ? 0.667 -2.902 -19.328 1 97.5 151 ASN B C 1
ATOM 2742 O O . ASN B 1 151 ? -0.349 -3.482 -18.953 1 97.5 151 ASN B O 1
ATOM 2746 N N . ALA B 1 152 ? 0.689 -1.619 -19.625 1 98.5 152 ALA B N 1
ATOM 2747 C CA . ALA B 1 152 ? -0.477 -0.771 -19.391 1 98.5 152 ALA B CA 1
ATOM 2748 C C . ALA B 1 152 ? -1.684 -1.271 -20.188 1 98.5 152 ALA B C 1
ATOM 2750 O O . ALA B 1 152 ? -2.818 -1.204 -19.703 1 98.5 152 ALA B O 1
ATOM 2751 N N . GLY B 1 153 ? -1.451 -1.72 -21.375 1 98.44 153 GLY B N 1
ATOM 2752 C CA . GLY B 1 153 ? -2.535 -2.219 -22.203 1 98.44 153 GLY B CA 1
ATOM 2753 C C . GLY B 1 153 ? -3.266 -3.396 -21.594 1 98.44 153 GLY B C 1
ATOM 2754 O O . GLY B 1 153 ? -4.492 -3.494 -21.688 1 98.44 153 GLY B O 1
ATOM 2755 N N . PHE B 1 154 ? -2.533 -4.27 -21.031 1 98.5 154 PHE B N 1
ATOM 2756 C CA . PHE B 1 154 ? -3.129 -5.414 -20.344 1 98.5 154 PHE B CA 1
ATOM 2757 C C . PHE B 1 154 ? -4.078 -4.957 -19.25 1 98.5 154 PHE B C 1
ATOM 2759 O O . PHE B 1 154 ? -5.215 -5.426 -19.156 1 98.5 154 PHE B O 1
ATOM 2766 N N . TYR B 1 155 ? -3.656 -4.027 -18.406 1 98.75 155 TYR B N 1
ATOM 2767 C CA . TYR B 1 155 ? -4.469 -3.604 -17.281 1 98.75 155 TYR B CA 1
ATOM 2768 C C . TYR B 1 155 ? -5.641 -2.742 -17.734 1 98.75 155 TYR B C 1
ATOM 2770 O O . TYR B 1 155 ? -6.711 -2.766 -17.125 1 98.75 155 TYR B O 1
ATOM 2778 N N . ALA B 1 156 ? -5.41 -2.004 -18.812 1 98.75 156 ALA B N 1
ATOM 2779 C CA . ALA B 1 156 ? -6.531 -1.271 -19.391 1 98.75 156 ALA B CA 1
ATOM 2780 C C . ALA B 1 156 ? -7.672 -2.217 -19.766 1 98.75 156 ALA B C 1
ATOM 2782 O O . ALA B 1 156 ? -8.844 -1.909 -19.531 1 98.75 156 ALA B O 1
ATOM 2783 N N . LYS B 1 157 ? -7.34 -3.361 -20.328 1 98.12 157 LYS B N 1
ATOM 2784 C CA . LYS B 1 157 ? -8.336 -4.367 -20.688 1 98.12 157 LYS B CA 1
ATOM 2785 C C . LYS B 1 157 ? -9.031 -4.918 -19.453 1 98.12 157 LYS B C 1
ATOM 2787 O O . LYS B 1 157 ? -10.133 -5.461 -19.547 1 98.12 157 LYS B O 1
ATOM 2792 N N . CYS B 1 158 ? -8.367 -4.824 -18.312 1 98.19 158 CYS B N 1
ATOM 2793 C CA . CYS B 1 158 ? -8.938 -5.293 -17.062 1 98.19 158 CYS B CA 1
ATOM 2794 C C . CYS B 1 158 ? -9.781 -4.207 -16.406 1 98.19 158 CYS B C 1
ATOM 2796 O O . CYS B 1 158 ? -10.281 -4.387 -15.289 1 98.19 158 CYS B O 1
ATOM 2798 N N . GLY B 1 159 ? -9.891 -3.016 -16.969 1 98.06 159 GLY B N 1
ATOM 2799 C CA . GLY B 1 159 ? -10.742 -1.963 -16.438 1 98.06 159 GLY B CA 1
ATOM 2800 C C . GLY B 1 159 ? -9.961 -0.862 -15.734 1 98.06 159 GLY B C 1
ATOM 2801 O O . GLY B 1 159 ? -10.555 0.055 -15.156 1 98.06 159 GLY B O 1
ATOM 2802 N N . TYR B 1 160 ? -8.641 -0.947 -15.828 1 98.75 160 TYR B N 1
ATOM 2803 C CA . TYR B 1 160 ? -7.816 0.083 -15.211 1 98.75 160 TYR B CA 1
ATOM 2804 C C . TYR B 1 160 ? -7.527 1.213 -16.188 1 98.75 160 TYR B C 1
ATOM 2806 O O . TYR B 1 160 ? -7.516 1 -17.406 1 98.75 160 TYR B O 1
ATOM 2814 N N . GLU B 1 161 ? -7.273 2.352 -15.555 1 98.38 161 GLU B N 1
ATOM 2815 C CA . GLU B 1 161 ? -6.906 3.525 -16.344 1 98.38 161 GLU B CA 1
ATOM 2816 C C . GLU B 1 161 ? -5.637 4.18 -15.797 1 98.38 161 GLU B C 1
ATOM 2818 O O . GLU B 1 161 ? -5.43 4.23 -14.578 1 98.38 161 GLU B O 1
ATOM 2823 N N . LYS B 1 162 ? -4.883 4.684 -16.766 1 97.94 162 LYS B N 1
ATOM 2824 C CA . LYS B 1 162 ? -3.689 5.41 -16.328 1 97.94 162 LYS B CA 1
ATOM 2825 C C . LYS B 1 162 ? -4.059 6.617 -15.477 1 97.94 162 LYS B C 1
ATOM 2827 O O . LYS B 1 162 ? -5 7.348 -15.797 1 97.94 162 LYS B O 1
ATOM 2832 N N . GLN B 1 163 ? -3.311 6.82 -14.422 1 97.44 163 GLN B N 1
ATOM 2833 C CA . GLN B 1 163 ? -3.666 7.891 -13.492 1 97.44 163 GLN B CA 1
ATOM 2834 C C . GLN B 1 163 ? -2.471 8.797 -13.219 1 97.44 163 GLN B C 1
ATOM 2836 O O . GLN B 1 163 ? -2.602 10.023 -13.227 1 97.44 163 GLN B O 1
ATOM 2841 N N . SER B 1 164 ? -1.366 8.297 -12.938 1 98.44 164 SER B N 1
ATOM 2842 C CA . SER B 1 164 ? -0.186 9.047 -12.523 1 98.44 164 SER B CA 1
ATOM 2843 C C . SER B 1 164 ? 1.088 8.242 -12.742 1 98.44 164 SER B C 1
ATOM 2845 O O . SER B 1 164 ? 1.095 7.277 -13.508 1 98.44 164 SER B O 1
ATOM 2847 N N . ILE B 1 165 ? 2.203 8.766 -12.148 1 98.62 165 ILE B N 1
ATOM 2848 C CA . ILE B 1 165 ? 3.463 8.039 -12.273 1 98.62 165 ILE B CA 1
ATOM 2849 C C . ILE B 1 165 ? 3.898 7.52 -10.906 1 98.62 165 ILE B C 1
ATOM 2851 O O . ILE B 1 165 ? 3.492 8.055 -9.875 1 98.62 165 ILE B O 1
ATOM 2855 N N . GLU B 1 166 ? 4.605 6.461 -10.969 1 98.81 166 GLU B N 1
ATOM 2856 C CA . GLU B 1 166 ? 5.223 5.906 -9.766 1 98.81 166 GLU B CA 1
ATOM 2857 C C . GLU B 1 166 ? 6.66 6.387 -9.609 1 98.81 166 GLU B C 1
ATOM 2859 O O . GLU B 1 166 ? 7.418 6.406 -10.586 1 98.81 166 GLU B O 1
ATOM 2864 N N . MET B 1 167 ? 7.027 6.816 -8.406 1 98.81 167 MET B N 1
ATOM 2865 C CA . MET B 1 167 ? 8.406 7.117 -8.039 1 98.81 167 MET B CA 1
ATOM 2866 C C . MET B 1 167 ? 8.891 6.18 -6.934 1 98.81 167 MET B C 1
ATOM 2868 O O . MET B 1 167 ? 8.094 5.723 -6.113 1 98.81 167 MET B O 1
ATOM 2872 N N . SER B 1 168 ? 10.148 5.871 -6.969 1 98.62 168 SER B N 1
ATOM 2873 C CA . SER B 1 168 ? 10.719 4.98 -5.965 1 98.62 168 SER B CA 1
ATOM 2874 C C . SER B 1 168 ? 12.016 5.551 -5.398 1 98.62 168 SER B C 1
ATOM 2876 O O . SER B 1 168 ? 12.695 6.34 -6.059 1 98.62 168 SER B O 1
ATOM 2878 N N . HIS B 1 169 ? 12.273 5.285 -4.211 1 98.69 169 HIS B N 1
ATOM 2879 C CA . HIS B 1 169 ? 13.484 5.629 -3.477 1 98.69 169 HIS B CA 1
ATOM 2880 C C . HIS B 1 169 ? 14.109 4.395 -2.84 1 98.69 169 HIS B C 1
ATOM 2882 O O . HIS B 1 169 ? 13.656 3.934 -1.789 1 98.69 169 HIS B O 1
ATOM 2888 N N . LEU B 1 170 ? 15.055 3.812 -3.568 1 98.19 170 LEU B N 1
ATOM 2889 C CA . LEU B 1 170 ? 15.859 2.742 -2.986 1 98.19 170 LEU B CA 1
ATOM 2890 C C . LEU B 1 170 ? 16.844 3.295 -1.963 1 98.19 170 LEU B C 1
ATOM 2892 O O . LEU B 1 170 ? 17.672 4.145 -2.291 1 98.19 170 LEU B O 1
ATOM 2896 N N . TYR B 1 171 ? 16.766 2.775 -0.755 1 98.12 171 TYR B N 1
ATOM 2897 C CA . TYR B 1 171 ? 17.562 3.387 0.312 1 98.12 171 TYR B CA 1
ATOM 2898 C C . TYR B 1 171 ? 19.031 2.99 0.205 1 98.12 171 TYR B C 1
ATOM 2900 O O . TYR B 1 171 ? 19.344 1.864 -0.184 1 98.12 171 TYR B O 1
ATOM 2908 N N . LYS B 1 172 ? 19.891 3.951 0.586 1 95.19 172 LYS B N 1
ATOM 2909 C CA . LYS B 1 172 ? 21.344 3.756 0.467 1 95.19 172 LYS B CA 1
ATOM 2910 C C . LYS B 1 172 ? 21.797 2.537 1.264 1 95.19 172 LYS B C 1
ATOM 2912 O O . LYS B 1 172 ? 22.703 1.817 0.842 1 95.19 172 LYS B O 1
ATOM 2917 N N . GLU B 1 173 ? 21.156 2.27 2.365 1 91.38 173 GLU B N 1
ATOM 2918 C CA . GLU B 1 173 ? 21.531 1.191 3.277 1 91.38 173 GLU B CA 1
ATOM 2919 C C . GLU B 1 173 ? 21.344 -0.174 2.623 1 91.38 173 GLU B C 1
ATOM 2921 O O . GLU B 1 173 ? 22.016 -1.139 2.982 1 91.38 173 GLU B O 1
ATOM 2926 N N . THR B 1 174 ? 20.438 -0.248 1.624 1 92.31 174 THR B N 1
ATOM 2927 C CA . THR B 1 174 ? 20.078 -1.55 1.077 1 92.31 174 THR B CA 1
ATOM 2928 C C . THR B 1 174 ? 20.375 -1.612 -0.418 1 92.31 174 THR B C 1
ATOM 2930 O O . THR B 1 174 ? 20.266 -2.672 -1.036 1 92.31 174 THR B O 1
ATOM 2933 N N . ARG B 1 175 ? 20.766 -0.584 -0.953 1 94.12 175 ARG B N 1
ATOM 2934 C CA . ARG B 1 175 ? 20.875 -0.406 -2.396 1 94.12 175 ARG B CA 1
ATOM 2935 C C . ARG B 1 175 ? 21.828 -1.43 -3.006 1 94.12 175 ARG B C 1
ATOM 2937 O O . ARG B 1 175 ? 21.484 -2.111 -3.971 1 94.12 175 ARG B O 1
ATOM 2944 N N . ASP B 1 176 ? 23.031 -1.589 -2.484 1 94.19 176 ASP B N 1
ATOM 2945 C CA . ASP B 1 176 ? 24.047 -2.465 -3.066 1 94.19 176 ASP B CA 1
ATOM 2946 C C . ASP B 1 176 ? 23.562 -3.916 -3.09 1 94.19 176 ASP B C 1
ATOM 2948 O O . ASP B 1 176 ? 23.656 -4.586 -4.121 1 94.19 176 ASP B O 1
ATOM 2952 N N . ALA B 1 177 ? 23.094 -4.332 -1.963 1 93.69 177 ALA B N 1
ATOM 2953 C CA . ALA B 1 177 ? 22.609 -5.711 -1.877 1 93.69 177 ALA B CA 1
ATOM 2954 C C . ALA B 1 177 ? 21.453 -5.949 -2.838 1 93.69 177 ALA B C 1
ATOM 2956 O O . ALA B 1 177 ? 21.391 -6.992 -3.496 1 93.69 177 ALA B O 1
ATOM 2957 N N . PHE B 1 178 ? 20.594 -5.047 -2.896 1 95.88 178 PHE B N 1
ATOM 2958 C CA . PHE B 1 178 ? 19.438 -5.164 -3.777 1 95.88 178 PHE B CA 1
ATOM 2959 C C . PHE B 1 178 ? 19.859 -5.219 -5.238 1 95.88 178 PHE B C 1
ATOM 2961 O O . PHE B 1 178 ? 19.422 -6.082 -5.992 1 95.88 178 PHE B O 1
ATOM 2968 N N . GLU B 1 179 ? 20.719 -4.324 -5.605 1 95.38 179 GLU B N 1
ATOM 2969 C CA . GLU B 1 179 ? 21.188 -4.246 -6.992 1 95.38 179 GLU B CA 1
ATOM 2970 C C . GLU B 1 179 ? 21.969 -5.496 -7.383 1 95.38 179 GLU B C 1
ATOM 2972 O O . GLU B 1 179 ? 21.859 -5.969 -8.516 1 95.38 179 GLU B O 1
ATOM 2977 N N . GLU B 1 180 ? 22.734 -6 -6.5 1 95.5 180 GLU B N 1
ATOM 2978 C CA . GLU B 1 180 ? 23.469 -7.234 -6.754 1 95.5 180 GLU B CA 1
ATOM 2979 C C . GLU B 1 180 ? 22.516 -8.406 -6.988 1 95.5 180 GLU B C 1
ATOM 2981 O O . GLU B 1 180 ? 22.703 -9.18 -7.93 1 95.5 180 GLU B O 1
ATOM 2986 N N . ALA B 1 181 ? 21.547 -8.516 -6.117 1 94.94 181 ALA B N 1
ATOM 2987 C CA . ALA B 1 181 ? 20.578 -9.594 -6.242 1 94.94 181 ALA B CA 1
ATOM 2988 C C . ALA B 1 181 ? 19.781 -9.477 -7.539 1 94.94 181 ALA B C 1
ATOM 2990 O O . ALA B 1 181 ? 19.562 -10.477 -8.227 1 94.94 181 ALA B O 1
ATOM 2991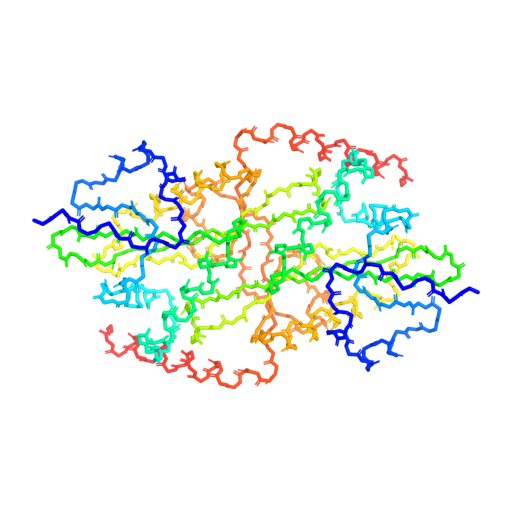 N N . LYS B 1 182 ? 19.375 -8.336 -7.805 1 94.31 182 LYS B N 1
ATOM 2992 C CA . LYS B 1 182 ? 18.641 -8.07 -9.031 1 94.31 182 LYS B CA 1
ATOM 2993 C C . LYS B 1 182 ? 19.469 -8.422 -10.266 1 94.31 182 LYS B C 1
ATOM 2995 O O . LYS B 1 182 ? 18.969 -9.062 -11.195 1 94.31 182 LYS B O 1
ATOM 3000 N N . SER B 1 183 ? 20.734 -8.008 -10.266 1 95.25 183 SER B N 1
ATOM 3001 C CA . SER B 1 183 ? 21.641 -8.273 -11.383 1 95.25 183 SER B CA 1
ATOM 3002 C C . SER B 1 183 ? 21.844 -9.773 -11.57 1 95.25 183 SER B C 1
ATOM 3004 O O . SER B 1 183 ? 21.859 -10.266 -12.703 1 95.25 183 SER B O 1
ATOM 3006 N N . ALA B 1 184 ? 22.031 -10.445 -10.477 1 94.12 184 ALA B N 1
ATOM 3007 C CA . ALA B 1 184 ? 22.203 -11.891 -10.539 1 94.12 184 ALA B CA 1
ATOM 3008 C C . ALA B 1 184 ? 20.969 -12.57 -11.141 1 94.12 184 ALA B C 1
ATOM 3010 O O . ALA B 1 184 ? 21.094 -13.484 -11.953 1 94.12 184 ALA B O 1
ATOM 3011 N N . TYR B 1 185 ? 19.906 -12.148 -10.766 1 94.75 185 TYR B N 1
ATOM 3012 C CA . TYR B 1 185 ? 18.641 -12.672 -11.281 1 94.75 185 TYR B CA 1
ATOM 3013 C C . TYR B 1 185 ? 18.516 -12.414 -12.781 1 94.75 185 TYR B C 1
ATOM 3015 O O . TYR B 1 185 ? 18.203 -13.328 -13.547 1 94.75 185 TYR B O 1
ATOM 3023 N N . GLU B 1 186 ? 18.781 -11.203 -13.203 1 93.44 186 GLU B N 1
ATOM 3024 C CA . GLU B 1 186 ? 18.672 -10.844 -14.609 1 93.44 186 GLU B CA 1
ATOM 3025 C C . GLU B 1 186 ? 19.641 -11.641 -15.469 1 93.44 186 GLU B C 1
ATOM 3027 O O . GLU B 1 186 ? 19.328 -12.023 -16.594 1 93.44 186 GLU B O 1
ATOM 3032 N N . SER B 1 187 ? 20.766 -11.898 -14.906 1 92.25 187 SER B N 1
ATOM 3033 C CA . SER B 1 187 ? 21.766 -12.695 -15.609 1 92.25 187 SER B CA 1
ATOM 3034 C C . SER B 1 187 ? 21.328 -14.141 -15.758 1 92.25 187 SER B C 1
ATOM 3036 O O . SER B 1 187 ? 21.578 -14.773 -16.781 1 92.25 187 SER B O 1
ATOM 3038 N N . SER B 1 188 ? 20.703 -14.625 -14.75 1 89.81 188 SER B N 1
ATOM 3039 C CA . SER B 1 188 ? 20.25 -16.016 -14.773 1 89.81 188 SER B CA 1
ATOM 3040 C C . SER B 1 188 ? 19.109 -16.203 -15.766 1 89.81 188 SER B C 1
ATOM 3042 O O . SER B 1 188 ? 18.922 -17.297 -16.312 1 89.81 188 SER B O 1
ATOM 3044 N N . LYS B 1 189 ? 18.344 -15.305 -16.062 1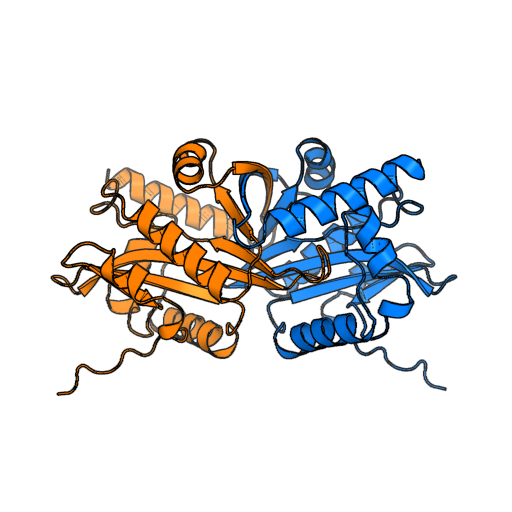 87.5 189 LYS B N 1
ATOM 3045 C CA . LYS B 1 189 ? 17.219 -15.367 -17.016 1 87.5 189 LYS B CA 1
ATOM 3046 C C . LYS B 1 189 ? 17.719 -15.359 -18.453 1 87.5 189 LYS B C 1
ATOM 3048 O O . LYS B 1 189 ? 17.156 -16.031 -19.312 1 87.5 189 LYS B O 1
ATOM 3053 N N . ASN B 1 190 ? 18.719 -14.617 -18.641 1 82.88 190 ASN B N 1
ATOM 3054 C CA . ASN B 1 190 ? 19.297 -14.523 -19.969 1 82.88 190 ASN B CA 1
ATOM 3055 C C . ASN B 1 190 ? 20.031 -15.797 -20.359 1 82.88 190 ASN B C 1
ATOM 3057 O O . ASN B 1 190 ? 20.156 -16.125 -21.547 1 82.88 190 ASN B O 1
ATOM 3061 N N . ALA B 1 191 ? 20.469 -16.562 -19.391 1 75.25 191 ALA B N 1
ATOM 3062 C CA . ALA B 1 191 ? 21.219 -17.781 -19.672 1 75.25 191 ALA B CA 1
ATOM 3063 C C . ALA B 1 191 ? 20.266 -18.938 -20.016 1 75.25 191 ALA B C 1
ATOM 3065 O O . ALA B 1 191 ? 20.641 -19.859 -20.734 1 75.25 191 ALA B O 1
ATOM 3066 N N . THR B 1 192 ? 19.078 -18.875 -19.594 1 68.5 192 THR B N 1
ATOM 3067 C CA . THR B 1 192 ? 18.109 -19.953 -19.812 1 68.5 192 THR B CA 1
ATOM 3068 C C . THR B 1 192 ? 17.281 -19.688 -21.062 1 68.5 192 THR B C 1
ATOM 3070 O O . THR B 1 192 ? 16.734 -20.609 -21.656 1 68.5 192 THR B O 1
ATOM 3073 N N . ASP B 1 193 ? 17.094 -18.406 -21.578 1 57.34 193 ASP B N 1
ATOM 3074 C CA . ASP B 1 193 ? 16.375 -18.125 -22.812 1 57.34 193 ASP B CA 1
ATOM 3075 C C . ASP B 1 193 ? 17.266 -18.344 -24.031 1 57.34 193 ASP B C 1
ATOM 3077 O O . ASP B 1 193 ? 18.438 -17.969 -24.016 1 57.34 193 ASP B O 1
#

Nearest PDB structures (foldseek):
  3t90-assembly1_A-2  TM=9.699E-01  e=2.142E-17  Arabidopsis thaliana
  4ag9-assembly1_B  TM=9.463E-01  e=9.821E-17  Caenorhabditis elegans
  2o28-assembly1_B  TM=9.035E-01  e=9.241E-17  Homo sapiens
  3cxp-assembly1_A-2  TM=8.965E-01  e=1.193E-15  Homo sapiens
  1i21-assembly1_B  TM=9.307E-01  e=2.220E-14  Saccharomyces cerevisiae

Sequence (386 aa):
MAAAELDFIFDASLISPEIKVDYPAGYTIRPLARDDYKRGFFQCLQALTFTGDISEAQYLDRFDWHKHHGQGWYYCVVIVEDATDRIVGTGTVVVERKFIHNLGISGHIEDISIAKDHQRKHFGQKLIETLDSIAVKVGCYQSILNCSLANAGFYAKCGYEKQSIEMSHLYKETRDAFEEAKSAYESSKNATDMAAAELDFIFDASLISPEIKVDYPAGYTIRPLARDDYKRGFFQCLQALTFTGDISEAQYLDRFDWHKHHGQGWYYCVVIVEDATDRIVGTGTVVVERKFIHNLGISGHIEDISIAKDHQRKHFGQKLIETLDSIAVKVGCYQSILNCSLANAGFYAKCGYEKQSIEMSHLYKETRDAFEEAKSAYESSKNATD

InterPro domains:
  IPR000182 GNAT domain [PF00583] (50-160)
  IPR000182 GNAT domain [PS51186] (27-185)
  IPR016181 Acyl-CoA N-acyltransferase [SSF55729] (23-169)
  IPR039143 Glucosamine 6-phosphate N-acetyltransferase-like [PTHR13355] (25-167)

Organism: Talaromyces marneffei (strain ATCC 18224 / CBS 334.59 / QM 7333) (NCBI:txid441960)

Secondary structure (DSSP, 8-state):
-------BSS-GGGS-HHHHHHSPTTEEEEE-BGGGGGGTHHHHHTTTS------HHHHHHHHHHHHHH-TTTEEEEEEEETTTTEEEEEEEEEEEE-SHHHH-EEEEEEEEEE-GGGTTSSHHHHHHHHHHHHHHHTT-SEEEEEE-GGGHHHHHHTT-EEEEEEEEEE-HHHHHHHHHHHHHHHHHHHHH-/-------BSS-GGGS-HHHHHHSPTTEEEEE-BGGGGGGTHHHHHTTTS------HHHHHHHHHHHHHH-TTTEEEEEEEETTTTEEEEEEEEEEEE-SHHHH-EEEEEEEEEE-GGGTTSSHHHHHHHHHHHHHHHTT-SEEEEEE-GGGHHHHHHTT-EEEEEEEEEE-HHHHHHHHHHHHHHHHHHHHH-

Foldseek 3Di:
DPPPPFAFLDDFVLQPPVLQVPDDPQKGKTGDGLPLVVQCPLVQLLQPAHDPDADSVNSNVVSVCCSVVVVLFKTKMFMARNVSRHTFWIWMWGWDQDPPPVRAIETEIDSTGGRPVCPPVCVSLSRLVRNVSSCVSSGHPYYDYDDDPVCQVVVVVSVDDDDDHDDDDDDPVCVVVVVVSRVVSVVVVVVVD/DPPPPFAFLDDFVLQPPVLQVPDDPQKGKTGDGLPLVVQCPLVQLLQPAHDPDADSVNSNVVSVCCSVVVVLFKTKMFMARNVSRHTFWIWMWGWDQDPPPVRAIETEIDSTGGHPVCPPVCVSLSNLVRNVSSCVSSGHPYYDYDDDPVCQVVVVVSVDDDDDHDDDDDDPVCVVVVVVSRVVSVVVVVVVD

pLDDT: mean 95.96, std 8.95, range [28.2, 98.94]

Radius of gyration: 21.51 Å; Cα contacts (8 Å, |Δi|>4): 704; chains: 2; bounding box: 45×70×58 Å